Protein AF-0000000080630483 (afdb_homodimer)

Sequence (604 aa):
MKPTLTLGPVLFNWPAERWRDFYARIADEAPVDAVVVGEIVCSKRAPFLAPVMDEVIARLAAAGKEVWLASPILVGSDRERAAMRDLVESDLLPVEANDMGALALLEGRRHAVGPFINSYNEATLSWLAGRGAVAVSLPAELPAASVAVMAKTGAALGLSMEVQVFGRAPLAISARCYHARAHALHKDGCQFVCANDPDGMPVSTVDGQPFLSVNGTQTMSHGYLALAAEIDRLRAMGIQRFRLSPQDLDMVAVATAFRSVLDGERSGQEVMAELRGMTTVPLENGFFHNMAGAAYADAPAAMKPTLTLGPVLFNWPAERWRDFYARIADEAPVDAVVVGEIVCSKRAPFLAPVMDEVIARLAAAGKEVWLASPILVGSDRERAAMRDLVESDLLPVEANDMGALALLEGRRHAVGPFINSYNEATLSWLAGRGAVAVSLPAELPAASVAVMAKTGAALGLSMEVQVFGRAPLAISARCYHARAHALHKDGCQFVCANDPDGMPVSTVDGQPFLSVNGTQTMSHGYLALAAEIDRLRAMGIQRFRLSPQDLDMVAVATAFRSVLDGERSGQEVMAELRGMTTVPLENGFFHNMAGAAYADAPAA

InterPro domains:
  IPR001539 Peptidase U32 [PTHR30217] (7-295)
  IPR043693 Ubiquinone biosynthesis protein UbiV [MF_02233] (3-297)
  IPR043693 Ubiquinone biosynthesis protein UbiV [NF011991] (4-297)
  IPR060007 Peptidase family U32, N-terminal domain [PF01136] (27-294)

Organism: NCBI:txid1064539

Structure (mmCIF, N/CA/C/O backbone):
data_AF-0000000080630483-model_v1
#
loop_
_entity.id
_entity.type
_entity.pdbx_description
1 polymer 'Ubiquinone biosynthesis protein UbiV'
#
loop_
_atom_site.group_PDB
_atom_site.id
_atom_site.type_symbol
_atom_site.label_atom_id
_atom_site.label_alt_id
_atom_site.label_comp_id
_atom_site.label_asym_id
_atom_site.label_entity_id
_atom_site.label_seq_id
_atom_site.pdbx_PDB_ins_code
_atom_site.Cartn_x
_atom_site.Cartn_y
_atom_site.Cartn_z
_atom_site.occupancy
_atom_site.B_iso_or_equiv
_atom_site.auth_seq_id
_atom_site.auth_comp_id
_atom_site.auth_asym_id
_atom_site.auth_atom_id
_atom_site.pdbx_PDB_model_num
ATOM 1 N N . MET A 1 1 ? 7.797 -35.438 -1.717 1 63.97 1 MET A N 1
ATOM 2 C CA . MET A 1 1 ? 6.406 -35.031 -1.922 1 63.97 1 MET A CA 1
ATOM 3 C C . MET A 1 1 ? 6.234 -34.344 -3.273 1 63.97 1 MET A C 1
ATOM 5 O O . MET A 1 1 ? 7.141 -33.656 -3.75 1 63.97 1 MET A O 1
ATOM 9 N N . LYS A 1 2 ? 5.145 -34.656 -4 1 87.88 2 LYS A N 1
ATOM 10 C CA . LYS A 1 2 ? 4.902 -34.094 -5.336 1 87.88 2 LYS A CA 1
ATOM 11 C C . LYS A 1 2 ? 4.68 -32.594 -5.285 1 87.88 2 LYS A C 1
ATOM 13 O O . LYS A 1 2 ? 3.904 -32.094 -4.465 1 87.88 2 LYS A O 1
ATOM 18 N N . PRO A 1 3 ? 5.457 -31.875 -6.004 1 96.44 3 PRO A N 1
ATOM 19 C CA . PRO A 1 3 ? 5.277 -30.422 -6.043 1 96.44 3 PRO A CA 1
ATOM 20 C C . PRO A 1 3 ? 3.891 -30.016 -6.523 1 96.44 3 PRO A C 1
ATOM 22 O O . PRO A 1 3 ? 3.322 -30.656 -7.406 1 96.44 3 PRO A O 1
ATOM 25 N N . THR A 1 4 ? 3.338 -29.062 -5.863 1 98.44 4 THR A N 1
ATOM 26 C CA . THR A 1 4 ? 2.025 -28.531 -6.219 1 98.44 4 THR A CA 1
ATOM 27 C C . THR A 1 4 ? 2.16 -27.297 -7.098 1 98.44 4 THR A C 1
ATOM 29 O O . THR A 1 4 ? 2.887 -26.359 -6.758 1 98.44 4 THR A O 1
ATOM 32 N N . LEU A 1 5 ? 1.566 -27.312 -8.266 1 98.88 5 LEU A N 1
ATOM 33 C CA . LEU A 1 5 ? 1.443 -26.125 -9.109 1 98.88 5 LEU A CA 1
ATOM 34 C C . LEU A 1 5 ? 0.107 -25.438 -8.875 1 98.88 5 LEU A C 1
ATOM 36 O O . LEU A 1 5 ? -0.953 -26.031 -9.094 1 98.88 5 LEU A O 1
ATOM 40 N N . THR A 1 6 ? 0.146 -24.203 -8.406 1 98.88 6 THR A N 1
ATOM 41 C CA . THR A 1 6 ? -1.031 -23.438 -8.008 1 98.88 6 THR A CA 1
ATOM 42 C C . THR A 1 6 ? -1.295 -22.297 -8.992 1 98.88 6 THR A C 1
ATOM 44 O O . THR A 1 6 ? -0.363 -21.625 -9.43 1 98.88 6 THR A O 1
ATOM 47 N N . LEU A 1 7 ? -2.533 -22.141 -9.375 1 98.94 7 LEU A N 1
ATOM 48 C CA . LEU A 1 7 ? -2.967 -20.938 -10.086 1 98.94 7 LEU A CA 1
ATOM 49 C C . LEU A 1 7 ? -3.652 -19.969 -9.133 1 98.94 7 LEU A C 1
ATOM 51 O O . LEU A 1 7 ? -4.668 -20.312 -8.523 1 98.94 7 LEU A O 1
ATOM 55 N N . GLY A 1 8 ? -3.049 -18.766 -8.953 1 98.88 8 GLY A N 1
ATOM 56 C CA . GLY A 1 8 ? -3.68 -17.734 -8.148 1 98.88 8 GLY A CA 1
ATOM 57 C C . GLY A 1 8 ? -4.914 -17.141 -8.797 1 98.88 8 GLY A C 1
ATOM 58 O O . GLY A 1 8 ? -5.223 -17.438 -9.945 1 98.88 8 GLY A O 1
ATOM 59 N N . PRO A 1 9 ? -5.566 -16.297 -8.086 1 98.75 9 PRO A N 1
ATOM 60 C CA . PRO A 1 9 ? -6.773 -15.688 -8.641 1 98.75 9 PRO A CA 1
ATOM 61 C C . PRO A 1 9 ? -6.469 -14.695 -9.758 1 98.75 9 PRO A C 1
ATOM 63 O O . PRO A 1 9 ? -5.395 -14.086 -9.773 1 98.75 9 PRO A O 1
ATOM 66 N N . VAL A 1 10 ? -7.383 -14.562 -10.68 1 98.75 10 VAL A N 1
ATOM 67 C CA . VAL A 1 10 ? -7.305 -13.477 -11.648 1 98.75 10 VAL A CA 1
ATOM 68 C C . VAL A 1 10 ? -7.422 -12.133 -10.922 1 98.75 10 VAL A C 1
ATOM 70 O O . VAL A 1 10 ? -8.414 -11.875 -10.234 1 98.75 10 VAL A O 1
ATOM 73 N N . LEU A 1 11 ? -6.438 -11.32 -11.133 1 98.69 11 LEU A N 1
ATOM 74 C CA . LEU A 1 11 ? -6.402 -10.062 -10.398 1 98.69 11 LEU A CA 1
ATOM 75 C C . LEU A 1 11 ? -7.066 -8.945 -11.203 1 98.69 11 LEU A C 1
ATOM 77 O O . LEU A 1 11 ? -7.355 -7.875 -10.664 1 98.69 11 LEU A O 1
ATOM 81 N N . PHE A 1 12 ? -7.34 -9.141 -12.43 1 98.69 12 PHE A N 1
ATOM 82 C CA . PHE A 1 12 ? -7.738 -8.086 -13.359 1 98.69 12 PHE A CA 1
ATOM 83 C C . PHE A 1 12 ? -9.25 -8.078 -13.555 1 98.69 12 PHE A C 1
ATOM 85 O O . PHE A 1 12 ? -9.914 -9.086 -13.305 1 98.69 12 PHE A O 1
ATOM 92 N N . ASN A 1 13 ? -9.695 -6.953 -13.977 1 98.5 13 ASN A N 1
ATOM 93 C CA . ASN A 1 13 ? -11.125 -6.801 -14.211 1 98.5 13 ASN A CA 1
ATOM 94 C C . ASN A 1 13 ? -11.523 -7.285 -15.602 1 98.5 13 ASN A C 1
ATOM 96 O O . ASN A 1 13 ? -11.828 -6.48 -16.484 1 98.5 13 ASN A O 1
ATOM 100 N N . TRP A 1 14 ? -11.656 -8.555 -15.727 1 98.44 14 TRP A N 1
ATOM 101 C CA . TRP A 1 14 ? -12.109 -9.164 -16.969 1 98.44 14 TRP A CA 1
ATOM 102 C C . TRP A 1 14 ? -13.633 -9.289 -16.984 1 98.44 14 TRP A C 1
ATOM 104 O O . TRP A 1 14 ? -14.258 -9.469 -15.945 1 98.44 14 TRP A O 1
ATOM 114 N N . PRO A 1 15 ? -14.242 -9.195 -18.188 1 97.62 15 PRO A N 1
ATOM 115 C CA . PRO A 1 15 ? -15.68 -9.508 -18.266 1 97.62 15 PRO A CA 1
ATOM 116 C C . PRO A 1 15 ? -16 -10.906 -17.75 1 97.62 15 PRO A C 1
ATOM 118 O O . PRO A 1 15 ? -15.203 -11.836 -17.906 1 97.62 15 PRO A O 1
ATOM 121 N N . ALA A 1 16 ? -17.172 -11.062 -17.172 1 97.81 16 ALA A N 1
ATOM 122 C CA . ALA A 1 16 ? -17.578 -12.305 -16.516 1 97.81 16 ALA A CA 1
ATOM 123 C C . ALA A 1 16 ? -17.469 -13.484 -17.484 1 97.81 16 ALA A C 1
ATOM 125 O O . ALA A 1 16 ? -17.062 -14.578 -17.078 1 97.81 16 ALA A O 1
ATOM 126 N N . GLU A 1 17 ? -17.828 -13.258 -18.703 1 97.88 17 GLU A N 1
ATOM 127 C CA . GLU A 1 17 ? -17.797 -14.336 -19.688 1 97.88 17 GLU A CA 1
ATOM 128 C C . GLU A 1 17 ? -16.359 -14.781 -19.953 1 97.88 17 GLU A C 1
ATOM 130 O O . GLU A 1 17 ? -16.078 -15.984 -20.031 1 97.88 17 GLU A O 1
ATOM 135 N N . ARG A 1 18 ? -15.5 -13.812 -20.109 1 98.06 18 ARG A N 1
ATOM 136 C CA . ARG A 1 18 ? -14.086 -14.125 -20.312 1 98.06 18 ARG A CA 1
ATOM 137 C C . ARG A 1 18 ? -13.508 -14.836 -19.094 1 98.06 18 ARG A C 1
ATOM 139 O O . ARG A 1 18 ? -12.734 -15.789 -19.234 1 98.06 18 ARG A O 1
ATOM 146 N N . TRP A 1 19 ? -13.859 -14.359 -17.969 1 98.5 19 TRP A N 1
ATOM 147 C CA . TRP A 1 19 ? -13.414 -14.938 -16.703 1 98.5 19 TRP A CA 1
ATOM 148 C C . TRP A 1 19 ? -13.859 -16.391 -16.594 1 98.5 19 TRP A C 1
ATOM 150 O O . TRP A 1 19 ? -13.055 -17.266 -16.281 1 98.5 19 TRP A O 1
ATOM 160 N N . ARG A 1 20 ? -15.07 -16.641 -16.875 1 98.62 20 ARG A N 1
ATOM 161 C CA . ARG A 1 20 ? -15.633 -17.984 -16.844 1 98.62 20 ARG A CA 1
ATOM 162 C C . ARG A 1 20 ? -14.922 -18.891 -17.844 1 98.62 20 ARG A C 1
ATOM 164 O O . ARG A 1 20 ? -14.539 -20.016 -17.516 1 98.62 20 ARG A O 1
ATOM 171 N N . ASP A 1 21 ? -14.758 -18.391 -19.031 1 98.56 21 ASP A N 1
ATOM 172 C CA . ASP A 1 21 ? -14.109 -19.172 -20.078 1 98.56 21 ASP A CA 1
ATOM 173 C C . ASP A 1 21 ? -12.664 -19.484 -19.719 1 98.56 21 ASP A C 1
ATOM 175 O O . ASP A 1 21 ? -12.164 -20.578 -20 1 98.56 21 ASP A O 1
ATOM 179 N N . PHE A 1 22 ? -12 -18.562 -19.188 1 98.88 22 PHE A N 1
ATOM 180 C CA . PHE A 1 22 ? -10.633 -18.75 -18.719 1 98.88 22 PHE A CA 1
ATOM 181 C C . PHE A 1 22 ? -10.539 -19.922 -17.766 1 98.88 22 PHE A C 1
ATOM 183 O O . PHE A 1 22 ? -9.734 -20.828 -17.953 1 98.88 22 PHE A O 1
ATOM 190 N N . TYR A 1 23 ? -11.398 -19.938 -16.734 1 98.88 23 TYR A N 1
ATOM 191 C CA . TYR A 1 23 ? -11.328 -21 -15.727 1 98.88 23 TYR A CA 1
ATOM 192 C C . TYR A 1 23 ? -11.82 -22.328 -16.297 1 98.88 23 TYR A C 1
ATOM 194 O O . TYR A 1 23 ? -11.398 -23.391 -15.852 1 98.88 23 TYR A O 1
ATOM 202 N N . ALA A 1 24 ? -12.719 -22.266 -17.312 1 98.81 24 ALA A N 1
ATOM 203 C CA . ALA A 1 24 ? -13.102 -23.5 -18 1 98.81 24 ALA A CA 1
ATOM 204 C C . ALA A 1 24 ? -11.898 -24.141 -18.672 1 98.81 24 ALA A C 1
ATOM 206 O O . ALA A 1 24 ? -11.695 -25.344 -18.562 1 98.81 24 ALA A O 1
ATOM 207 N N . ARG A 1 25 ? -11.141 -23.328 -19.344 1 98.81 25 ARG A N 1
ATOM 208 C CA . ARG A 1 25 ? -9.938 -23.844 -20 1 98.81 25 ARG A CA 1
ATOM 209 C C . ARG A 1 25 ? -8.938 -24.359 -18.969 1 98.81 25 ARG A C 1
ATOM 211 O O . ARG A 1 25 ? -8.297 -25.391 -19.188 1 98.81 25 ARG A O 1
ATOM 218 N N . ILE A 1 26 ? -8.789 -23.625 -17.875 1 98.94 26 ILE A N 1
ATOM 219 C CA . ILE A 1 26 ? -7.895 -24.062 -16.812 1 98.94 26 ILE A CA 1
ATOM 220 C C . ILE A 1 26 ? -8.336 -25.422 -16.297 1 98.94 26 ILE A C 1
ATOM 222 O O . ILE A 1 26 ? -7.52 -26.328 -16.125 1 98.94 26 ILE A O 1
ATOM 226 N N . ALA A 1 27 ? -9.602 -25.562 -16.047 1 98.88 27 ALA A N 1
ATOM 227 C CA . ALA A 1 27 ? -10.156 -26.812 -15.539 1 98.88 27 ALA A CA 1
ATOM 228 C C . ALA A 1 27 ? -9.844 -27.969 -16.484 1 98.88 27 ALA A C 1
ATOM 230 O O . ALA A 1 27 ? -9.359 -29.031 -16.047 1 98.88 27 ALA A O 1
ATOM 231 N N . ASP A 1 28 ? -9.992 -27.766 -17.734 1 98.62 28 ASP A N 1
ATOM 232 C CA . ASP A 1 28 ? -10 -28.859 -18.703 1 98.62 28 ASP A CA 1
ATOM 233 C C . ASP A 1 28 ? -8.602 -29.125 -19.234 1 98.62 28 ASP A C 1
ATOM 235 O O . ASP A 1 28 ? -8.273 -30.266 -19.594 1 98.62 28 ASP A O 1
ATOM 239 N N . GLU A 1 29 ? -7.797 -28.078 -19.266 1 98.75 29 GLU A N 1
ATOM 240 C CA . GLU A 1 29 ? -6.602 -28.234 -20.094 1 98.75 29 GLU A CA 1
ATOM 241 C C . GLU A 1 29 ? -5.332 -28 -19.281 1 98.75 29 GLU A C 1
ATOM 243 O O . GLU A 1 29 ? -4.258 -28.484 -19.656 1 98.75 29 GLU A O 1
ATOM 248 N N . ALA A 1 30 ? -5.375 -27.266 -18.203 1 98.81 30 ALA A N 1
ATOM 249 C CA . ALA A 1 30 ? -4.156 -26.844 -17.516 1 98.81 30 ALA A CA 1
ATOM 250 C C . ALA A 1 30 ? -3.73 -27.875 -16.469 1 98.81 30 ALA A C 1
ATOM 252 O O . ALA A 1 30 ? -4.547 -28.328 -15.664 1 98.81 30 ALA A O 1
ATOM 253 N N . PRO A 1 31 ? -2.463 -28.25 -16.469 1 98.69 31 PRO A N 1
ATOM 254 C CA . PRO A 1 31 ? -1.971 -29.219 -15.484 1 98.69 31 PRO A CA 1
ATOM 255 C C . PRO A 1 31 ? -1.62 -28.578 -14.148 1 98.69 31 PRO A C 1
ATOM 257 O O . PRO A 1 31 ? -0.544 -28.828 -13.594 1 98.69 31 PRO A O 1
ATOM 260 N N . VAL A 1 32 ? -2.523 -27.812 -13.531 1 98.81 32 VAL A N 1
ATOM 261 C CA . VAL A 1 32 ? -2.361 -27.25 -12.195 1 98.81 32 VAL A CA 1
ATOM 262 C C . VAL A 1 32 ? -3.096 -28.109 -11.172 1 98.81 32 VAL A C 1
ATOM 264 O O . VAL A 1 32 ? -4.094 -28.766 -11.5 1 98.81 32 VAL A O 1
ATOM 267 N N . ASP A 1 33 ? -2.555 -28.109 -9.992 1 98.75 33 ASP A N 1
ATOM 268 C CA . ASP A 1 33 ? -3.115 -28.938 -8.93 1 98.75 33 ASP A CA 1
ATOM 269 C C . ASP A 1 33 ? -4.148 -28.172 -8.117 1 98.75 33 ASP A C 1
ATOM 271 O O . ASP A 1 33 ? -5.18 -28.719 -7.727 1 98.75 33 ASP A O 1
ATOM 275 N N . ALA A 1 34 ? -3.875 -26.938 -7.801 1 98.81 34 ALA A N 1
ATOM 276 C CA . ALA A 1 34 ? -4.723 -26.078 -6.977 1 98.81 34 ALA A CA 1
ATOM 277 C C . ALA A 1 34 ? -5.039 -24.766 -7.691 1 98.81 34 ALA A C 1
ATOM 279 O O . ALA A 1 34 ? -4.211 -24.25 -8.438 1 98.81 34 ALA A O 1
ATOM 280 N N . VAL A 1 35 ? -6.273 -24.297 -7.496 1 98.94 35 VAL A N 1
ATOM 281 C CA . VAL A 1 35 ? -6.719 -23.031 -8.086 1 98.94 35 VAL A CA 1
ATOM 282 C C . VAL A 1 35 ? -7.363 -22.156 -7.012 1 98.94 35 VAL A C 1
ATOM 284 O O . VAL A 1 35 ? -8.227 -22.625 -6.262 1 98.94 35 VAL A O 1
ATOM 287 N N . VAL A 1 36 ? -6.875 -20.969 -6.914 1 98.81 36 VAL A N 1
ATOM 288 C CA . VAL A 1 36 ? -7.48 -19.969 -6.039 1 98.81 36 VAL A CA 1
ATOM 289 C C . VAL A 1 36 ? -8.391 -19.062 -6.852 1 98.81 36 VAL A C 1
ATOM 291 O O . VAL A 1 36 ? -7.984 -18.516 -7.883 1 98.81 36 VAL A O 1
ATOM 294 N N . VAL A 1 37 ? -9.648 -18.906 -6.414 1 98.44 37 VAL A N 1
ATOM 295 C CA . VAL A 1 37 ? -10.602 -18.094 -7.16 1 98.44 37 VAL A CA 1
ATOM 296 C C . VAL A 1 37 ? -11.164 -17 -6.254 1 98.44 37 VAL A C 1
ATOM 298 O O . VAL A 1 37 ? -11.18 -17.141 -5.031 1 98.44 37 VAL A O 1
ATOM 301 N N . GLY A 1 38 ? -11.531 -15.875 -6.867 1 97.25 38 GLY A N 1
ATOM 302 C CA . GLY A 1 38 ? -12.164 -14.781 -6.156 1 97.25 38 GLY A CA 1
ATOM 303 C C . GLY A 1 38 ? -11.672 -13.414 -6.602 1 97.25 38 GLY A C 1
ATOM 304 O O . GLY A 1 38 ? -10.633 -13.312 -7.254 1 97.25 38 GLY A O 1
ATOM 305 N N . GLU A 1 39 ? -12.484 -12.43 -6.297 1 97.62 39 GLU A N 1
ATOM 306 C CA . GLU A 1 39 ? -12.062 -11.039 -6.453 1 97.62 39 GLU A CA 1
ATOM 307 C C . GLU A 1 39 ? -11.359 -10.531 -5.199 1 97.62 39 GLU A C 1
ATOM 309 O O . GLU A 1 39 ? -11.977 -10.438 -4.133 1 97.62 39 GLU A O 1
ATOM 314 N N . ILE A 1 40 ? -10.07 -10.141 -5.387 1 97.88 40 ILE A N 1
ATOM 315 C CA . ILE A 1 40 ? -9.367 -9.828 -4.145 1 97.88 40 ILE A CA 1
ATOM 316 C C . ILE A 1 40 ? -8.805 -8.406 -4.211 1 97.88 40 ILE A C 1
ATOM 318 O O . ILE A 1 40 ? -8.375 -7.852 -3.197 1 97.88 40 ILE A O 1
ATOM 322 N N . VAL A 1 41 ? -8.93 -7.723 -5.355 1 98.12 41 VAL A N 1
ATOM 323 C CA . VAL A 1 41 ? -8.297 -6.422 -5.543 1 98.12 41 VAL A CA 1
ATOM 324 C C . VAL A 1 41 ? -9.297 -5.312 -5.223 1 98.12 41 VAL A C 1
ATOM 326 O O . VAL A 1 41 ? -8.945 -4.332 -4.559 1 98.12 41 VAL A O 1
ATOM 329 N N . CYS A 1 42 ? -10.492 -5.438 -5.73 1 97.44 42 CYS A N 1
ATOM 330 C CA . CYS A 1 42 ? -11.523 -4.418 -5.566 1 97.44 42 CYS A CA 1
ATOM 331 C C . CYS A 1 42 ? -12.891 -5.055 -5.355 1 97.44 42 CYS A C 1
ATOM 333 O O . CYS A 1 42 ? -13.414 -5.723 -6.25 1 97.44 42 CYS A O 1
ATOM 335 N N . SER A 1 43 ? -13.492 -4.777 -4.281 1 95.44 43 SER A N 1
ATOM 336 C CA . SER A 1 43 ? -14.758 -5.406 -3.922 1 95.44 43 SER A CA 1
ATOM 337 C C . SER A 1 43 ? -15.867 -5.023 -4.898 1 95.44 43 SER A C 1
ATOM 339 O O . SER A 1 43 ? -16.828 -5.766 -5.07 1 95.44 43 SER A O 1
ATOM 341 N N . LYS A 1 44 ? -15.766 -3.918 -5.578 1 95.81 44 LYS A N 1
ATOM 342 C CA . LYS A 1 44 ? -16.781 -3.461 -6.516 1 95.81 44 LYS A CA 1
ATOM 343 C C . LYS A 1 44 ? -16.891 -4.402 -7.715 1 95.81 44 LYS A C 1
ATOM 345 O O . LYS A 1 44 ? -17.906 -4.41 -8.414 1 95.81 44 LYS A O 1
ATOM 350 N N . ARG A 1 45 ? -15.883 -5.152 -7.93 1 97.56 45 ARG A N 1
ATOM 351 C CA . ARG A 1 45 ? -15.836 -6.047 -9.086 1 97.56 45 ARG A CA 1
ATOM 352 C C . ARG A 1 45 ? -16.516 -7.371 -8.773 1 97.56 45 ARG A C 1
ATOM 354 O O . ARG A 1 45 ? -16.875 -8.117 -9.688 1 97.56 45 ARG A O 1
ATOM 361 N N . ALA A 1 46 ? -16.719 -7.719 -7.527 1 95.88 46 ALA A N 1
ATOM 362 C CA . ALA A 1 46 ? -17.156 -9.031 -7.074 1 95.88 46 ALA A CA 1
ATOM 363 C C . ALA A 1 46 ? -18.547 -9.367 -7.625 1 95.88 46 ALA A C 1
ATOM 365 O O . ALA A 1 46 ? -18.797 -10.492 -8.062 1 95.88 46 ALA A O 1
ATOM 366 N N . PRO A 1 47 ? -19.469 -8.383 -7.699 1 95.56 47 PRO A N 1
ATOM 367 C CA . PRO A 1 47 ? -20.828 -8.703 -8.164 1 95.56 47 PRO A CA 1
ATOM 368 C C . PRO A 1 47 ? -20.844 -9.18 -9.617 1 95.56 47 PRO A C 1
ATOM 370 O O . PRO A 1 47 ? -21.734 -9.945 -10 1 95.56 47 PRO A O 1
ATOM 373 N N . PHE A 1 48 ? -19.891 -8.789 -10.406 1 96.69 48 PHE A N 1
ATOM 374 C CA . PHE A 1 48 ? -19.859 -9.195 -11.805 1 96.69 48 PHE A CA 1
ATOM 375 C C . PHE A 1 48 ? -19.516 -10.68 -11.93 1 96.69 48 PHE A C 1
ATOM 377 O O . PHE A 1 48 ? -19.922 -11.336 -12.891 1 96.69 48 PHE A O 1
ATOM 384 N N . LEU A 1 49 ? -18.812 -11.203 -10.945 1 97.06 49 LEU A N 1
ATOM 385 C CA . LEU A 1 49 ? -18.344 -12.578 -11.008 1 97.06 49 LEU A CA 1
ATOM 386 C C . LEU A 1 49 ? -19.312 -13.516 -10.289 1 97.06 49 LEU A C 1
ATOM 388 O O . LEU A 1 49 ? -19.297 -14.727 -10.516 1 97.06 49 LEU A O 1
ATOM 392 N N . ALA A 1 50 ? -20.141 -12.953 -9.438 1 96.12 50 ALA A N 1
ATOM 393 C CA . ALA A 1 50 ? -21.031 -13.734 -8.578 1 96.12 50 ALA A CA 1
ATOM 394 C C . ALA A 1 50 ? -21.891 -14.695 -9.391 1 96.12 50 ALA A C 1
ATOM 396 O O . ALA A 1 50 ? -22 -15.875 -9.047 1 96.12 50 ALA A O 1
ATOM 397 N N . PRO A 1 51 ? -22.422 -14.32 -10.578 1 97.31 51 PRO A N 1
ATOM 398 C CA . PRO A 1 51 ? -23.328 -15.203 -11.312 1 97.31 51 PRO A CA 1
ATOM 399 C C . PRO A 1 51 ? -22.625 -16.422 -11.891 1 97.31 51 PRO A C 1
ATOM 401 O O . PRO A 1 51 ? -23.281 -17.422 -12.203 1 97.31 51 PRO A O 1
ATOM 404 N N . VAL A 1 52 ? -21.344 -16.344 -12.039 1 98.06 52 VAL A N 1
ATOM 405 C CA . VAL A 1 52 ? -20.656 -17.438 -12.727 1 98.06 52 VAL A CA 1
ATOM 406 C C . VAL A 1 52 ? -19.766 -18.172 -11.734 1 98.06 52 VAL A C 1
ATOM 408 O O . VAL A 1 52 ? -19.141 -19.172 -12.086 1 98.06 52 VAL A O 1
ATOM 411 N N . MET A 1 53 ? -19.688 -17.812 -10.508 1 97.5 53 MET A N 1
ATOM 412 C CA . MET A 1 53 ? -18.75 -18.312 -9.508 1 97.5 53 MET A CA 1
ATOM 413 C C . MET A 1 53 ? -19 -19.797 -9.242 1 97.5 53 MET A C 1
ATOM 415 O O . MET A 1 53 ? -18.062 -20.609 -9.289 1 97.5 53 MET A O 1
ATOM 419 N N . ASP A 1 54 ? -20.234 -20.141 -9.023 1 97.12 54 ASP A N 1
ATOM 420 C CA . ASP A 1 54 ? -20.562 -21.516 -8.688 1 97.12 54 ASP A CA 1
ATOM 421 C C . ASP A 1 54 ? -20.188 -22.469 -9.828 1 97.12 54 ASP A C 1
ATOM 423 O O . ASP A 1 54 ? -19.672 -23.547 -9.594 1 97.12 54 ASP A O 1
ATOM 427 N N . GLU A 1 55 ? -20.516 -22.016 -11 1 98.31 55 GLU A N 1
ATOM 428 C CA . GLU A 1 55 ? -20.188 -22.812 -12.18 1 98.31 55 GLU A CA 1
ATOM 429 C C . GLU A 1 55 ? -18.688 -23.047 -12.289 1 98.31 55 GLU A C 1
ATOM 431 O O . GLU A 1 55 ? -18.25 -24.156 -12.562 1 98.31 55 GLU A O 1
ATOM 436 N N . VAL A 1 56 ? -17.922 -22.031 -12.07 1 98.62 56 VAL A N 1
ATOM 437 C CA . VAL A 1 56 ? -16.469 -22.094 -12.172 1 98.62 56 VAL A CA 1
ATOM 438 C C . VAL A 1 56 ? -15.914 -23.031 -11.109 1 98.62 56 VAL A C 1
ATOM 440 O O . VAL A 1 56 ? -15.109 -23.922 -11.406 1 98.62 56 VAL A O 1
ATOM 443 N N . ILE A 1 57 ? -16.391 -22.891 -9.906 1 98.38 57 ILE A N 1
ATOM 444 C CA . ILE A 1 57 ? -15.922 -23.719 -8.797 1 98.38 57 ILE A CA 1
ATOM 445 C C . ILE A 1 57 ? -16.234 -25.188 -9.086 1 98.38 57 ILE A C 1
ATOM 447 O O . ILE A 1 57 ? -15.367 -26.047 -8.938 1 98.38 57 ILE A O 1
ATOM 451 N N . ALA A 1 58 ? -17.422 -25.438 -9.516 1 98.31 58 ALA A N 1
ATOM 452 C CA . ALA A 1 58 ? -17.859 -26.812 -9.781 1 98.31 58 ALA A CA 1
ATOM 453 C C . ALA A 1 58 ? -17.031 -27.453 -10.891 1 98.31 58 ALA A C 1
ATOM 455 O O . ALA A 1 58 ? -16.641 -28.609 -10.789 1 98.31 58 ALA A O 1
ATOM 456 N N . ARG A 1 59 ? -16.781 -26.703 -11.914 1 98.75 59 ARG A N 1
ATOM 457 C CA . ARG A 1 59 ? -16.016 -27.25 -13.039 1 98.75 59 ARG A CA 1
ATOM 458 C C . ARG A 1 59 ? -14.578 -27.547 -12.641 1 98.75 59 ARG A C 1
ATOM 460 O O . ARG A 1 59 ? -14.047 -28.594 -13 1 98.75 59 ARG A O 1
ATOM 467 N N . LEU A 1 60 ? -13.984 -26.625 -11.961 1 98.81 60 LEU A N 1
ATOM 468 C CA . LEU A 1 60 ? -12.617 -26.844 -11.477 1 98.81 60 LEU A CA 1
ATOM 469 C C . LEU A 1 60 ? -12.547 -28.078 -10.586 1 98.81 60 LEU A C 1
ATOM 471 O O . LEU A 1 60 ? -11.656 -28.906 -10.742 1 98.81 60 LEU A O 1
ATOM 475 N N . ALA A 1 61 ? -13.508 -28.203 -9.68 1 98.44 61 ALA A N 1
ATOM 476 C CA . ALA A 1 61 ? -13.555 -29.359 -8.781 1 98.44 61 ALA A CA 1
ATOM 477 C C . ALA A 1 61 ? -13.758 -30.656 -9.555 1 98.44 61 ALA A C 1
ATOM 479 O O . ALA A 1 61 ? -13.109 -31.656 -9.266 1 98.44 61 ALA A O 1
ATOM 480 N N . ALA A 1 62 ? -14.633 -30.609 -10.492 1 98.5 62 ALA A N 1
ATOM 481 C CA . ALA A 1 62 ? -14.922 -31.781 -11.305 1 98.5 62 ALA A CA 1
ATOM 482 C C . ALA A 1 62 ? -13.688 -32.25 -12.086 1 98.5 62 ALA A C 1
ATOM 484 O O . ALA A 1 62 ? -13.516 -33.438 -12.352 1 98.5 62 ALA A O 1
ATOM 485 N N . ALA A 1 63 ? -12.867 -31.266 -12.445 1 98.69 63 ALA A N 1
ATOM 486 C CA . ALA A 1 63 ? -11.641 -31.562 -13.188 1 98.69 63 ALA A CA 1
ATOM 487 C C . ALA A 1 63 ? -10.539 -32.062 -12.25 1 98.69 63 ALA A C 1
ATOM 489 O O . ALA A 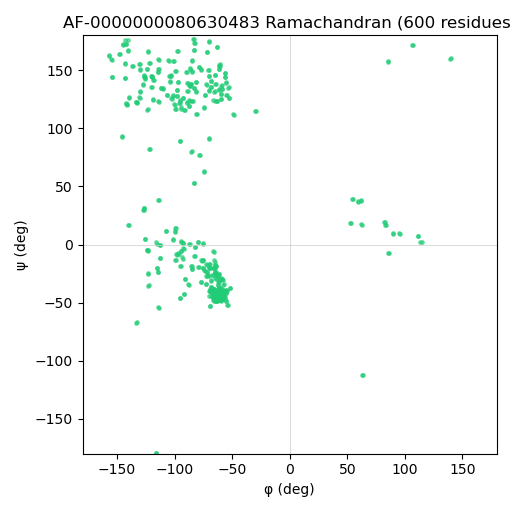1 63 ? -9.406 -32.281 -12.68 1 98.69 63 ALA A O 1
ATOM 490 N N . GLY A 1 64 ? -10.867 -32.188 -10.945 1 98.31 64 GLY A N 1
ATOM 491 C CA . GLY A 1 64 ? -9.93 -32.75 -9.977 1 98.31 64 GLY A CA 1
ATOM 492 C C . GLY A 1 64 ? -9.031 -31.688 -9.344 1 98.31 64 GLY A C 1
ATOM 493 O O . GLY A 1 64 ? -8.078 -32.031 -8.633 1 98.31 64 GLY A O 1
ATOM 494 N N . LYS A 1 65 ? -9.25 -30.438 -9.516 1 98.56 65 LYS A N 1
ATOM 495 C CA . LYS A 1 65 ? -8.445 -29.359 -8.93 1 98.56 65 LYS A CA 1
ATOM 496 C C . LYS A 1 65 ? -8.859 -29.094 -7.488 1 98.56 65 LYS A C 1
ATOM 498 O O . LYS A 1 65 ? -10.047 -29.141 -7.16 1 98.56 65 LYS A O 1
ATOM 503 N N . GLU A 1 66 ? -7.91 -28.859 -6.629 1 98.44 66 GLU A N 1
ATOM 504 C CA . GLU A 1 66 ? -8.211 -28.297 -5.312 1 98.44 66 GLU A CA 1
ATOM 505 C C . GLU A 1 66 ? -8.539 -26.812 -5.41 1 98.44 66 GLU A C 1
ATOM 507 O O . GLU A 1 66 ? -7.691 -26 -5.797 1 98.44 66 GLU A O 1
ATOM 512 N N . VAL A 1 67 ? -9.773 -26.453 -5.027 1 98.69 67 VAL A N 1
ATOM 513 C CA . VAL A 1 67 ? -10.211 -25.078 -5.219 1 98.69 67 VAL A CA 1
ATOM 514 C C . VAL A 1 67 ? -10.242 -24.344 -3.879 1 98.69 67 VAL A C 1
ATOM 516 O O . VAL A 1 67 ? -10.758 -24.875 -2.891 1 98.69 67 VAL A O 1
ATOM 519 N N . TRP A 1 68 ? -9.609 -23.188 -3.799 1 98.38 68 TRP A N 1
ATOM 520 C CA . TRP A 1 68 ? -9.648 -22.297 -2.646 1 98.38 68 TRP A CA 1
ATOM 521 C C . TRP A 1 68 ? -10.336 -20.984 -2.996 1 98.38 68 TRP A C 1
ATOM 523 O O . TRP A 1 68 ? -10.258 -20.516 -4.133 1 98.38 68 TRP A O 1
ATOM 533 N N . LEU A 1 69 ? -11.008 -20.391 -1.972 1 98.06 69 LEU A N 1
ATOM 534 C CA . LEU A 1 69 ? -11.562 -19.047 -2.115 1 98.06 69 LEU A CA 1
ATOM 535 C C . LEU A 1 69 ? -10.625 -18 -1.503 1 98.06 69 LEU A C 1
ATOM 537 O O . LEU A 1 69 ? -10.125 -18.203 -0.392 1 98.06 69 LEU A O 1
ATOM 541 N N . ALA A 1 70 ? -10.383 -16.969 -2.221 1 97.5 70 ALA A N 1
ATOM 542 C CA . ALA A 1 70 ? -9.453 -15.953 -1.731 1 97.5 70 ALA A CA 1
ATOM 543 C C . ALA A 1 70 ? -10.203 -14.797 -1.074 1 97.5 70 ALA A C 1
ATOM 545 O O . ALA A 1 70 ? -11.25 -14.359 -1.572 1 97.5 70 ALA A O 1
ATOM 546 N N . SER A 1 71 ? -9.672 -14.297 0.026 1 97.56 71 SER A N 1
ATOM 547 C CA . SER A 1 71 ? -10.242 -13.109 0.663 1 97.56 71 SER A CA 1
ATOM 548 C C . SER A 1 71 ? -9.703 -11.828 0.031 1 97.56 71 SER A C 1
ATOM 550 O O . SER A 1 71 ? -8.625 -11.836 -0.572 1 97.56 71 SER A O 1
ATOM 552 N N . PRO A 1 72 ? -10.453 -10.75 0.205 1 96.94 72 PRO A N 1
ATOM 553 C CA . PRO A 1 72 ? -9.938 -9.469 -0.271 1 96.94 72 PRO A CA 1
ATOM 554 C C . PRO A 1 72 ? -8.633 -9.062 0.411 1 96.94 72 PRO A C 1
ATOM 556 O O . PRO A 1 72 ? -8.375 -9.469 1.547 1 96.94 72 PRO A O 1
ATOM 559 N N . ILE A 1 73 ? -7.828 -8.289 -0.342 1 96.75 73 ILE A N 1
ATOM 560 C CA . ILE A 1 73 ? -6.543 -7.836 0.177 1 96.75 73 ILE A CA 1
ATOM 561 C C . ILE A 1 73 ? -6.758 -6.688 1.158 1 96.75 73 ILE A C 1
ATOM 563 O O . ILE A 1 73 ? -6 -6.535 2.119 1 96.75 73 ILE A O 1
ATOM 567 N N . LEU A 1 74 ? -7.789 -5.895 0.906 1 92.94 74 LEU A N 1
ATOM 568 C CA . LEU A 1 74 ? -8.109 -4.734 1.734 1 92.94 74 LEU A CA 1
ATOM 569 C C . LEU A 1 74 ? -9.609 -4.605 1.935 1 92.94 74 LEU A C 1
ATOM 571 O O . LEU A 1 74 ? -10.383 -4.668 0.971 1 92.94 74 LEU A O 1
ATOM 575 N N . VAL A 1 75 ? -9.984 -4.52 3.186 1 89.25 75 VAL A N 1
ATOM 576 C CA . VAL A 1 75 ? -11.383 -4.336 3.566 1 89.25 75 VAL A CA 1
ATOM 577 C C . VAL A 1 75 ? -11.539 -3.023 4.328 1 89.25 75 VAL A C 1
ATOM 579 O O . VAL A 1 75 ? -10.852 -2.789 5.324 1 89.25 75 VAL A O 1
ATOM 582 N N . GLY A 1 76 ? -12.445 -2.123 3.854 1 81 76 GLY A N 1
ATOM 583 C CA . GLY A 1 76 ? -12.57 -0.822 4.492 1 81 76 GLY A CA 1
ATOM 584 C C . GLY A 1 76 ? -13.977 -0.538 4.996 1 81 76 GLY A C 1
ATOM 585 O O . GLY A 1 76 ? -14.148 -0.023 6.102 1 81 76 GLY A O 1
ATOM 586 N N . SER A 1 77 ? -15 -1.004 4.285 1 84.62 77 SER A N 1
ATOM 587 C CA . SER A 1 77 ? -16.375 -0.663 4.629 1 84.62 77 SER A CA 1
ATOM 588 C C . SER A 1 77 ? -17.031 -1.765 5.457 1 84.62 77 SER A C 1
ATOM 590 O O . SER A 1 77 ? -16.547 -2.898 5.477 1 84.62 77 SER A O 1
ATOM 592 N N . ASP A 1 78 ? -18.109 -1.489 6.035 1 86.56 78 ASP A N 1
ATOM 593 C CA . ASP A 1 78 ? -18.891 -2.475 6.781 1 86.56 78 ASP A CA 1
ATOM 594 C C . ASP A 1 78 ? -19.438 -3.557 5.855 1 86.56 78 ASP A C 1
ATOM 596 O O . ASP A 1 78 ? -19.484 -4.73 6.227 1 86.56 78 ASP A O 1
ATOM 600 N N . ARG A 1 79 ? -19.797 -3.068 4.766 1 88.81 79 ARG A N 1
ATOM 601 C CA . ARG A 1 79 ? -20.328 -4.016 3.785 1 88.81 79 ARG A CA 1
ATOM 602 C C . ARG A 1 79 ? -19.25 -5.027 3.383 1 88.81 79 ARG A C 1
ATOM 604 O O . ARG A 1 79 ? -19.531 -6.227 3.309 1 88.81 79 ARG A O 1
ATOM 611 N N . GLU A 1 80 ? -18.078 -4.555 3.176 1 91.94 80 GLU A N 1
ATOM 612 C CA . GLU A 1 80 ? -16.969 -5.426 2.807 1 91.94 80 GLU A CA 1
ATOM 613 C C . GLU A 1 80 ? -16.609 -6.371 3.949 1 91.94 80 GLU A C 1
ATOM 615 O O . GLU A 1 80 ? -16.281 -7.539 3.719 1 91.94 80 GLU A O 1
ATOM 620 N N . ARG A 1 81 ? -16.656 -5.902 5.094 1 90.06 81 ARG A N 1
ATOM 621 C CA . ARG A 1 81 ? -16.375 -6.727 6.262 1 90.06 81 ARG A CA 1
ATOM 622 C C . ARG A 1 81 ? -17.406 -7.836 6.414 1 90.06 81 ARG A C 1
ATOM 624 O O . ARG A 1 81 ? -17.062 -8.977 6.723 1 90.06 81 ARG A O 1
ATOM 631 N N . ALA A 1 82 ? -18.641 -7.465 6.215 1 93.06 82 ALA A N 1
ATOM 632 C CA . ALA A 1 82 ? -19.719 -8.461 6.273 1 93.06 82 ALA A CA 1
ATOM 633 C C . ALA A 1 82 ? -19.531 -9.531 5.207 1 93.06 82 ALA A C 1
ATOM 635 O O . ALA A 1 82 ? -19.688 -10.727 5.48 1 93.06 82 ALA A O 1
ATOM 636 N N . ALA A 1 83 ? -19.172 -9.07 4.031 1 93.19 83 ALA A N 1
ATOM 637 C CA . ALA A 1 83 ? -18.922 -10.008 2.941 1 93.19 83 ALA A CA 1
ATOM 638 C C . ALA A 1 83 ? -17.766 -10.953 3.275 1 93.19 83 ALA A C 1
ATOM 640 O O . ALA A 1 83 ? -17.812 -12.141 2.953 1 93.19 83 ALA A O 1
ATOM 641 N N . MET A 1 84 ? -16.781 -10.43 3.926 1 93.31 84 MET A N 1
ATOM 642 C CA . MET A 1 84 ? -15.633 -11.242 4.348 1 93.31 84 MET A CA 1
ATOM 643 C C . MET A 1 84 ? -16.062 -12.273 5.387 1 93.31 84 MET A C 1
ATOM 645 O O . MET A 1 84 ? -15.656 -13.438 5.312 1 93.31 84 MET A O 1
ATOM 649 N N . ARG A 1 85 ? -16.859 -11.875 6.27 1 94.31 85 ARG A N 1
ATOM 650 C CA . ARG A 1 85 ? -17.375 -12.805 7.266 1 94.31 85 ARG A CA 1
ATOM 651 C C . ARG A 1 85 ? -18.172 -13.922 6.609 1 94.31 85 ARG A C 1
ATOM 653 O O . ARG A 1 85 ? -18.016 -15.102 6.941 1 94.31 85 ARG A O 1
ATOM 660 N N . ASP A 1 86 ? -18.984 -13.516 5.684 1 94.88 86 ASP A N 1
ATOM 661 C CA . ASP A 1 86 ? -19.781 -14.508 4.969 1 94.88 86 ASP A CA 1
ATOM 662 C C . ASP A 1 86 ? -18.891 -15.5 4.227 1 94.88 86 ASP A C 1
ATOM 664 O O . ASP A 1 86 ? -19.172 -16.703 4.211 1 94.88 86 ASP A O 1
ATOM 668 N N . LEU A 1 87 ? -17.875 -14.992 3.646 1 94.56 87 LEU A N 1
ATOM 669 C CA . LEU A 1 87 ? -16.922 -15.828 2.914 1 94.56 87 LEU A CA 1
ATOM 670 C C . LEU A 1 87 ? -16.297 -16.875 3.83 1 94.56 87 LEU A C 1
ATOM 672 O O . LEU A 1 87 ? -16.266 -18.062 3.496 1 94.56 87 LEU A O 1
ATOM 676 N N . VAL A 1 88 ? -15.859 -16.484 4.973 1 94.5 88 VAL A N 1
ATOM 677 C CA . VAL A 1 88 ? -15.148 -17.344 5.91 1 94.5 88 VAL A CA 1
ATOM 678 C C . VAL A 1 88 ? -16.125 -18.328 6.543 1 94.5 88 VAL A C 1
ATOM 680 O O . VAL A 1 88 ? -15.805 -19.516 6.715 1 94.5 88 VAL A O 1
ATOM 683 N N . GLU A 1 89 ? -17.328 -17.906 6.75 1 93.25 89 GLU A N 1
ATOM 684 C CA . GLU A 1 89 ? -18.297 -18.719 7.48 1 93.25 89 GLU A CA 1
ATOM 685 C C . GLU A 1 89 ? -19 -19.719 6.559 1 93.25 89 GLU A C 1
ATOM 687 O O . GLU A 1 89 ? -19.609 -20.672 7.023 1 93.25 89 GLU A O 1
ATOM 692 N N . SER A 1 90 ? -18.984 -19.453 5.309 1 89.75 90 SER A N 1
ATOM 693 C CA . SER A 1 90 ? -19.656 -20.359 4.379 1 89.75 90 SER A CA 1
ATOM 694 C C . SER A 1 90 ? -19.078 -21.766 4.473 1 89.75 90 SER A C 1
ATOM 696 O O . SER A 1 90 ? -19.781 -22.75 4.211 1 89.75 90 SER A O 1
ATOM 698 N N . ASP A 1 91 ? -17.891 -21.938 4.797 1 85.25 91 ASP A N 1
ATOM 699 C CA . ASP A 1 91 ? -17.172 -23.203 4.934 1 85.25 91 ASP A CA 1
ATOM 700 C C . ASP A 1 91 ? -17.312 -24.047 3.672 1 85.25 91 ASP A C 1
ATOM 702 O O . ASP A 1 91 ? -17.172 -25.266 3.721 1 85.25 91 ASP A O 1
ATOM 706 N N . LEU A 1 92 ? -17.672 -23.469 2.59 1 86.06 92 LEU A N 1
ATOM 707 C CA . LEU A 1 92 ? -17.844 -24.156 1.318 1 86.06 92 LEU A CA 1
ATOM 708 C C . LEU A 1 92 ? -16.516 -24.672 0.794 1 86.06 92 LEU A C 1
ATOM 710 O O . LEU A 1 92 ? -16.422 -25.812 0.321 1 86.06 92 LEU A O 1
ATOM 714 N N . LEU A 1 93 ? -15.578 -23.922 0.789 1 94.5 93 LEU A N 1
ATOM 715 C CA . LEU A 1 93 ? -14.219 -24.188 0.346 1 94.5 93 LEU A CA 1
ATOM 716 C C . LEU A 1 93 ? -13.203 -23.594 1.315 1 94.5 93 LEU A C 1
ATOM 718 O O . LEU A 1 93 ? -13.523 -22.672 2.074 1 94.5 93 LEU A O 1
ATOM 722 N N . PRO A 1 94 ? -12.016 -24.203 1.351 1 96.69 94 PRO A N 1
ATOM 723 C CA . PRO A 1 94 ? -10.984 -23.531 2.146 1 96.69 94 PRO A CA 1
ATOM 724 C C . PRO A 1 94 ? -10.656 -22.141 1.631 1 96.69 94 PRO A C 1
ATOM 726 O O . PRO A 1 94 ? -10.844 -21.859 0.444 1 96.69 94 PRO A O 1
ATOM 729 N N . VAL A 1 95 ? -10.156 -21.312 2.574 1 98.38 95 VAL A N 1
ATOM 730 C CA . VAL A 1 95 ? -9.945 -19.906 2.242 1 98.38 95 VAL A CA 1
ATOM 731 C C . VAL A 1 95 ? -8.453 -19.594 2.203 1 98.38 95 VAL A C 1
ATOM 733 O O . VAL A 1 95 ? -7.691 -20.078 3.043 1 98.38 95 VAL A O 1
ATOM 736 N N . GLU A 1 96 ? -8.016 -18.891 1.215 1 98.62 96 GLU A N 1
ATOM 737 C CA . GLU A 1 96 ? -6.723 -18.219 1.225 1 98.62 96 GLU A CA 1
ATOM 738 C C . GLU A 1 96 ? -6.852 -16.781 1.747 1 98.62 96 GLU A C 1
ATOM 740 O O . GLU A 1 96 ? -7.48 -15.938 1.108 1 98.62 96 GLU A O 1
ATOM 745 N N . ALA A 1 97 ? -6.223 -16.547 2.869 1 98.19 97 ALA A N 1
ATOM 746 C CA . ALA A 1 97 ? -6.312 -15.242 3.512 1 98.19 97 ALA A CA 1
ATOM 747 C C . ALA A 1 97 ? -5.316 -14.258 2.9 1 98.19 97 ALA A C 1
ATOM 749 O O . ALA A 1 97 ? -4.133 -14.586 2.744 1 98.19 97 ALA A O 1
ATOM 750 N N . ASN A 1 98 ? -5.84 -13.086 2.645 1 97.25 98 ASN A N 1
ATOM 751 C CA . ASN A 1 98 ? -4.973 -12.078 2.031 1 97.25 98 ASN A CA 1
ATOM 752 C C . ASN A 1 98 ? -4.957 -10.789 2.84 1 97.25 98 ASN A C 1
ATOM 754 O O . ASN A 1 98 ? -4.355 -9.797 2.418 1 97.25 98 ASN A O 1
ATOM 758 N N . ASP A 1 99 ? -5.617 -10.789 3.998 1 92.19 99 ASP A N 1
ATOM 759 C CA . ASP A 1 99 ? -5.578 -9.656 4.918 1 92.19 99 ASP A CA 1
ATOM 760 C C . ASP A 1 99 ? -5.688 -10.117 6.367 1 92.19 99 ASP A C 1
ATOM 762 O O . ASP A 1 99 ? -6.172 -11.227 6.637 1 92.19 99 ASP A O 1
ATOM 766 N N . MET A 1 100 ? -5.328 -9.211 7.23 1 87.06 100 MET A N 1
ATOM 767 C CA . MET A 1 100 ? -5.27 -9.555 8.648 1 87.06 100 MET A CA 1
ATOM 768 C C . MET A 1 100 ? -6.668 -9.805 9.203 1 87.06 100 MET A C 1
ATOM 770 O O . MET A 1 100 ? -6.84 -10.617 10.117 1 87.06 100 MET A O 1
ATOM 774 N N . GLY A 1 101 ? -7.664 -9.125 8.672 1 87.81 101 GLY A N 1
ATOM 775 C CA . GLY A 1 101 ? -9.023 -9.359 9.117 1 87.81 101 GLY A CA 1
ATOM 776 C C . GLY A 1 101 ? -9.508 -10.773 8.828 1 87.81 101 GLY A C 1
ATOM 777 O O . GLY A 1 101 ? -10.156 -11.398 9.672 1 87.81 101 GLY A O 1
ATOM 778 N N . ALA A 1 102 ? -9.18 -11.203 7.625 1 94.19 102 ALA A N 1
ATOM 779 C CA . ALA A 1 102 ? -9.531 -12.578 7.273 1 94.19 102 ALA A CA 1
ATOM 780 C C . ALA A 1 102 ? -8.82 -13.57 8.188 1 94.19 102 ALA A C 1
ATOM 782 O O . ALA A 1 102 ? -9.43 -14.539 8.648 1 94.19 102 ALA A O 1
ATOM 783 N N . LEU A 1 103 ? -7.551 -13.312 8.484 1 93.81 103 LEU A N 1
ATOM 784 C CA . LEU A 1 103 ? -6.785 -14.203 9.352 1 93.81 103 LEU A CA 1
ATOM 785 C C . LEU A 1 103 ? -7.418 -14.289 10.734 1 93.81 103 LEU A C 1
ATOM 787 O O . LEU A 1 103 ? -7.465 -15.367 11.336 1 93.81 103 LEU A O 1
ATOM 791 N N . ALA A 1 104 ? -7.891 -13.164 11.18 1 89.88 104 ALA A N 1
ATOM 792 C CA . ALA A 1 104 ? -8.531 -13.156 12.492 1 89.88 104 ALA A CA 1
ATOM 793 C C . ALA A 1 104 ? -9.766 -14.055 12.508 1 89.88 104 ALA A C 1
ATOM 795 O O . ALA A 1 104 ? -9.969 -14.828 13.445 1 89.88 104 ALA A O 1
ATOM 796 N N . LEU A 1 105 ? -10.547 -14 11.461 1 93.06 105 LEU A N 1
ATOM 797 C CA . LEU A 1 105 ? -11.781 -14.773 11.367 1 93.06 105 LEU A CA 1
ATOM 798 C C . LEU A 1 105 ? -11.484 -16.25 11.172 1 93.06 105 LEU A C 1
ATOM 800 O O . LEU A 1 105 ? -12.297 -17.109 11.539 1 93.06 105 LEU A O 1
ATOM 804 N N . LEU A 1 106 ? -10.328 -16.547 10.664 1 96.69 106 LEU A N 1
ATOM 805 C CA . LEU A 1 106 ? -9.992 -17.922 10.273 1 96.69 106 LEU A CA 1
ATOM 806 C C . LEU A 1 106 ? -9.25 -18.641 11.398 1 96.69 106 LEU A C 1
ATOM 808 O O . LEU A 1 106 ? -8.82 -19.781 11.227 1 96.69 106 LEU A O 1
ATOM 812 N N . GLU A 1 107 ? -9.094 -17.969 12.5 1 94.5 107 GLU A N 1
ATOM 813 C CA . GLU A 1 107 ? -8.359 -18.578 13.602 1 94.5 107 GLU A CA 1
ATOM 814 C C . GLU A 1 107 ? -8.93 -19.953 13.945 1 94.5 107 GLU A C 1
ATOM 816 O O . GLU A 1 107 ? -10.141 -20.094 14.156 1 94.5 107 GLU A O 1
ATOM 821 N N . GLY A 1 108 ? -8.023 -20.922 13.945 1 95.38 108 GLY A N 1
ATOM 822 C CA . GLY A 1 108 ? -8.414 -22.281 14.305 1 95.38 108 GLY A CA 1
ATOM 823 C C . GLY A 1 108 ? -8.961 -23.078 13.141 1 95.38 108 GLY A C 1
ATOM 824 O O . GLY A 1 108 ? -9.219 -24.281 13.258 1 95.38 108 GLY A O 1
ATOM 825 N N . ARG A 1 109 ? -9.156 -22.438 12.016 1 95.88 109 ARG A N 1
ATOM 826 C CA . ARG A 1 109 ? -9.648 -23.094 10.812 1 95.88 109 ARG A CA 1
ATOM 827 C C . ARG A 1 109 ? -8.516 -23.344 9.82 1 95.88 109 ARG A C 1
ATOM 829 O O . ARG A 1 109 ? -7.59 -22.531 9.719 1 95.88 109 ARG A O 1
ATOM 836 N N . ARG A 1 110 ? -8.664 -24.453 9.141 1 97 110 ARG A N 1
ATOM 837 C CA . ARG A 1 110 ? -7.723 -24.719 8.062 1 97 110 ARG A CA 1
ATOM 838 C C . ARG A 1 110 ? -7.777 -23.625 7 1 97 110 ARG A C 1
ATOM 840 O O . ARG A 1 110 ? -8.852 -23.312 6.477 1 97 110 ARG A O 1
ATOM 847 N N . HIS A 1 111 ? -6.672 -23.016 6.68 1 98.38 111 HIS A N 1
ATOM 848 C CA . HIS A 1 111 ? -6.629 -21.969 5.672 1 98.38 111 HIS A CA 1
ATOM 849 C C . HIS A 1 111 ? -5.227 -21.828 5.09 1 98.38 111 HIS A C 1
ATOM 851 O O . HIS A 1 111 ? -4.266 -22.391 5.617 1 98.38 111 HIS A O 1
ATOM 857 N N . ALA A 1 112 ? -5.125 -21.188 3.967 1 98.62 112 ALA A N 1
ATOM 858 C CA . ALA A 1 112 ? -3.854 -20.781 3.379 1 98.62 112 ALA A CA 1
ATOM 859 C C . ALA A 1 112 ? -3.639 -19.281 3.537 1 98.62 112 ALA A C 1
ATOM 861 O O . ALA A 1 112 ? -4.586 -18.531 3.799 1 98.62 112 ALA A O 1
ATOM 862 N N . VAL A 1 113 ? -2.396 -18.906 3.453 1 98.56 113 VAL A N 1
ATOM 863 C CA . VAL A 1 113 ? -2.023 -17.5 3.508 1 98.56 113 VAL A CA 1
ATOM 864 C C . VAL A 1 113 ? -1.438 -17.078 2.164 1 98.56 113 VAL A C 1
ATOM 866 O O . VAL A 1 113 ? -0.462 -17.656 1.688 1 98.56 113 VAL A O 1
ATOM 869 N N . GLY A 1 114 ? -2.051 -16.062 1.618 1 98.19 114 GLY A N 1
ATOM 870 C CA . GLY A 1 114 ? -1.636 -15.617 0.3 1 98.19 114 GLY A CA 1
ATOM 871 C C . GLY A 1 114 ? -0.452 -14.672 0.339 1 98.19 114 GLY A C 1
ATOM 872 O O . GLY A 1 114 ? 0.035 -14.32 1.416 1 98.19 114 GLY A O 1
ATOM 873 N N . PRO A 1 115 ? -0.007 -14.289 -0.856 1 96.94 115 PRO A N 1
ATOM 874 C CA . PRO A 1 115 ? 1.229 -13.508 -0.986 1 96.94 115 PRO A CA 1
ATOM 875 C C . PRO A 1 115 ? 1.05 -12.047 -0.586 1 96.94 115 PRO A C 1
ATOM 877 O O . PRO A 1 115 ? 2.016 -11.281 -0.594 1 96.94 115 PRO A O 1
ATOM 880 N N . PHE A 1 116 ? -0.113 -11.672 -0.172 1 95.44 116 PHE A N 1
ATOM 881 C CA . PHE A 1 116 ? -0.395 -10.281 0.16 1 95.44 116 PHE A CA 1
ATOM 882 C C . PHE A 1 116 ? -0.257 -10.047 1.659 1 95.44 116 PHE A C 1
ATOM 884 O O . PHE A 1 116 ? -0.345 -8.906 2.123 1 95.44 116 PHE A O 1
ATOM 891 N N . ILE A 1 117 ? -0.073 -11.141 2.344 1 92.94 117 ILE A N 1
ATOM 892 C CA . ILE A 1 117 ? 0.295 -11.062 3.754 1 92.94 117 ILE A CA 1
ATOM 893 C C . ILE A 1 117 ? 1.812 -10.953 3.885 1 92.94 117 ILE A C 1
ATOM 895 O O . ILE A 1 117 ? 2.555 -11.672 3.215 1 92.94 117 ILE A O 1
ATOM 899 N N . ASN A 1 118 ? 2.268 -10.078 4.738 1 87.25 118 ASN A N 1
ATOM 900 C CA . ASN A 1 118 ? 3.691 -9.812 4.91 1 87.25 118 ASN A CA 1
ATOM 901 C C . ASN A 1 118 ? 4.363 -10.891 5.75 1 87.25 118 ASN A C 1
ATOM 903 O O . ASN A 1 118 ? 4.77 -10.641 6.887 1 87.25 118 ASN A O 1
ATOM 907 N N . SER A 1 119 ? 4.613 -12 5.141 1 93.31 119 SER A N 1
ATOM 908 C CA . SER A 1 119 ? 5.273 -13.109 5.816 1 93.31 119 SER A CA 1
ATOM 909 C C . SER A 1 119 ? 6.777 -13.102 5.562 1 93.31 119 SER A C 1
ATOM 911 O O . SER A 1 119 ? 7.277 -13.852 4.723 1 93.31 119 SER A O 1
ATOM 913 N N . TYR A 1 120 ? 7.52 -12.383 6.434 1 90.69 120 TYR A N 1
ATOM 914 C CA . TYR A 1 120 ? 8.914 -12.109 6.109 1 90.69 120 TYR A CA 1
ATOM 915 C C . TYR A 1 120 ? 9.852 -12.836 7.078 1 90.69 120 TYR A C 1
ATOM 917 O O . TYR A 1 120 ? 11.055 -12.898 6.852 1 90.69 120 TYR A O 1
ATOM 925 N N . ASN A 1 121 ? 9.273 -13.375 8.18 1 89.75 121 ASN A N 1
ATOM 926 C CA . ASN A 1 121 ? 10.18 -13.93 9.18 1 89.75 121 ASN A CA 1
ATOM 927 C C . ASN A 1 121 ? 9.594 -15.172 9.852 1 89.75 121 ASN A C 1
ATOM 929 O O . ASN A 1 121 ? 8.406 -15.461 9.688 1 89.75 121 ASN A O 1
ATOM 933 N N . GLU A 1 122 ? 10.422 -15.781 10.617 1 94 122 GLU A N 1
ATOM 934 C CA . GLU A 1 122 ? 10.094 -17.062 11.227 1 94 122 GLU A CA 1
ATOM 935 C C . GLU A 1 122 ? 9 -16.922 12.273 1 94 122 GLU A C 1
ATOM 937 O O . GLU A 1 122 ? 8.125 -17.781 12.398 1 94 122 GLU A O 1
ATOM 942 N N . ALA A 1 123 ? 9.047 -15.844 12.977 1 89.81 123 ALA A N 1
ATOM 943 C CA . ALA A 1 123 ? 8.039 -15.617 14.008 1 89.81 123 ALA A CA 1
ATOM 944 C C . ALA A 1 123 ? 6.645 -15.516 13.398 1 89.81 123 ALA A C 1
ATOM 946 O O . ALA A 1 123 ? 5.68 -16.047 13.953 1 89.81 123 ALA A O 1
ATOM 947 N N . THR A 1 124 ? 6.582 -14.859 12.305 1 91.88 124 THR A N 1
ATOM 948 C CA . THR A 1 124 ? 5.305 -14.734 11.609 1 91.88 124 THR A CA 1
ATOM 949 C C . THR A 1 124 ? 4.801 -16.109 11.156 1 91.88 124 THR A C 1
ATOM 951 O O . THR A 1 124 ? 3.623 -16.422 11.32 1 91.88 124 THR A O 1
ATOM 954 N N . LEU A 1 125 ? 5.715 -16.922 10.617 1 96.38 125 LEU A N 1
ATOM 955 C CA . LEU A 1 125 ? 5.312 -18.25 10.188 1 96.38 125 LEU A CA 1
ATOM 956 C C . LEU A 1 125 ? 4.793 -19.078 11.375 1 96.38 125 LEU A C 1
ATOM 958 O O . LEU A 1 125 ? 3.785 -19.766 11.25 1 96.38 125 LEU A O 1
ATOM 962 N N . SER A 1 126 ? 5.496 -18.922 12.5 1 96.25 126 SER A N 1
ATOM 963 C CA . SER A 1 126 ? 5.062 -19.625 13.703 1 96.25 126 SER A CA 1
ATOM 964 C C . SER A 1 126 ? 3.67 -19.172 14.141 1 96.25 126 SER A C 1
ATOM 966 O O . SER A 1 126 ? 2.826 -20 14.492 1 96.25 126 SER A O 1
ATOM 968 N N . TRP A 1 127 ? 3.521 -17.953 14.07 1 93.12 127 TRP A N 1
ATOM 969 C CA . TRP A 1 127 ? 2.23 -17.375 14.438 1 93.12 127 TRP A CA 1
ATOM 970 C C . TRP A 1 127 ? 1.129 -17.875 13.508 1 93.12 127 TRP A C 1
ATOM 972 O O . TRP A 1 127 ? 0.06 -18.281 13.969 1 93.12 127 TRP A O 1
ATOM 982 N N . LEU A 1 128 ? 1.373 -17.891 12.258 1 96.62 128 LEU A N 1
ATOM 983 C CA . LEU A 1 128 ? 0.403 -18.344 11.266 1 96.62 128 LEU A CA 1
ATOM 984 C C . LEU A 1 128 ? 0.094 -19.828 11.445 1 96.62 128 LEU A C 1
ATOM 986 O O . LEU A 1 128 ? -1.072 -20.219 11.438 1 96.62 128 LEU A O 1
ATOM 990 N N . ALA A 1 129 ? 1.111 -20.609 11.602 1 97.88 129 ALA A N 1
ATOM 991 C CA . ALA A 1 129 ? 0.931 -22.047 11.805 1 97.88 129 ALA A CA 1
ATOM 992 C C . ALA A 1 129 ? 0.084 -22.312 13.039 1 97.88 129 ALA A C 1
ATOM 994 O O . ALA A 1 129 ? -0.813 -23.172 13.016 1 97.88 129 ALA A O 1
ATOM 995 N N . GLY A 1 130 ? 0.338 -21.578 14.062 1 97.06 130 GLY A N 1
ATOM 996 C CA . GLY A 1 130 ? -0.379 -21.75 15.312 1 97.06 130 GLY A CA 1
ATOM 997 C C . GLY A 1 130 ? -1.852 -21.406 15.211 1 97.06 130 GLY A C 1
ATOM 998 O O . GLY A 1 130 ? -2.641 -21.75 16.094 1 97.06 130 GLY A O 1
ATOM 999 N N . ARG A 1 131 ? -2.197 -20.891 14.078 1 95.75 131 ARG A N 1
ATOM 1000 C CA . ARG A 1 131 ? -3.568 -20.406 13.938 1 95.75 131 ARG A CA 1
ATOM 1001 C C . ARG A 1 131 ? -4.336 -21.219 12.906 1 95.75 131 ARG A C 1
ATOM 1003 O O . ARG A 1 131 ? -5.465 -20.875 12.547 1 95.75 131 ARG A O 1
ATOM 1010 N N . GLY A 1 132 ? -3.691 -22.156 12.352 1 97.5 132 GLY A N 1
ATOM 1011 C CA . GLY A 1 132 ? -4.418 -23.062 11.477 1 97.5 132 GLY A CA 1
ATOM 1012 C C . GLY A 1 132 ? -3.979 -22.969 10.023 1 97.5 132 GLY A C 1
ATOM 1013 O O . GLY A 1 132 ? -4.504 -23.672 9.164 1 97.5 132 GLY A O 1
ATOM 1014 N N . ALA A 1 133 ? -3.008 -22.172 9.695 1 98.44 133 ALA A N 1
ATOM 1015 C CA . ALA A 1 133 ? -2.482 -22.094 8.336 1 98.44 133 ALA A CA 1
ATOM 1016 C C . ALA A 1 133 ? -1.831 -23.406 7.93 1 98.44 133 ALA A C 1
ATOM 1018 O O . ALA A 1 133 ? -1.127 -24.031 8.727 1 98.44 133 ALA A O 1
ATOM 1019 N N . VAL A 1 134 ? -2.105 -23.781 6.719 1 98.38 134 VAL A N 1
ATOM 1020 C CA . VAL A 1 134 ? -1.522 -25.031 6.254 1 98.38 134 VAL A CA 1
ATOM 1021 C C . VAL A 1 134 ? -0.552 -24.75 5.105 1 98.38 134 VAL A C 1
ATOM 1023 O O . VAL A 1 134 ? 0.271 -25.609 4.766 1 98.38 134 VAL A O 1
ATOM 1026 N N . ALA A 1 135 ? -0.679 -23.672 4.488 1 98.56 135 ALA A N 1
ATOM 1027 C CA . ALA A 1 135 ? 0.204 -23.219 3.41 1 98.56 135 ALA A CA 1
ATOM 1028 C C . ALA A 1 135 ? 0.43 -21.719 3.471 1 98.56 135 ALA A C 1
ATOM 1030 O O . ALA A 1 135 ? -0.467 -20.953 3.857 1 98.56 135 ALA A O 1
ATOM 1031 N N . VAL A 1 136 ? 1.604 -21.281 3.162 1 98.69 136 VAL A N 1
ATOM 1032 C CA . VAL A 1 136 ? 1.939 -19.859 3.178 1 98.69 136 VAL A CA 1
ATOM 1033 C C . VAL A 1 136 ? 2.689 -19.5 1.901 1 98.69 136 VAL A C 1
ATOM 1035 O O . VAL A 1 136 ? 3.701 -20.125 1.566 1 98.69 136 VAL A O 1
ATOM 1038 N N . SER A 1 137 ? 2.162 -18.562 1.184 1 98.75 137 SER A N 1
ATOM 1039 C CA . SER A 1 137 ? 2.867 -17.984 0.042 1 98.75 137 SER A CA 1
ATOM 1040 C C . SER A 1 137 ? 3.811 -16.875 0.479 1 98.75 137 SER A C 1
ATOM 1042 O O . SER A 1 137 ? 3.381 -15.898 1.093 1 98.75 137 SER A O 1
ATOM 1044 N N . LEU A 1 138 ? 5.031 -17.016 0.157 1 98 138 LEU A N 1
ATOM 1045 C CA . LEU A 1 138 ? 6.031 -16.031 0.55 1 98 138 LEU A CA 1
ATOM 1046 C C . LEU A 1 138 ? 5.945 -14.789 -0.33 1 98 138 LEU A C 1
ATOM 1048 O O . LEU A 1 138 ? 5.543 -14.875 -1.493 1 98 138 LEU A O 1
ATOM 1052 N N . PRO A 1 139 ? 6.316 -13.656 0.251 1 95.62 139 PRO A N 1
ATOM 1053 C CA . PRO A 1 139 ? 6.391 -12.453 -0.581 1 95.62 139 PRO A CA 1
ATOM 1054 C C . PRO A 1 139 ? 7.309 -12.625 -1.787 1 95.62 139 PRO A C 1
ATOM 1056 O O . PRO A 1 139 ? 8.367 -13.258 -1.678 1 95.62 139 PRO A O 1
ATOM 1059 N N . ALA A 1 140 ? 6.938 -12.023 -2.867 1 94.94 140 ALA A N 1
ATOM 1060 C CA . ALA A 1 140 ? 7.605 -12.234 -4.148 1 94.94 140 ALA A CA 1
ATOM 1061 C C . ALA A 1 140 ? 9.008 -11.625 -4.141 1 94.94 140 ALA A C 1
ATOM 1063 O O . ALA A 1 140 ? 9.859 -12.008 -4.945 1 94.94 140 ALA A O 1
ATOM 1064 N N . GLU A 1 141 ? 9.281 -10.703 -3.229 1 93.06 141 GLU A N 1
ATOM 1065 C CA . GLU A 1 141 ? 10.523 -9.938 -3.295 1 93.06 141 GLU A CA 1
ATOM 1066 C C . GLU A 1 141 ? 11.625 -10.586 -2.463 1 93.06 141 GLU A C 1
ATOM 1068 O O . GLU A 1 141 ? 12.734 -10.055 -2.373 1 93.06 141 GLU A O 1
ATOM 1073 N N . LEU A 1 142 ? 11.359 -11.727 -1.831 1 94.81 142 LEU A N 1
ATOM 1074 C CA . LEU A 1 142 ? 12.367 -12.359 -0.988 1 94.81 142 LEU A CA 1
ATOM 1075 C C . LEU A 1 142 ? 13.508 -12.922 -1.833 1 94.81 142 LEU A C 1
ATOM 1077 O O . LEU A 1 142 ? 13.266 -13.625 -2.82 1 94.81 142 LEU A O 1
ATOM 1081 N N . PRO A 1 143 ? 14.734 -12.641 -1.437 1 95.12 143 PRO A N 1
ATOM 1082 C CA . PRO A 1 143 ? 15.867 -13.289 -2.098 1 95.12 143 PRO A CA 1
ATOM 1083 C C . PRO A 1 143 ? 15.992 -14.773 -1.747 1 95.12 143 PRO A C 1
ATOM 1085 O O . PRO A 1 143 ? 15.422 -15.219 -0.748 1 95.12 143 PRO A O 1
ATOM 1088 N N . ALA A 1 144 ? 16.766 -15.438 -2.51 1 97.38 144 ALA A N 1
ATOM 1089 C CA . ALA A 1 144 ? 16.922 -16.891 -2.379 1 97.38 144 ALA A CA 1
ATOM 1090 C C . ALA A 1 144 ? 17.328 -17.266 -0.958 1 97.38 144 ALA A C 1
ATOM 1092 O O . ALA A 1 144 ? 16.812 -18.234 -0.401 1 97.38 144 ALA A O 1
ATOM 1093 N N . ALA A 1 145 ? 18.219 -16.531 -0.356 1 96.62 145 ALA A N 1
ATOM 1094 C CA . ALA A 1 145 ? 18.703 -16.859 0.983 1 96.62 145 ALA A CA 1
ATOM 1095 C C . ALA A 1 145 ? 17.578 -16.797 2.006 1 96.62 145 ALA A C 1
ATOM 1097 O O . ALA A 1 145 ? 17.469 -17.656 2.881 1 96.62 145 ALA A O 1
ATOM 1098 N N . SER A 1 146 ? 16.734 -15.805 1.881 1 95.94 146 SER A N 1
ATOM 1099 C CA . SER A 1 146 ? 15.586 -15.664 2.775 1 95.94 146 SER A CA 1
ATOM 1100 C C . SER A 1 146 ? 14.547 -16.75 2.525 1 95.94 146 SER A C 1
ATOM 1102 O O . SER A 1 146 ? 13.961 -17.281 3.469 1 95.94 146 SER A O 1
ATOM 1104 N N . VAL A 1 147 ? 14.336 -17.062 1.255 1 98.12 147 VAL A N 1
ATOM 1105 C CA . VAL A 1 147 ? 13.398 -18.125 0.901 1 98.12 147 VAL A CA 1
ATOM 1106 C C . VAL A 1 147 ? 13.828 -19.438 1.541 1 98.12 147 VAL A C 1
ATOM 1108 O O . VAL A 1 147 ? 13.008 -20.156 2.096 1 98.12 147 VAL A O 1
ATOM 1111 N N . ALA A 1 148 ? 15.102 -19.688 1.506 1 98.31 148 ALA A N 1
ATOM 1112 C CA . ALA A 1 148 ? 15.633 -20.922 2.066 1 98.31 148 ALA A CA 1
ATOM 1113 C C . ALA A 1 148 ? 15.344 -21.016 3.564 1 98.31 148 ALA A C 1
ATOM 1115 O O . ALA A 1 148 ? 14.898 -22.047 4.059 1 98.31 148 ALA A O 1
ATOM 1116 N N . VAL A 1 149 ? 15.57 -19.953 4.254 1 97.75 149 VAL A N 1
ATOM 1117 C CA . VAL A 1 149 ? 15.344 -19.906 5.695 1 97.75 149 VAL A CA 1
ATOM 1118 C C . VAL A 1 149 ? 13.859 -20.109 5.992 1 97.75 149 VAL A C 1
ATOM 1120 O O . VAL A 1 149 ? 13.492 -20.891 6.875 1 97.75 149 VAL A O 1
ATOM 1123 N N . MET A 1 150 ? 13.062 -19.438 5.23 1 97.94 150 MET A N 1
ATOM 1124 C CA . MET A 1 150 ? 11.617 -19.516 5.445 1 97.94 150 MET A CA 1
ATOM 1125 C C . MET A 1 150 ? 11.094 -20.906 5.109 1 97.94 150 MET A C 1
ATOM 1127 O O . MET A 1 150 ? 10.219 -21.422 5.805 1 97.94 150 MET A O 1
ATOM 1131 N N . ALA A 1 151 ? 11.594 -21.469 4.02 1 98.38 151 ALA A N 1
ATOM 1132 C CA . ALA A 1 151 ? 11.195 -22.812 3.627 1 98.38 151 ALA A CA 1
ATOM 1133 C C . ALA A 1 151 ? 11.523 -23.828 4.723 1 98.38 151 ALA A C 1
ATOM 1135 O O . ALA A 1 151 ? 10.695 -24.672 5.066 1 98.38 151 ALA A O 1
ATOM 1136 N N . LYS A 1 152 ? 12.703 -23.734 5.266 1 98.06 152 LYS A N 1
ATOM 1137 C CA . LYS A 1 152 ? 13.125 -24.625 6.34 1 98.06 152 LYS A CA 1
ATOM 1138 C C . LYS A 1 152 ? 12.234 -24.453 7.57 1 98.06 152 LYS A C 1
ATOM 1140 O O . LYS A 1 152 ? 11.789 -25.453 8.148 1 98.06 152 LYS A O 1
ATOM 1145 N N . THR A 1 153 ? 12.016 -23.234 7.934 1 97.94 153 THR A N 1
ATOM 1146 C CA . THR A 1 153 ? 11.156 -22.953 9.078 1 97.94 153 THR A CA 1
ATOM 1147 C C . THR A 1 153 ? 9.75 -23.5 8.852 1 97.94 153 THR A C 1
ATOM 1149 O O . THR A 1 153 ? 9.172 -24.125 9.742 1 97.94 153 THR A O 1
ATOM 1152 N N . GLY A 1 154 ? 9.219 -23.234 7.652 1 98.25 154 GLY A N 1
ATOM 1153 C CA . GLY A 1 154 ? 7.891 -23.734 7.324 1 98.25 154 GLY A CA 1
ATOM 1154 C C . GLY A 1 154 ? 7.781 -25.234 7.395 1 98.25 154 GLY A C 1
ATOM 1155 O O . GLY A 1 154 ? 6.809 -25.766 7.934 1 98.25 154 GLY A O 1
ATOM 1156 N N . ALA A 1 155 ? 8.758 -25.938 6.871 1 97.06 155 ALA A N 1
ATOM 1157 C CA . ALA A 1 155 ? 8.773 -27.406 6.918 1 97.06 155 ALA A CA 1
ATOM 1158 C C . ALA A 1 155 ? 8.719 -27.906 8.359 1 97.06 155 ALA A C 1
ATOM 1160 O O . ALA A 1 155 ? 7.98 -28.844 8.672 1 97.06 155 ALA A O 1
ATOM 1161 N N . ALA A 1 156 ? 9.461 -27.234 9.234 1 97.88 156 ALA A N 1
ATOM 1162 C CA . ALA A 1 156 ? 9.508 -27.625 10.641 1 97.88 156 ALA A CA 1
ATOM 1163 C C . ALA A 1 156 ? 8.156 -27.391 11.312 1 97.88 156 ALA A C 1
ATOM 1165 O O . ALA A 1 156 ? 7.797 -28.109 12.25 1 97.88 156 ALA A O 1
ATOM 1166 N N . LEU A 1 157 ? 7.406 -26.484 10.812 1 98 157 LEU A N 1
ATOM 1167 C CA . LEU A 1 157 ? 6.121 -26.125 11.398 1 98 157 LEU A CA 1
ATOM 1168 C C . LEU A 1 157 ? 4.984 -26.891 10.727 1 98 157 LEU A C 1
ATOM 1170 O O . LEU A 1 157 ? 3.818 -26.719 11.086 1 98 157 LEU A O 1
ATOM 1174 N N . GLY A 1 158 ? 5.324 -27.656 9.672 1 97.5 158 GLY A N 1
ATOM 1175 C CA . GLY A 1 158 ? 4.312 -28.406 8.945 1 97.5 158 GLY A CA 1
ATOM 1176 C C . GLY A 1 158 ? 3.588 -27.578 7.906 1 97.5 158 GLY A C 1
ATOM 1177 O O . GLY A 1 158 ? 2.486 -27.922 7.48 1 97.5 158 GLY A O 1
ATOM 1178 N N . LEU A 1 159 ? 4.098 -26.484 7.539 1 98.19 159 LEU A N 1
ATOM 1179 C CA . LEU A 1 159 ? 3.508 -25.609 6.527 1 98.19 159 LEU A CA 1
ATOM 1180 C C . LEU A 1 159 ? 3.971 -26.016 5.129 1 98.19 159 LEU A C 1
ATOM 1182 O O . LEU A 1 159 ? 5.137 -26.359 4.934 1 98.19 159 LEU A O 1
ATOM 1186 N N . SER A 1 160 ? 3.078 -26.031 4.18 1 98.31 160 SER A N 1
ATOM 1187 C CA . SER A 1 160 ? 3.467 -26.078 2.773 1 98.31 160 SER A CA 1
ATOM 1188 C C . SER A 1 160 ? 3.859 -24.703 2.252 1 98.31 160 SER A C 1
ATOM 1190 O O . SER A 1 160 ? 3.008 -23.828 2.098 1 98.31 160 SER A O 1
ATOM 1192 N N . MET A 1 161 ? 5.117 -24.531 1.945 1 98.62 161 MET A N 1
ATOM 1193 C CA . MET A 1 161 ? 5.625 -23.219 1.574 1 98.62 161 MET A CA 1
ATOM 1194 C C . MET A 1 161 ? 5.492 -22.984 0.073 1 98.62 161 MET A C 1
ATOM 1196 O O . MET A 1 161 ? 5.746 -23.891 -0.724 1 98.62 161 MET A O 1
ATOM 1200 N N . GLU A 1 162 ? 5.098 -21.781 -0.253 1 98.88 162 GLU A N 1
ATOM 1201 C CA . GLU A 1 162 ? 4.797 -21.453 -1.642 1 98.88 162 GLU A CA 1
ATOM 1202 C C . GLU A 1 162 ? 5.586 -20.219 -2.094 1 98.88 162 GLU A C 1
ATOM 1204 O O . GLU A 1 162 ? 5.793 -19.281 -1.316 1 98.88 162 GLU A O 1
ATOM 1209 N N . VAL A 1 163 ? 6.008 -20.219 -3.355 1 98.81 163 VAL A N 1
ATOM 1210 C CA . VAL A 1 163 ? 6.652 -19.078 -4.008 1 98.81 163 VAL A CA 1
ATOM 1211 C C . VAL A 1 163 ? 5.977 -18.797 -5.344 1 98.81 163 VAL A C 1
ATOM 1213 O O . VAL A 1 163 ? 5.68 -19.719 -6.105 1 98.81 163 VAL A O 1
ATOM 1216 N N . GLN A 1 164 ? 5.648 -17.547 -5.57 1 98.81 164 GLN A N 1
ATOM 1217 C CA . GLN A 1 164 ? 5.215 -17.172 -6.91 1 98.81 164 GLN A CA 1
ATOM 1218 C C . GLN A 1 164 ? 6.352 -17.328 -7.918 1 98.81 164 GLN A C 1
ATOM 1220 O O . GLN A 1 164 ? 7.445 -16.781 -7.719 1 98.81 164 GLN A O 1
ATOM 1225 N N . VAL A 1 165 ? 6.035 -17.969 -9.031 1 98.88 165 VAL A N 1
ATOM 1226 C CA . VAL A 1 165 ? 7.125 -18.266 -9.961 1 98.88 165 VAL A CA 1
ATOM 1227 C C . VAL A 1 165 ? 6.805 -17.656 -11.328 1 98.88 165 VAL A C 1
ATOM 1229 O O . VAL A 1 165 ? 7.648 -17.656 -12.227 1 98.88 165 VAL A O 1
ATOM 1232 N N . PHE A 1 166 ? 5.602 -17.109 -11.414 1 98.88 166 PHE A N 1
ATOM 1233 C CA . PHE A 1 166 ? 5.277 -16.469 -12.688 1 98.88 166 PHE A CA 1
ATOM 1234 C C . PHE A 1 166 ? 4.219 -15.391 -12.492 1 98.88 166 PHE A C 1
ATOM 1236 O O . PHE A 1 166 ? 3.281 -15.57 -11.711 1 98.88 166 PHE A O 1
ATOM 1243 N N . GLY A 1 167 ? 4.363 -14.312 -13.273 1 98.62 167 GLY A N 1
ATOM 1244 C CA . GLY A 1 167 ? 3.389 -13.227 -13.312 1 98.62 167 GLY A CA 1
ATOM 1245 C C . GLY A 1 167 ? 3.863 -11.969 -12.609 1 98.62 167 GLY A C 1
ATOM 1246 O O . GLY A 1 167 ? 4.902 -11.977 -11.945 1 98.62 167 GLY A O 1
ATOM 1247 N N . ARG A 1 168 ? 3.148 -10.922 -12.734 1 98.19 168 ARG A N 1
ATOM 1248 C CA . ARG A 1 168 ? 3.551 -9.656 -12.125 1 98.19 168 ARG A CA 1
ATOM 1249 C C . ARG A 1 168 ? 3.639 -9.789 -10.602 1 98.19 168 ARG A C 1
ATOM 1251 O O . ARG A 1 168 ? 2.768 -10.391 -9.977 1 98.19 168 ARG A O 1
ATOM 1258 N N . ALA A 1 169 ? 4.723 -9.289 -10.078 1 97.19 169 ALA A N 1
ATOM 1259 C CA . ALA A 1 169 ? 4.871 -9.234 -8.625 1 97.19 169 ALA A CA 1
ATOM 1260 C C . ALA A 1 169 ? 3.984 -8.148 -8.023 1 97.19 169 ALA A C 1
ATOM 1262 O O . ALA A 1 169 ? 3.984 -7.008 -8.492 1 97.19 169 ALA A O 1
ATOM 1263 N N . PRO A 1 170 ? 3.205 -8.57 -7.02 1 96.25 170 PRO A N 1
ATOM 1264 C CA . PRO A 1 170 ? 2.451 -7.523 -6.324 1 96.25 170 PRO A CA 1
ATOM 1265 C C . PRO A 1 170 ? 3.348 -6.582 -5.52 1 96.25 170 PRO A C 1
ATOM 1267 O O . PRO A 1 170 ? 4.336 -7.023 -4.93 1 96.25 170 PRO A O 1
ATOM 1270 N N . LEU A 1 171 ? 2.963 -5.301 -5.574 1 94.94 171 LEU A N 1
ATOM 1271 C CA . LEU A 1 171 ? 3.799 -4.344 -4.863 1 94.94 171 LEU A CA 1
ATOM 1272 C C . LEU A 1 171 ? 3.039 -3.721 -3.697 1 94.94 171 LEU A C 1
ATOM 1274 O O . LEU A 1 171 ? 3.535 -3.697 -2.568 1 94.94 171 LEU A O 1
ATOM 1278 N N . ALA A 1 172 ? 1.88 -3.172 -3.973 1 96.12 172 ALA A N 1
ATOM 1279 C CA . ALA A 1 172 ? 1.123 -2.541 -2.893 1 96.12 172 ALA A CA 1
ATOM 1280 C C . ALA A 1 172 ? -0.369 -2.518 -3.211 1 96.12 172 ALA A C 1
ATOM 1282 O O . ALA A 1 172 ? -0.768 -2.703 -4.363 1 96.12 172 ALA A O 1
ATOM 1283 N N . ILE A 1 173 ? -1.194 -2.367 -2.201 1 96.44 173 ILE A N 1
ATOM 1284 C CA . ILE A 1 173 ? -2.635 -2.16 -2.289 1 96.44 173 ILE A CA 1
ATOM 1285 C C . ILE A 1 173 ? -3.006 -0.834 -1.626 1 96.44 173 ILE A C 1
ATOM 1287 O O . ILE A 1 173 ? -2.352 -0.405 -0.673 1 96.44 173 ILE A O 1
ATOM 1291 N N . SER A 1 174 ? -4 -0.154 -2.174 1 94.25 174 SER A N 1
ATOM 1292 C CA . SER A 1 174 ? -4.438 1.153 -1.697 1 94.25 174 SER A CA 1
ATOM 1293 C C . SER A 1 174 ? -5.949 1.188 -1.493 1 94.25 174 SER A C 1
ATOM 1295 O O . SER A 1 174 ? -6.691 0.496 -2.193 1 94.25 174 SER A O 1
ATOM 1297 N N . ALA A 1 175 ? -6.336 2.018 -0.561 1 91.5 175 ALA A N 1
ATOM 1298 C CA . ALA A 1 175 ? -7.766 2.301 -0.446 1 91.5 175 ALA A CA 1
ATOM 1299 C C . ALA A 1 175 ? -8.227 3.236 -1.558 1 91.5 175 ALA A C 1
ATOM 1301 O O . ALA A 1 175 ? -9.43 3.406 -1.772 1 91.5 175 ALA A O 1
ATOM 1302 N N . ARG A 1 176 ? -7.336 3.861 -2.271 1 91.25 176 ARG A N 1
ATOM 1303 C CA . ARG A 1 176 ? -7.605 4.77 -3.383 1 91.25 176 ARG A CA 1
ATOM 1304 C C . ARG A 1 176 ? -7.316 4.094 -4.719 1 91.25 176 ARG A C 1
ATOM 1306 O O . ARG A 1 176 ? -6.359 3.326 -4.84 1 91.25 176 ARG A O 1
ATOM 1313 N N . CYS A 1 177 ? -8.156 4.355 -5.668 1 96.25 177 CYS A N 1
ATOM 1314 C CA . CYS A 1 177 ? -8.055 3.66 -6.945 1 96.25 177 CYS A CA 1
ATOM 1315 C C . CYS A 1 177 ? -7.141 4.414 -7.906 1 96.25 177 CYS A C 1
ATOM 1317 O O . CYS A 1 177 ? -7.453 5.535 -8.312 1 96.25 177 CYS A O 1
ATOM 1319 N N . TYR A 1 178 ? -6.129 3.768 -8.375 1 96.69 178 TYR A N 1
ATOM 1320 C CA . TYR A 1 178 ? -5.172 4.355 -9.312 1 96.69 178 TYR A CA 1
ATOM 1321 C C . TYR A 1 178 ? -5.805 4.559 -10.68 1 96.69 178 TYR A C 1
ATOM 1323 O O . TYR A 1 178 ? -5.566 5.574 -11.336 1 96.69 178 TYR A O 1
ATOM 1331 N N . HIS A 1 179 ? -6.637 3.582 -11.148 1 96.81 179 HIS A N 1
ATOM 1332 C CA . HIS A 1 179 ? -7.285 3.711 -12.453 1 96.81 179 HIS A CA 1
ATOM 1333 C C . HIS A 1 179 ? -8.234 4.902 -12.477 1 96.81 179 HIS A C 1
ATOM 1335 O O . HIS A 1 179 ? -8.211 5.703 -13.414 1 96.81 179 HIS A O 1
ATOM 1341 N N . ALA A 1 180 ? -9.055 4.949 -11.445 1 95.75 180 ALA A N 1
ATOM 1342 C CA . ALA A 1 180 ? -9.961 6.09 -11.375 1 95.75 180 ALA A CA 1
ATOM 1343 C C . ALA A 1 180 ? -9.195 7.41 -11.406 1 95.75 180 ALA A C 1
ATOM 1345 O O . ALA A 1 180 ? -9.547 8.328 -12.148 1 95.75 180 ALA A O 1
ATOM 1346 N N . ARG A 1 181 ? -8.172 7.492 -10.656 1 93.44 181 ARG A N 1
ATOM 1347 C CA . 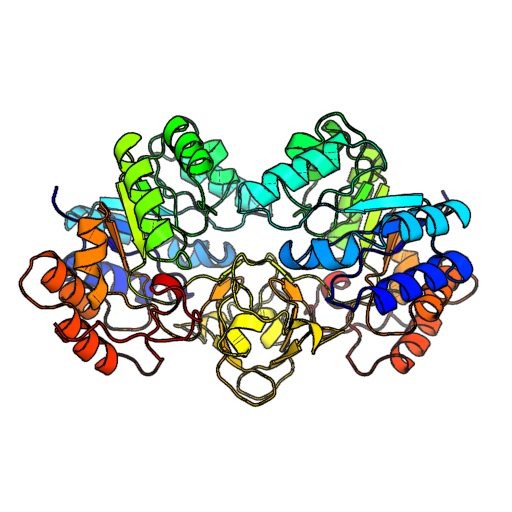ARG A 1 181 ? -7.352 8.695 -10.586 1 93.44 181 ARG A CA 1
ATOM 1348 C C . ARG A 1 181 ? -6.766 9.039 -11.953 1 93.44 181 ARG A C 1
ATOM 1350 O O . ARG A 1 181 ? -6.809 10.188 -12.383 1 93.44 181 ARG A O 1
ATOM 1357 N N . ALA A 1 182 ? -6.227 8.062 -12.617 1 93.75 182 ALA A N 1
ATOM 1358 C CA . ALA A 1 182 ? -5.574 8.258 -13.914 1 93.75 182 ALA A CA 1
ATOM 1359 C C . ALA A 1 182 ? -6.559 8.797 -14.945 1 93.75 182 ALA A C 1
ATOM 1361 O O . ALA A 1 182 ? -6.156 9.453 -15.906 1 93.75 182 ALA A O 1
ATOM 1362 N N . HIS A 1 183 ? -7.82 8.531 -14.75 1 94.88 183 HIS A N 1
ATOM 1363 C CA . HIS A 1 183 ? -8.836 8.938 -15.711 1 94.88 183 HIS A CA 1
ATOM 1364 C C . HIS A 1 183 ? -9.672 10.094 -15.172 1 94.88 183 HIS A C 1
ATOM 1366 O O . HIS A 1 183 ? -10.773 10.352 -15.656 1 94.88 183 HIS A O 1
ATOM 1372 N N . ALA A 1 184 ? -9.195 10.68 -14.062 1 92.62 184 ALA A N 1
ATOM 1373 C CA . ALA A 1 184 ? -9.828 11.844 -13.445 1 92.62 184 ALA A CA 1
ATOM 1374 C C . ALA A 1 184 ? -11.25 11.508 -12.977 1 92.62 184 ALA A C 1
ATOM 1376 O O . ALA A 1 184 ? -12.18 12.289 -13.188 1 92.62 184 ALA A O 1
ATOM 1377 N N . LEU A 1 185 ? -11.383 10.305 -12.477 1 93.19 185 LEU A N 1
ATOM 1378 C CA . LEU A 1 185 ? -12.656 9.836 -11.93 1 93.19 185 LEU A CA 1
ATOM 1379 C C . LEU A 1 185 ? -12.555 9.609 -10.43 1 93.19 185 LEU A C 1
ATOM 1381 O O . LEU A 1 185 ? -11.453 9.484 -9.891 1 93.19 185 LEU A O 1
ATOM 1385 N N . HIS A 1 186 ? -13.703 9.617 -9.836 1 90.56 186 HIS A N 1
ATOM 1386 C CA . HIS A 1 186 ? -13.82 9.18 -8.453 1 90.56 186 HIS A CA 1
ATOM 1387 C C . HIS A 1 186 ? -13.984 7.664 -8.367 1 90.56 186 HIS A C 1
ATOM 1389 O O . HIS A 1 186 ? -14.586 7.047 -9.25 1 90.56 186 HIS A O 1
ATOM 1395 N N . LYS A 1 187 ? -13.492 7.082 -7.301 1 88.69 187 LYS A N 1
ATOM 1396 C CA . LYS A 1 187 ? -13.555 5.633 -7.133 1 88.69 187 LYS A CA 1
ATOM 1397 C C . LYS A 1 187 ? -14.992 5.133 -7.207 1 88.69 187 LYS A C 1
ATOM 1399 O O . LYS A 1 187 ? -15.266 4.09 -7.805 1 88.69 187 LYS A O 1
ATOM 1404 N N . ASP A 1 188 ? -15.93 5.84 -6.621 1 89.25 188 ASP A N 1
ATOM 1405 C CA . ASP A 1 188 ? -17.328 5.395 -6.582 1 89.25 188 ASP A CA 1
ATOM 1406 C C . ASP A 1 188 ? -18 5.578 -7.941 1 89.25 188 ASP A C 1
ATOM 1408 O O . ASP A 1 188 ? -19.047 4.992 -8.203 1 89.25 188 ASP A O 1
ATOM 1412 N N . GLY A 1 189 ? -17.484 6.441 -8.758 1 93.38 189 GLY A N 1
ATOM 1413 C CA . GLY A 1 189 ? -17.953 6.633 -10.125 1 93.38 189 GLY A CA 1
ATOM 1414 C C . GLY A 1 189 ? -16.922 6.234 -11.164 1 93.38 189 GLY A C 1
ATOM 1415 O O . GLY A 1 189 ? -16.766 6.914 -12.18 1 93.38 189 GLY A O 1
ATOM 1416 N N . CYS A 1 190 ? -16.219 5.164 -10.875 1 96.31 190 CYS A N 1
ATOM 1417 C CA . CYS A 1 190 ? -15.016 4.859 -11.633 1 96.31 190 CYS A CA 1
ATOM 1418 C C . CYS A 1 190 ? -15.367 4.285 -13 1 96.31 190 CYS A C 1
ATOM 1420 O O . CYS A 1 190 ? -14.5 4.148 -13.867 1 96.31 190 CYS A O 1
ATOM 1422 N N . GLN A 1 191 ? -16.656 3.867 -13.203 1 96.62 191 GLN A N 1
ATOM 1423 C CA . GLN A 1 191 ? -17.141 3.32 -14.461 1 96.62 191 GLN A CA 1
ATOM 1424 C C . GLN A 1 191 ? -16.422 2.027 -14.82 1 96.62 191 GLN A C 1
ATOM 1426 O O . GLN A 1 191 ? -16.328 1.664 -16 1 96.62 191 GLN A O 1
ATOM 1431 N N . PHE A 1 192 ? -15.734 1.411 -13.805 1 97.94 192 PHE A N 1
ATOM 1432 C CA . PHE A 1 192 ? -14.992 0.171 -13.984 1 97.94 192 PHE A CA 1
ATOM 1433 C C . PHE A 1 192 ? -13.977 0.311 -15.109 1 97.94 192 PHE A C 1
ATOM 1435 O O . PHE A 1 192 ? -13.789 -0.613 -15.906 1 97.94 192 PHE A O 1
ATOM 1442 N N . VAL A 1 193 ? -13.336 1.485 -15.172 1 97.88 193 VAL A N 1
ATOM 1443 C CA . VAL A 1 193 ? -12.445 1.854 -16.266 1 97.88 193 VAL A CA 1
ATOM 1444 C C . VAL A 1 193 ? -11.234 0.927 -16.281 1 97.88 193 VAL A C 1
ATOM 1446 O O . VAL A 1 193 ? -10.547 0.809 -17.297 1 97.88 193 VAL A O 1
ATOM 1449 N N . CYS A 1 194 ? -10.969 0.238 -15.188 1 98.19 194 CYS A N 1
ATOM 1450 C CA . CYS A 1 194 ? -9.844 -0.691 -15.117 1 98.19 194 CYS A CA 1
ATOM 1451 C C . CYS A 1 194 ? -10.039 -1.855 -16.078 1 98.19 194 CYS A C 1
ATOM 1453 O O . CYS A 1 194 ? -9.078 -2.561 -16.406 1 98.19 194 CYS A O 1
ATOM 1455 N N . ALA A 1 195 ? -11.242 -2.1 -16.562 1 98.06 195 ALA A N 1
ATOM 1456 C CA . ALA A 1 195 ? -11.523 -3.152 -17.531 1 98.06 195 ALA A CA 1
ATOM 1457 C C . ALA A 1 195 ? -10.836 -2.873 -18.859 1 98.06 195 ALA A C 1
ATOM 1459 O O . ALA A 1 195 ? -10.648 -3.783 -19.672 1 98.06 195 ALA A O 1
ATOM 1460 N N . ASN A 1 196 ? -10.477 -1.609 -19.078 1 97.12 196 ASN A N 1
ATOM 1461 C CA . ASN A 1 196 ? -9.781 -1.233 -20.312 1 97.12 196 ASN A CA 1
ATOM 1462 C C . ASN A 1 196 ? -8.367 -1.788 -20.344 1 97.12 196 ASN A C 1
ATOM 1464 O O . ASN A 1 196 ? -7.73 -1.812 -21.406 1 97.12 196 ASN A O 1
ATOM 1468 N N . ASP A 1 197 ? -7.84 -2.186 -19.25 1 97.5 197 ASP A N 1
ATOM 1469 C CA . ASP A 1 197 ? -6.473 -2.693 -19.141 1 97.5 197 ASP A CA 1
ATOM 1470 C C . ASP A 1 197 ? -6.461 -4.117 -18.578 1 97.5 197 ASP A C 1
ATOM 1472 O O . ASP A 1 197 ? -6.18 -4.328 -17.406 1 97.5 197 ASP A O 1
ATOM 1476 N N . PRO A 1 198 ? -6.676 -5.09 -19.406 1 97.12 198 PRO A N 1
ATOM 1477 C CA . PRO A 1 198 ? -6.855 -6.477 -18.969 1 97.12 198 PRO A CA 1
ATOM 1478 C C . PRO A 1 198 ? -5.594 -7.062 -18.344 1 97.12 198 PRO A C 1
ATOM 1480 O O . PRO A 1 198 ? -5.641 -8.148 -17.75 1 97.12 198 PRO A O 1
ATOM 1483 N N . ASP A 1 199 ? -4.477 -6.406 -18.516 1 96.94 199 ASP A N 1
ATOM 1484 C CA . ASP A 1 199 ? -3.234 -6.824 -17.875 1 96.94 199 ASP A CA 1
ATOM 1485 C C . ASP A 1 199 ? -2.602 -5.672 -17.109 1 96.94 199 ASP A C 1
ATOM 1487 O O . ASP A 1 199 ? -1.375 -5.551 -17.047 1 96.94 199 ASP A O 1
ATOM 1491 N N . GLY A 1 200 ? -3.389 -4.758 -16.609 1 97.12 200 GLY A N 1
ATOM 1492 C CA . GLY A 1 200 ? -2.918 -3.6 -15.867 1 97.12 200 GLY A CA 1
ATOM 1493 C C . GLY A 1 200 ? -2.529 -2.438 -16.766 1 97.12 200 GLY A C 1
ATOM 1494 O O . GLY A 1 200 ? -2.242 -2.627 -17.938 1 97.12 200 GLY A O 1
ATOM 1495 N N . MET A 1 201 ? -2.553 -1.288 -16.219 1 97.44 201 MET A N 1
ATOM 1496 C CA . MET A 1 201 ? -2.152 -0.07 -16.922 1 97.44 201 MET A CA 1
ATOM 1497 C C . MET A 1 201 ? -0.693 0.267 -16.641 1 97.44 201 MET A C 1
ATOM 1499 O O . MET A 1 201 ? -0.31 0.466 -15.484 1 97.44 201 MET A O 1
ATOM 1503 N N . PRO A 1 202 ? 0.127 0.351 -17.688 1 96.38 202 PRO A N 1
ATOM 1504 C CA . PRO A 1 202 ? 1.529 0.707 -17.453 1 96.38 202 PRO A CA 1
ATOM 1505 C C . PRO A 1 202 ? 1.707 2.164 -17.031 1 96.38 202 PRO A C 1
ATOM 1507 O O . PRO A 1 202 ? 0.947 3.033 -17.469 1 96.38 202 PRO A O 1
ATOM 1510 N N . VAL A 1 203 ? 2.639 2.41 -16.188 1 95.81 203 VAL A N 1
ATOM 1511 C CA . VAL A 1 203 ? 3.051 3.752 -15.789 1 95.81 203 VAL A CA 1
ATOM 1512 C C . VAL A 1 203 ? 4.555 3.912 -15.992 1 95.81 203 VAL A C 1
ATOM 1514 O O . VAL A 1 203 ? 5.312 2.947 -15.859 1 95.81 203 VAL A O 1
ATOM 1517 N N . SER A 1 204 ? 4.949 5.129 -16.359 1 95.44 204 SER A N 1
ATOM 1518 C CA . SER A 1 204 ? 6.352 5.402 -16.656 1 95.44 204 SER A CA 1
ATOM 1519 C C . SER A 1 204 ? 6.906 6.504 -15.766 1 95.44 204 SER A C 1
ATOM 1521 O O . SER A 1 204 ? 6.145 7.27 -15.172 1 95.44 204 SER A O 1
ATOM 1523 N N . THR A 1 205 ? 8.188 6.496 -15.609 1 92.38 205 THR A N 1
ATOM 1524 C CA . THR A 1 205 ? 8.828 7.688 -15.07 1 92.38 205 THR A CA 1
ATOM 1525 C C . THR A 1 205 ? 8.648 8.875 -16.016 1 92.38 205 THR A C 1
ATOM 1527 O O . THR A 1 205 ? 8.172 8.719 -17.141 1 92.38 205 THR A O 1
ATOM 1530 N N . VAL A 1 206 ? 9.008 10.055 -15.523 1 89.19 206 VAL A N 1
ATOM 1531 C CA . VAL A 1 206 ? 8.82 11.273 -16.312 1 89.19 206 VAL A CA 1
ATOM 1532 C C . VAL A 1 206 ? 9.703 11.219 -17.562 1 89.19 206 VAL A C 1
ATOM 1534 O O . VAL A 1 206 ? 9.367 11.805 -18.594 1 89.19 206 VAL A O 1
ATOM 1537 N N . ASP A 1 207 ? 10.82 10.438 -17.531 1 90.38 207 ASP A N 1
ATOM 1538 C CA . ASP A 1 207 ? 11.727 10.32 -18.672 1 90.38 207 ASP A CA 1
ATOM 1539 C C . ASP A 1 207 ? 11.266 9.219 -19.625 1 90.38 207 ASP A C 1
ATOM 1541 O O . ASP A 1 207 ? 11.961 8.891 -20.594 1 90.38 207 ASP A O 1
ATOM 1545 N N . GLY A 1 208 ? 10.172 8.578 -19.297 1 90.56 208 GLY A N 1
ATOM 1546 C CA . GLY A 1 208 ? 9.555 7.648 -20.219 1 90.56 208 GLY A CA 1
ATOM 1547 C C . GLY A 1 208 ? 9.969 6.207 -20 1 90.56 208 GLY A C 1
ATOM 1548 O O . GLY A 1 208 ? 9.617 5.32 -20.781 1 90.56 208 GLY A O 1
ATOM 1549 N N . GLN A 1 209 ? 10.617 5.957 -18.984 1 91.31 209 GLN A N 1
ATOM 1550 C CA . GLN A 1 209 ? 11.039 4.59 -18.688 1 91.31 209 GLN A CA 1
ATOM 1551 C C . GLN A 1 209 ? 9.906 3.793 -18.047 1 91.31 209 GLN A C 1
ATOM 1553 O O . GLN A 1 209 ? 9.266 4.262 -17.109 1 91.31 209 GLN A O 1
ATOM 1558 N N . PRO A 1 210 ? 9.695 2.545 -18.625 1 91.69 210 PRO A N 1
ATOM 1559 C CA . PRO A 1 210 ? 8.711 1.696 -17.953 1 91.69 210 PRO A CA 1
ATOM 1560 C C . PRO A 1 210 ? 9.023 1.475 -16.484 1 91.69 210 PRO A C 1
ATOM 1562 O O . PRO A 1 210 ? 10.18 1.224 -16.125 1 91.69 210 PRO A O 1
ATOM 1565 N N . PHE A 1 211 ? 7.988 1.504 -15.703 1 93.94 211 PHE A N 1
ATOM 1566 C CA . PHE A 1 211 ? 8.266 1.556 -14.273 1 93.94 211 PHE A CA 1
ATOM 1567 C C . PHE A 1 211 ? 7.406 0.545 -13.523 1 93.94 211 PHE A C 1
ATOM 1569 O O . PHE A 1 211 ? 7.918 -0.459 -13.023 1 93.94 211 PHE A O 1
ATOM 1576 N N . LEU A 1 212 ? 6.113 0.734 -13.477 1 96.06 212 LEU A N 1
ATOM 1577 C CA . LEU A 1 212 ? 5.184 -0.171 -12.805 1 96.06 212 LEU A CA 1
ATOM 1578 C C . LEU A 1 212 ? 3.889 -0.301 -13.602 1 96.06 212 LEU A C 1
ATOM 1580 O O . LEU A 1 212 ? 3.74 0.314 -14.656 1 96.06 212 LEU A O 1
ATOM 1584 N N . SER A 1 213 ? 3.047 -1.219 -13.156 1 97.19 213 SER A N 1
ATOM 1585 C CA . SER A 1 213 ? 1.673 -1.336 -13.633 1 97.19 213 SER A CA 1
ATOM 1586 C C . SER A 1 213 ? 0.675 -1.15 -12.492 1 97.19 213 SER A C 1
ATOM 1588 O O . SER A 1 213 ? 0.942 -1.548 -11.359 1 97.19 213 SER A O 1
ATOM 1590 N N . VAL A 1 214 ? -0.412 -0.527 -12.82 1 97.81 214 VAL A N 1
ATOM 1591 C CA . VAL A 1 214 ? -1.459 -0.402 -11.812 1 97.81 214 VAL A CA 1
ATOM 1592 C C . VAL A 1 214 ? -2.688 -1.202 -12.242 1 97.81 214 VAL A C 1
ATOM 1594 O O . VAL A 1 214 ? -2.916 -1.409 -13.43 1 97.81 214 VAL A O 1
ATOM 1597 N N . ASN A 1 215 ? -3.449 -1.694 -11.344 1 98.06 215 ASN A N 1
ATOM 1598 C CA . ASN A 1 215 ? -4.672 -2.471 -11.523 1 98.06 215 ASN A CA 1
ATOM 1599 C C . ASN A 1 215 ? -5.691 -2.176 -10.43 1 98.06 215 ASN A C 1
ATOM 1601 O O . ASN A 1 215 ? -5.73 -2.871 -9.414 1 98.06 215 ASN A O 1
ATOM 1605 N N . GLY A 1 216 ? -6.59 -1.131 -10.828 1 97.44 216 GLY A N 1
ATOM 1606 C CA . GLY A 1 216 ? -7.484 -0.68 -9.773 1 97.44 216 GLY A CA 1
ATOM 1607 C C . GLY A 1 216 ? -6.754 -0.053 -8.602 1 97.44 216 GLY A C 1
ATOM 1608 O O . GLY A 1 216 ? -6.062 0.957 -8.766 1 97.44 216 GLY A O 1
ATOM 1609 N N . THR A 1 217 ? -6.812 -0.778 -7.453 1 97.06 217 THR A N 1
ATOM 1610 C CA . THR A 1 217 ? -6.246 -0.279 -6.203 1 97.06 217 THR A CA 1
ATOM 1611 C C . THR A 1 217 ? -4.875 -0.899 -5.949 1 97.06 217 THR A C 1
ATOM 1613 O O . THR A 1 217 ? -4.312 -0.748 -4.863 1 97.06 217 THR A O 1
ATOM 1616 N N . GLN A 1 218 ? -4.348 -1.555 -6.922 1 97.81 218 GLN A N 1
ATOM 1617 C CA . GLN A 1 218 ? -3.109 -2.305 -6.734 1 97.81 218 GLN A CA 1
ATOM 1618 C C . GLN A 1 218 ? -2 -1.764 -7.633 1 97.81 218 GLN A C 1
ATOM 1620 O O . GLN A 1 218 ? -2.248 -1.399 -8.781 1 97.81 218 GLN A O 1
ATOM 1625 N N . THR A 1 219 ? -0.763 -1.739 -7.074 1 97.5 219 THR A N 1
ATOM 1626 C CA . THR A 1 219 ? 0.423 -1.57 -7.906 1 97.5 219 THR A CA 1
ATOM 1627 C C . THR A 1 219 ? 1.168 -2.893 -8.062 1 97.5 219 THR A C 1
ATOM 1629 O O . THR A 1 219 ? 1.194 -3.709 -7.133 1 97.5 219 THR A O 1
ATOM 1632 N N . MET A 1 220 ? 1.733 -3.08 -9.211 1 97.94 220 MET A N 1
ATOM 1633 C CA . MET A 1 220 ? 2.465 -4.301 -9.547 1 97.94 220 MET A CA 1
ATOM 1634 C C . MET A 1 220 ? 3.717 -3.98 -10.352 1 97.94 220 MET A C 1
ATOM 1636 O O . MET A 1 220 ? 3.885 -2.855 -10.828 1 97.94 220 MET A O 1
ATOM 1640 N N . SER A 1 221 ? 4.586 -4.977 -10.469 1 97.06 221 SER A N 1
ATOM 1641 C CA . SER A 1 221 ? 5.742 -4.832 -11.344 1 97.06 221 SER A CA 1
ATOM 1642 C C . SER A 1 221 ? 5.316 -4.605 -12.789 1 97.06 221 SER A C 1
ATOM 1644 O O . SER A 1 221 ? 4.238 -5.035 -13.195 1 97.06 221 SER A O 1
ATOM 1646 N N . HIS A 1 222 ? 6.168 -3.951 -13.508 1 96.38 222 HIS A N 1
ATOM 1647 C CA . HIS A 1 222 ? 5.957 -3.814 -14.945 1 96.38 222 HIS A CA 1
ATOM 1648 C C . HIS A 1 222 ? 6.133 -5.148 -15.664 1 96.38 222 HIS A C 1
ATOM 1650 O O . HIS A 1 222 ? 5.246 -5.582 -16.406 1 96.38 222 HIS A O 1
ATOM 1656 N N . GLY A 1 223 ? 7.25 -5.754 -15.414 1 96.88 223 GLY A N 1
ATOM 1657 C CA . GLY A 1 223 ? 7.531 -7.043 -16.031 1 96.88 223 GLY A CA 1
ATOM 1658 C C . GLY A 1 223 ? 6.902 -8.203 -15.289 1 96.88 223 GLY A C 1
ATOM 1659 O O . GLY A 1 223 ? 6.289 -8.016 -14.234 1 96.88 223 GLY A O 1
ATOM 1660 N N . TYR A 1 224 ? 7.023 -9.398 -15.906 1 98.25 224 TYR A N 1
ATOM 1661 C CA . TYR A 1 224 ? 6.574 -10.633 -15.266 1 98.25 224 TYR A CA 1
ATOM 1662 C C . TYR A 1 224 ? 7.711 -11.297 -14.5 1 98.25 224 TYR A C 1
ATOM 1664 O O . TYR A 1 224 ? 8.781 -11.547 -15.062 1 98.25 224 TYR A O 1
ATOM 1672 N N . LEU A 1 225 ? 7.445 -11.547 -13.25 1 98.12 225 LEU A N 1
ATOM 1673 C CA . LEU A 1 225 ? 8.305 -12.469 -12.516 1 98.12 225 LEU A CA 1
ATOM 1674 C C . LEU A 1 225 ? 8.305 -13.844 -13.164 1 98.12 225 LEU A C 1
ATOM 1676 O O . LEU A 1 225 ? 7.25 -14.367 -13.523 1 98.12 225 LEU A O 1
ATOM 1680 N N . ALA A 1 226 ? 9.453 -14.383 -13.406 1 98.38 226 ALA A N 1
ATOM 1681 C CA . ALA A 1 226 ? 9.578 -15.734 -13.961 1 98.38 226 ALA A CA 1
ATOM 1682 C C . ALA A 1 226 ? 10.773 -16.469 -13.344 1 98.38 226 ALA A C 1
ATOM 1684 O O . ALA A 1 226 ? 11.914 -16.031 -13.492 1 98.38 226 ALA A O 1
ATOM 1685 N N . LEU A 1 227 ? 10.461 -17.609 -12.719 1 98.44 227 LEU A N 1
ATOM 1686 C CA . LEU A 1 227 ? 11.492 -18.344 -11.992 1 98.44 227 LEU A CA 1
ATOM 1687 C C . LEU A 1 227 ? 11.555 -19.797 -12.461 1 98.44 227 LEU A C 1
ATOM 1689 O O . LEU A 1 227 ? 11.789 -20.703 -11.664 1 98.44 227 LEU A O 1
ATOM 1693 N N . ALA A 1 228 ? 11.25 -20.047 -13.742 1 98.44 228 ALA A N 1
ATOM 1694 C CA . ALA A 1 228 ? 11.305 -21.422 -14.234 1 98.44 228 ALA A CA 1
ATOM 1695 C C . ALA A 1 228 ? 12.695 -22.016 -14.055 1 98.44 228 ALA A C 1
ATOM 1697 O O . ALA A 1 228 ? 12.844 -23.188 -13.703 1 98.44 228 ALA A O 1
ATOM 1698 N N . ALA A 1 229 ? 13.727 -21.234 -14.266 1 97.75 229 ALA A N 1
ATOM 1699 C CA . ALA A 1 229 ? 15.109 -21.703 -14.172 1 97.75 229 ALA A CA 1
ATOM 1700 C C . ALA A 1 229 ? 15.508 -21.938 -12.719 1 97.75 229 ALA A C 1
ATOM 1702 O O . ALA A 1 229 ? 16.5 -22.625 -12.453 1 97.75 229 ALA A O 1
ATOM 1703 N N . GLU A 1 230 ? 14.758 -21.406 -11.773 1 97.94 230 GLU A N 1
ATOM 1704 C CA . GLU A 1 230 ? 15.102 -21.516 -10.359 1 97.94 230 GLU A CA 1
ATOM 1705 C C . GLU A 1 230 ? 14.258 -22.594 -9.672 1 97.94 230 GLU A C 1
ATOM 1707 O O . GLU A 1 230 ? 14.383 -22.797 -8.461 1 97.94 230 GLU A O 1
ATOM 1712 N N . ILE A 1 231 ? 13.445 -23.312 -10.43 1 98 231 ILE A N 1
ATOM 1713 C CA . ILE A 1 231 ? 12.516 -24.266 -9.844 1 98 231 ILE A CA 1
ATOM 1714 C C . ILE A 1 231 ? 13.289 -25.344 -9.078 1 98 231 ILE A C 1
ATOM 1716 O O . ILE A 1 231 ? 12.945 -25.672 -7.945 1 98 231 ILE A O 1
ATOM 1720 N N . ASP A 1 232 ? 14.359 -25.859 -9.672 1 96.31 232 ASP A N 1
ATOM 1721 C CA . ASP A 1 232 ? 15.125 -26.906 -9.008 1 96.31 232 ASP A CA 1
ATOM 1722 C C . ASP A 1 232 ? 15.727 -26.406 -7.695 1 96.31 232 ASP A C 1
ATOM 1724 O O . ASP A 1 232 ? 15.734 -27.109 -6.695 1 96.31 232 ASP A O 1
ATOM 1728 N N . ARG A 1 233 ? 16.234 -25.25 -7.766 1 96.94 233 ARG A N 1
ATOM 1729 C CA . ARG A 1 233 ? 16.797 -24.641 -6.559 1 96.94 233 ARG A CA 1
ATOM 1730 C C . ARG A 1 233 ? 15.727 -24.453 -5.492 1 96.94 233 ARG A C 1
ATOM 1732 O O . ARG A 1 233 ? 15.953 -24.75 -4.316 1 96.94 233 ARG A O 1
ATOM 1739 N N . LEU A 1 234 ? 14.57 -23.969 -5.895 1 98.31 234 LEU A N 1
ATOM 1740 C CA . LEU A 1 234 ? 13.453 -23.766 -4.977 1 98.31 234 LEU A CA 1
ATOM 1741 C C . LEU A 1 234 ? 13.031 -25.094 -4.344 1 98.31 234 LEU A C 1
ATOM 1743 O O . LEU A 1 234 ? 12.781 -25.156 -3.137 1 98.31 234 LEU A O 1
ATOM 1747 N N . ARG A 1 235 ? 12.977 -26.109 -5.113 1 97.44 235 ARG A N 1
ATOM 1748 C CA . ARG A 1 235 ? 12.625 -27.438 -4.602 1 97.44 235 ARG A CA 1
ATOM 1749 C C . ARG A 1 235 ? 13.648 -27.922 -3.582 1 97.44 235 ARG A C 1
ATOM 1751 O O . ARG A 1 235 ? 13.281 -28.469 -2.541 1 97.44 235 ARG A O 1
ATOM 1758 N N . ALA A 1 236 ? 14.891 -27.688 -3.934 1 96.88 236 ALA A N 1
ATOM 1759 C CA . ALA A 1 236 ? 15.977 -28.109 -3.045 1 96.88 236 ALA A CA 1
ATOM 1760 C C . ALA A 1 236 ? 15.891 -27.391 -1.702 1 96.88 236 ALA A C 1
ATOM 1762 O O . ALA A 1 236 ? 16.281 -27.938 -0.67 1 96.88 236 ALA A O 1
ATOM 1763 N N . MET A 1 237 ? 15.32 -26.219 -1.696 1 97.38 237 MET A N 1
ATOM 1764 C CA . MET A 1 237 ? 15.172 -25.422 -0.483 1 97.38 237 MET A CA 1
ATOM 1765 C C . MET A 1 237 ? 14.008 -25.922 0.365 1 97.38 237 MET A C 1
ATOM 1767 O O . MET A 1 237 ? 13.883 -25.547 1.533 1 97.38 237 MET A O 1
ATOM 1771 N N . GLY A 1 238 ? 13.148 -26.641 -0.274 1 97.44 238 GLY A N 1
ATOM 1772 C CA . GLY A 1 238 ? 12.008 -27.172 0.467 1 97.44 238 GLY A CA 1
ATOM 1773 C C . GLY A 1 238 ? 10.688 -26.547 0.06 1 97.44 238 GLY A C 1
ATOM 1774 O O . GLY A 1 238 ? 9.664 -26.781 0.699 1 97.44 238 GLY A O 1
ATOM 1775 N N . ILE A 1 239 ? 10.688 -25.75 -0.967 1 98.62 239 ILE A N 1
ATOM 1776 C CA . ILE A 1 239 ? 9.438 -25.203 -1.475 1 98.62 239 ILE A CA 1
ATOM 1777 C C . ILE A 1 239 ? 8.594 -26.312 -2.09 1 98.62 239 ILE A C 1
ATOM 1779 O O . ILE A 1 239 ? 9.102 -27.141 -2.855 1 98.62 239 ILE A O 1
ATOM 1783 N N . GLN A 1 240 ? 7.312 -26.281 -1.753 1 98.19 240 GLN A N 1
ATOM 1784 C CA . GLN A 1 240 ? 6.441 -27.359 -2.195 1 98.19 240 GLN A CA 1
ATOM 1785 C C . GLN A 1 240 ? 5.387 -26.859 -3.174 1 98.19 240 GLN A C 1
ATOM 1787 O O . GLN A 1 240 ? 4.789 -27.641 -3.912 1 98.19 240 GLN A O 1
ATOM 1792 N N . ARG A 1 241 ? 5.109 -25.625 -3.1 1 98.69 241 ARG A N 1
ATOM 1793 C CA . ARG A 1 241 ? 4.066 -25.047 -3.932 1 98.69 241 ARG A CA 1
ATOM 1794 C C . ARG A 1 241 ? 4.633 -23.938 -4.82 1 98.69 241 ARG A C 1
ATOM 1796 O O . ARG A 1 241 ? 5.418 -23.109 -4.367 1 98.69 241 ARG A O 1
ATOM 1803 N N . PHE A 1 242 ? 4.242 -23.938 -6.086 1 98.94 242 PHE A N 1
ATOM 1804 C CA . PHE A 1 242 ? 4.691 -23 -7.102 1 98.94 242 PHE A CA 1
ATOM 1805 C C . PHE A 1 242 ? 3.508 -22.266 -7.73 1 98.94 242 PHE A C 1
ATOM 1807 O O . PHE A 1 242 ? 2.68 -22.891 -8.398 1 98.94 242 PHE A O 1
ATOM 1814 N N . ARG A 1 243 ? 3.463 -20.969 -7.547 1 98.94 243 ARG A N 1
ATOM 1815 C CA . ARG A 1 243 ? 2.266 -20.203 -7.867 1 98.94 243 ARG A CA 1
ATOM 1816 C C . ARG A 1 243 ? 2.424 -19.484 -9.203 1 98.94 243 ARG A C 1
ATOM 1818 O O . ARG A 1 243 ? 3.43 -18.797 -9.43 1 98.94 243 ARG A O 1
ATOM 1825 N N . LEU A 1 244 ? 1.492 -19.641 -10.055 1 98.94 244 LEU A N 1
ATOM 1826 C CA . LEU A 1 244 ? 1.332 -18.844 -11.266 1 98.94 244 LEU A CA 1
ATOM 1827 C C . LEU A 1 244 ? 0.26 -17.781 -11.07 1 98.94 244 LEU A C 1
ATOM 1829 O O . LEU A 1 244 ? -0.871 -18.094 -10.688 1 98.94 244 LEU A O 1
ATOM 1833 N N . SER A 1 245 ? 0.661 -16.547 -11.227 1 98.81 245 SER A N 1
ATOM 1834 C CA . SER A 1 245 ? -0.33 -15.484 -11.242 1 98.81 245 SER A CA 1
ATOM 1835 C C . SER A 1 245 ? -0.876 -15.266 -12.648 1 98.81 245 SER A C 1
ATOM 1837 O O . SER A 1 245 ? -0.114 -15 -13.586 1 98.81 245 SER A O 1
ATOM 1839 N N . PRO A 1 246 ? -2.189 -15.359 -12.789 1 98.62 246 PRO A N 1
ATOM 1840 C CA . PRO A 1 246 ? -2.756 -15.227 -14.133 1 98.62 246 PRO A CA 1
ATOM 1841 C C . PRO A 1 246 ? -2.422 -13.883 -14.781 1 98.62 246 PRO A C 1
ATOM 1843 O O . PRO A 1 246 ? -2.469 -12.844 -14.117 1 98.62 246 PRO A O 1
ATOM 1846 N N . GLN A 1 247 ? -2.01 -13.961 -16.016 1 98.25 247 GLN A N 1
ATOM 1847 C CA . GLN A 1 247 ? -1.802 -12.805 -16.875 1 98.25 247 GLN A CA 1
ATOM 1848 C C . GLN A 1 247 ? -2.635 -12.922 -18.156 1 98.25 247 GLN A C 1
ATOM 1850 O O . GLN A 1 247 ? -3.271 -13.945 -18.391 1 98.25 247 GLN A O 1
ATOM 1855 N N . ASP A 1 248 ? -2.754 -11.82 -18.891 1 96.88 248 ASP A N 1
ATOM 1856 C CA . ASP A 1 248 ? -3.48 -11.828 -20.156 1 96.88 248 ASP A CA 1
ATOM 1857 C C . ASP A 1 248 ? -2.668 -12.523 -21.25 1 96.88 248 ASP A C 1
ATOM 1859 O O . ASP A 1 248 ? -2.299 -11.898 -22.234 1 96.88 248 ASP A O 1
ATOM 1863 N N . LEU A 1 249 ? -2.395 -13.836 -21.016 1 96.69 249 LEU A N 1
ATOM 1864 C CA . LEU A 1 249 ? -1.683 -14.742 -21.906 1 96.69 249 LEU A CA 1
ATOM 1865 C C . LEU A 1 249 ? -2.318 -16.125 -21.906 1 96.69 249 LEU A C 1
ATOM 1867 O O . LEU A 1 249 ? -3.324 -16.344 -21.219 1 96.69 249 LEU A O 1
ATOM 1871 N N . ASP A 1 250 ? -1.799 -17 -22.75 1 98.12 250 ASP A N 1
ATOM 1872 C CA . ASP A 1 250 ? -2.209 -18.406 -22.703 1 98.12 250 ASP A CA 1
ATOM 1873 C C . ASP A 1 250 ? -1.672 -19.094 -21.453 1 98.12 250 ASP A C 1
ATOM 1875 O O . ASP A 1 250 ? -0.614 -19.734 -21.5 1 98.12 250 ASP A O 1
ATOM 1879 N N . MET A 1 251 ? -2.49 -19.047 -20.406 1 98.75 251 MET A N 1
ATOM 1880 C CA . MET A 1 251 ? -2.02 -19.547 -19.125 1 98.75 251 MET A CA 1
ATOM 1881 C C . MET A 1 251 ? -1.994 -21.078 -19.109 1 98.75 251 MET A C 1
ATOM 1883 O O . MET A 1 251 ? -1.355 -21.672 -18.234 1 98.75 251 MET A O 1
ATOM 1887 N N . VAL A 1 252 ? -2.734 -21.719 -20 1 98.81 252 VAL A N 1
ATOM 1888 C CA . VAL A 1 252 ? -2.604 -23.156 -20.141 1 98.81 252 VAL A CA 1
ATOM 1889 C C . VAL A 1 252 ? -1.194 -23.5 -20.609 1 98.81 252 VAL A C 1
ATOM 1891 O O . VAL A 1 252 ? -0.553 -24.406 -20.062 1 98.81 252 VAL A O 1
ATOM 1894 N N . ALA A 1 253 ? -0.746 -22.766 -21.609 1 98.75 253 ALA A N 1
ATOM 1895 C CA . ALA A 1 253 ? 0.608 -22.984 -22.109 1 98.75 253 ALA A CA 1
ATOM 1896 C C . ALA A 1 253 ? 1.646 -22.719 -21.031 1 98.75 253 ALA A C 1
ATOM 1898 O O . ALA A 1 253 ? 2.604 -23.484 -20.875 1 98.75 253 ALA A O 1
ATOM 1899 N N . VAL A 1 254 ? 1.464 -21.656 -20.25 1 98.88 254 VAL A N 1
ATOM 1900 C CA . VAL A 1 254 ? 2.383 -21.312 -19.172 1 98.88 254 VAL A CA 1
ATOM 1901 C C . VAL A 1 254 ? 2.396 -22.438 -18.125 1 98.88 254 VAL A C 1
ATOM 1903 O O . VAL A 1 254 ? 3.465 -22.906 -17.734 1 98.88 254 VAL A O 1
ATOM 1906 N N . ALA A 1 255 ? 1.204 -22.859 -17.75 1 98.94 255 ALA A N 1
ATOM 1907 C CA . ALA A 1 255 ? 1.094 -23.922 -16.75 1 98.94 255 ALA A CA 1
ATOM 1908 C C . ALA A 1 255 ? 1.743 -25.203 -17.25 1 98.94 255 ALA A C 1
ATOM 1910 O O . ALA A 1 255 ? 2.43 -25.891 -16.484 1 98.94 255 ALA A O 1
ATOM 1911 N N . THR A 1 256 ? 1.521 -25.5 -18.469 1 98.88 256 THR A N 1
ATOM 1912 C CA . THR A 1 256 ? 2.092 -26.703 -19.062 1 98.88 256 THR A CA 1
ATOM 1913 C C . THR A 1 256 ? 3.617 -26.641 -19.062 1 98.88 256 THR A C 1
ATOM 1915 O O . THR A 1 256 ? 4.285 -27.625 -18.75 1 98.88 256 THR A O 1
ATOM 1918 N N . ALA A 1 257 ? 4.137 -25.5 -19.391 1 98.75 257 ALA A N 1
ATOM 1919 C CA . ALA A 1 257 ? 5.586 -25.312 -19.391 1 98.75 257 ALA A CA 1
ATOM 1920 C C . ALA A 1 257 ? 6.164 -25.5 -17.984 1 98.75 257 ALA A C 1
ATOM 1922 O O . ALA A 1 257 ? 7.125 -26.25 -17.812 1 98.75 257 ALA A O 1
ATOM 1923 N N . PHE A 1 258 ? 5.559 -24.891 -16.984 1 98.81 258 PHE A N 1
ATOM 1924 C CA . PHE A 1 258 ? 6.066 -25 -15.625 1 98.81 258 PHE A CA 1
ATOM 1925 C C . PHE A 1 258 ? 5.906 -26.438 -15.109 1 98.81 258 PHE A C 1
ATOM 1927 O O . PHE A 1 258 ? 6.777 -26.938 -14.398 1 98.81 258 PHE A O 1
ATOM 1934 N N . ARG A 1 259 ? 4.805 -27.109 -15.453 1 98.75 259 ARG A N 1
ATOM 1935 C CA . ARG A 1 259 ? 4.613 -28.516 -15.07 1 98.75 259 ARG A CA 1
ATOM 1936 C C . ARG A 1 259 ? 5.723 -29.391 -15.641 1 98.75 259 ARG A C 1
ATOM 1938 O O . ARG A 1 259 ? 6.242 -30.266 -14.945 1 98.75 259 ARG A O 1
ATOM 1945 N N . SER A 1 260 ? 6.109 -29.141 -16.875 1 98.44 260 SER A N 1
ATOM 1946 C CA . SER A 1 260 ? 7.152 -29.938 -17.516 1 98.44 260 SER A CA 1
ATOM 1947 C C . SER A 1 260 ? 8.477 -29.812 -16.766 1 98.44 260 SER A C 1
ATOM 1949 O O . SER A 1 260 ? 9.258 -30.766 -16.703 1 98.44 260 SER A O 1
ATOM 1951 N N . VAL A 1 261 ? 8.781 -28.641 -16.203 1 98.25 261 VAL A N 1
ATOM 1952 C CA . VAL A 1 261 ? 9.984 -28.469 -15.398 1 98.25 261 VAL A CA 1
ATOM 1953 C C . VAL A 1 261 ? 9.844 -29.234 -14.078 1 98.25 261 VAL A C 1
ATOM 1955 O O . VAL A 1 261 ? 10.758 -29.953 -13.68 1 98.25 261 VAL A O 1
ATOM 1958 N N . LEU A 1 262 ? 8.672 -29.125 -13.445 1 98.25 262 LEU A N 1
ATOM 1959 C CA . LEU A 1 262 ? 8.422 -29.75 -12.156 1 98.25 262 LEU A CA 1
ATOM 1960 C C . LEU A 1 262 ? 8.484 -31.281 -12.266 1 98.25 262 LEU A C 1
ATOM 1962 O O . LEU A 1 262 ? 8.883 -31.953 -11.32 1 98.25 262 LEU A O 1
ATOM 1966 N N . ASP A 1 263 ? 8.133 -31.781 -13.445 1 97.25 263 ASP A N 1
ATOM 1967 C CA . ASP A 1 263 ? 8.125 -33.219 -13.664 1 97.25 263 ASP A CA 1
ATOM 1968 C C . ASP A 1 263 ? 9.461 -33.719 -14.227 1 97.25 263 ASP A C 1
ATOM 1970 O O . ASP A 1 263 ? 9.656 -34.906 -14.453 1 97.25 263 ASP A O 1
ATOM 1974 N N . GLY A 1 264 ? 10.336 -32.844 -14.5 1 96.06 264 GLY A N 1
ATOM 1975 C CA . GLY A 1 264 ? 11.672 -33.219 -14.961 1 96.06 264 GLY A CA 1
ATOM 1976 C C . GLY A 1 264 ? 11.734 -33.5 -16.453 1 96.06 264 GLY A C 1
ATOM 1977 O O . GLY A 1 264 ? 12.672 -34.125 -16.922 1 96.06 264 GLY A O 1
ATOM 1978 N N . GLU A 1 265 ? 10.742 -33 -17.156 1 97.75 265 GLU A N 1
ATOM 1979 C CA . GLU A 1 265 ? 10.68 -33.281 -18.594 1 97.75 265 GLU A CA 1
ATOM 1980 C C . GLU A 1 265 ? 11.477 -32.25 -19.391 1 97.75 265 GLU A C 1
ATOM 1982 O O . GLU A 1 265 ? 12 -32.531 -20.469 1 97.75 265 GLU A O 1
ATOM 1987 N N . ARG A 1 266 ? 11.484 -31 -18.922 1 97.69 266 ARG A N 1
ATOM 1988 C CA . ARG A 1 266 ? 12.211 -29.906 -19.531 1 97.69 266 ARG A CA 1
ATOM 1989 C C . ARG A 1 266 ? 13.055 -29.156 -18.5 1 97.69 266 ARG A C 1
ATOM 1991 O O . ARG A 1 266 ? 12.742 -29.172 -17.312 1 97.69 266 ARG A O 1
ATOM 1998 N N . SER A 1 267 ? 14.102 -28.531 -19.047 1 97.12 267 SER A N 1
ATOM 1999 C CA . SER A 1 267 ? 14.883 -27.672 -18.156 1 97.12 267 SER A CA 1
ATOM 2000 C C . SER A 1 267 ? 14.195 -26.328 -17.938 1 97.12 267 SER A C 1
ATOM 2002 O O . SER A 1 267 ? 13.422 -25.875 -18.797 1 97.12 267 SER A O 1
ATOM 2004 N N . GLY A 1 268 ? 14.484 -25.766 -16.812 1 97.56 268 GLY A N 1
ATOM 2005 C CA . GLY A 1 268 ? 13.977 -24.422 -16.547 1 97.56 268 GLY A CA 1
ATOM 2006 C C . GLY A 1 268 ? 14.414 -23.406 -17.594 1 97.56 268 GLY A C 1
ATOM 2007 O O . GLY A 1 268 ? 13.656 -22.5 -17.938 1 97.56 268 GLY A O 1
ATOM 2008 N N . GLN A 1 269 ? 15.586 -23.562 -18.094 1 96.31 269 GLN A N 1
ATOM 2009 C CA . GLN A 1 269 ? 16.125 -22.656 -19.109 1 96.31 269 GLN A CA 1
ATOM 2010 C C . GLN A 1 269 ? 15.336 -22.75 -20.406 1 96.31 269 GLN A C 1
ATOM 2012 O O . GLN A 1 269 ? 15.086 -21.719 -21.047 1 96.31 269 GLN A O 1
ATOM 2017 N N . GLU A 1 270 ? 15 -23.938 -20.766 1 97.12 270 GLU A N 1
ATOM 2018 C CA . GLU A 1 270 ? 14.172 -24.141 -21.953 1 97.12 270 GLU A CA 1
ATOM 2019 C C . GLU A 1 270 ? 12.828 -23.422 -21.812 1 97.12 270 GLU A C 1
ATOM 2021 O O . GLU A 1 270 ? 12.359 -22.781 -22.734 1 97.12 270 GLU A O 1
ATOM 2026 N N . VAL A 1 271 ? 12.297 -23.562 -20.672 1 98 271 VAL A N 1
ATOM 2027 C CA . VAL A 1 271 ? 10.992 -22.969 -20.406 1 98 271 VAL A CA 1
ATOM 2028 C C . VAL A 1 271 ? 11.125 -21.438 -20.375 1 98 271 VAL A C 1
ATOM 2030 O O . VAL A 1 271 ? 10.25 -20.734 -20.875 1 98 271 VAL A O 1
ATOM 2033 N N . MET A 1 272 ? 12.188 -20.922 -19.828 1 97.62 272 MET A N 1
ATOM 2034 C CA . MET A 1 272 ? 12.406 -19.469 -19.844 1 97.62 272 MET A CA 1
ATOM 2035 C C . MET A 1 272 ? 12.445 -18.938 -21.266 1 97.62 272 MET A C 1
ATOM 2037 O O . MET A 1 272 ? 11.898 -17.875 -21.547 1 97.62 272 MET A O 1
ATOM 2041 N N . ALA A 1 273 ? 13.094 -19.625 -22.141 1 96.25 273 ALA A N 1
ATOM 2042 C CA . ALA A 1 273 ? 13.156 -19.234 -23.547 1 96.25 273 ALA A CA 1
ATOM 2043 C C . ALA A 1 273 ? 11.773 -19.219 -24.188 1 96.25 273 ALA A C 1
ATOM 2045 O O . ALA A 1 273 ? 11.43 -18.297 -24.938 1 96.25 273 ALA A O 1
ATOM 2046 N N . GLU A 1 274 ? 11.039 -20.203 -23.891 1 97.5 274 GLU A N 1
ATOM 2047 C CA . GLU A 1 274 ? 9.672 -20.281 -24.391 1 97.5 274 GLU A CA 1
ATOM 2048 C C . GLU A 1 274 ? 8.828 -19.125 -23.891 1 97.5 274 GLU A C 1
ATOM 2050 O O . GLU A 1 274 ? 8.094 -18.5 -24.656 1 97.5 274 GLU A O 1
ATOM 2055 N N . LEU A 1 275 ? 8.906 -18.812 -22.578 1 97.62 275 LEU A N 1
ATOM 2056 C CA . LEU A 1 275 ? 8.133 -17.734 -21.969 1 97.62 275 LEU A CA 1
ATOM 2057 C C . LEU A 1 275 ? 8.461 -16.391 -22.594 1 97.62 275 LEU A C 1
ATOM 2059 O O . LEU A 1 275 ? 7.582 -15.539 -22.75 1 97.62 275 LEU A O 1
ATOM 2063 N N . ARG A 1 276 ? 9.711 -16.203 -22.922 1 95.94 276 ARG A N 1
ATOM 2064 C CA . ARG A 1 276 ? 10.125 -14.953 -23.562 1 95.94 276 ARG A CA 1
ATOM 2065 C C . ARG A 1 276 ? 9.375 -14.734 -24.875 1 95.94 276 ARG A C 1
ATOM 2067 O O . ARG A 1 276 ? 9.086 -13.602 -25.25 1 95.94 276 ARG A O 1
ATOM 2074 N N . GLY A 1 277 ? 9 -15.773 -25.516 1 95.88 277 GLY A N 1
ATOM 2075 C CA . GLY A 1 277 ? 8.281 -15.688 -26.766 1 95.88 277 GLY A CA 1
ATOM 2076 C C . GLY A 1 277 ? 6.789 -15.461 -26.594 1 95.88 277 GLY A C 1
ATOM 2077 O O . GLY A 1 277 ? 6.094 -15.094 -27.547 1 95.88 277 GLY A O 1
ATOM 2078 N N . MET A 1 278 ? 6.336 -15.57 -25.391 1 96.12 278 MET A N 1
ATOM 2079 C CA . MET A 1 278 ? 4.898 -15.523 -25.141 1 96.12 278 MET A CA 1
ATOM 2080 C C . MET A 1 278 ? 4.465 -14.133 -24.688 1 96.12 278 MET A C 1
ATOM 2082 O O . MET A 1 278 ? 3.27 -13.859 -24.562 1 96.12 278 MET A O 1
ATOM 2086 N N . THR A 1 279 ? 5.414 -13.234 -24.422 1 94.69 279 THR A N 1
ATOM 2087 C CA . THR A 1 279 ? 5.031 -11.945 -23.844 1 94.69 279 THR A CA 1
ATOM 2088 C C . THR A 1 279 ? 5.891 -10.82 -24.406 1 94.69 279 THR A C 1
ATOM 2090 O O . THR A 1 279 ? 7.008 -11.062 -24.875 1 94.69 279 THR A O 1
ATOM 2093 N N . THR A 1 280 ? 5.332 -9.609 -24.359 1 91.62 280 THR A N 1
ATOM 2094 C CA . THR A 1 280 ? 6.07 -8.438 -24.797 1 91.62 280 THR A CA 1
ATOM 2095 C C . THR A 1 280 ? 6.672 -7.688 -23.609 1 91.62 280 THR A C 1
ATOM 2097 O O . THR A 1 280 ? 7.551 -6.84 -23.781 1 91.62 280 THR A O 1
ATOM 2100 N N . VAL A 1 281 ? 6.223 -8.023 -22.406 1 94.31 281 VAL A N 1
ATOM 2101 C CA . VAL A 1 281 ? 6.801 -7.375 -21.234 1 94.31 281 VAL A CA 1
ATOM 2102 C C . VAL A 1 281 ? 8.047 -8.141 -20.781 1 94.31 281 VAL A C 1
ATOM 2104 O O . VAL A 1 281 ? 8.148 -9.352 -21 1 94.31 281 VAL A O 1
ATOM 2107 N N . PRO A 1 282 ? 8.977 -7.48 -20.172 1 95.56 282 PRO A N 1
ATOM 2108 C CA . PRO A 1 282 ? 10.195 -8.164 -19.734 1 95.56 282 PRO A CA 1
ATOM 2109 C C . PRO A 1 282 ? 9.93 -9.211 -18.656 1 95.56 282 PRO A C 1
ATOM 2111 O O . PRO A 1 282 ? 9.039 -9.031 -17.828 1 95.56 282 PRO A O 1
ATOM 2114 N N . LEU A 1 283 ? 10.711 -10.281 -18.703 1 97.25 283 LEU A N 1
ATOM 2115 C CA . LEU A 1 283 ? 10.742 -11.242 -17.609 1 97.25 283 LEU A CA 1
ATOM 2116 C C . LEU A 1 283 ? 11.742 -10.797 -16.531 1 97.25 283 LEU A C 1
ATOM 2118 O O . LEU A 1 283 ? 12.828 -10.312 -16.859 1 97.25 283 LEU A O 1
ATOM 2122 N N . GLU A 1 284 ? 11.336 -10.945 -15.312 1 96.94 284 GLU A N 1
ATOM 2123 C CA . GLU A 1 284 ? 12.141 -10.469 -14.195 1 96.94 284 GLU A CA 1
ATOM 2124 C C . GLU A 1 284 ? 12.367 -11.57 -13.164 1 96.94 284 GLU A C 1
ATOM 2126 O O . GLU A 1 284 ? 11.469 -12.375 -12.898 1 96.94 284 GLU A O 1
ATOM 2131 N N . ASN A 1 285 ? 13.578 -11.688 -12.633 1 97.25 285 ASN A N 1
ATOM 2132 C CA . ASN A 1 285 ? 13.867 -12.609 -11.539 1 97.25 285 ASN A CA 1
ATOM 2133 C C . ASN A 1 285 ? 14.828 -12 -10.523 1 97.25 285 ASN A C 1
ATOM 2135 O O . ASN A 1 285 ? 15.469 -12.719 -9.75 1 97.25 285 ASN A O 1
ATOM 2139 N N . GLY A 1 286 ? 14.992 -10.656 -10.562 1 95.94 286 GLY A N 1
ATOM 2140 C CA . GLY A 1 286 ? 15.992 -9.938 -9.789 1 95.94 286 GLY A CA 1
ATOM 2141 C C . GLY A 1 286 ? 15.844 -10.133 -8.289 1 95.94 286 GLY A C 1
ATOM 2142 O O . GLY A 1 286 ? 16.828 -10.32 -7.586 1 95.94 286 GLY A O 1
ATOM 2143 N N . PHE A 1 287 ? 14.625 -10.141 -7.742 1 94.44 287 PHE A N 1
ATOM 2144 C CA . PHE A 1 287 ? 14.406 -10.297 -6.309 1 94.44 287 PHE A CA 1
ATOM 2145 C C . PHE A 1 287 ? 15.07 -11.578 -5.797 1 94.44 287 PHE A C 1
ATOM 2147 O O . PHE A 1 287 ? 15.828 -11.539 -4.828 1 94.44 287 PHE A O 1
ATOM 2154 N N . PHE A 1 288 ? 14.828 -12.672 -6.477 1 96.75 288 PHE A N 1
ATOM 2155 C CA . PHE A 1 288 ? 15.336 -13.969 -6.062 1 96.75 288 PHE A CA 1
ATOM 2156 C C . PHE A 1 288 ? 16.859 -13.977 -6.035 1 96.75 288 PHE A C 1
ATOM 2158 O O . PHE A 1 288 ? 17.469 -14.625 -5.184 1 96.75 288 PHE A O 1
ATOM 2165 N N . HIS A 1 289 ? 17.484 -13.211 -6.871 1 95.94 289 HIS A N 1
ATOM 2166 C CA . HIS A 1 289 ? 18.938 -13.18 -7.008 1 95.94 289 HIS A CA 1
ATOM 2167 C C . HIS A 1 289 ? 19.531 -12 -6.246 1 95.94 289 HIS A C 1
ATOM 2169 O O . HIS A 1 289 ? 20.656 -11.586 -6.52 1 95.94 289 HIS A O 1
ATOM 2175 N N . ASN A 1 290 ? 18.734 -11.438 -5.426 1 92.75 290 ASN A N 1
ATOM 2176 C CA . ASN A 1 290 ? 19.172 -10.328 -4.582 1 92.75 290 ASN A CA 1
ATOM 2177 C C . ASN A 1 290 ? 19.672 -9.156 -5.414 1 92.75 290 ASN A C 1
ATOM 2179 O O . ASN A 1 290 ? 20.703 -8.555 -5.098 1 92.75 290 ASN A O 1
ATOM 2183 N N . MET A 1 291 ? 19 -8.906 -6.566 1 92.56 291 MET A N 1
ATOM 2184 C CA . MET A 1 291 ? 19.234 -7.785 -7.469 1 92.56 291 MET A CA 1
ATOM 2185 C C . MET A 1 291 ? 18.016 -6.871 -7.535 1 92.56 291 MET A C 1
ATOM 2187 O O . MET A 1 291 ? 17.062 -7.059 -6.785 1 92.56 291 MET A O 1
ATOM 2191 N N . ALA A 1 292 ? 18.172 -5.848 -8.359 1 89.69 292 ALA A N 1
ATOM 2192 C CA . ALA A 1 292 ? 17 -5.016 -8.625 1 89.69 292 ALA A CA 1
ATOM 2193 C C . ALA A 1 292 ? 15.82 -5.863 -9.094 1 89.69 292 ALA A C 1
ATOM 2195 O O . ALA A 1 292 ? 15.984 -6.785 -9.891 1 89.69 292 ALA A O 1
ATOM 2196 N N . GLY A 1 293 ? 14.648 -5.562 -8.516 1 86.81 293 GLY A N 1
ATOM 2197 C CA . GLY A 1 293 ? 13.477 -6.363 -8.852 1 86.81 293 GLY A CA 1
ATOM 2198 C C . GLY A 1 293 ? 13.242 -6.488 -10.344 1 86.81 293 GLY A C 1
ATOM 2199 O O . GLY A 1 293 ? 12.875 -7.559 -10.828 1 86.81 293 GLY A O 1
ATOM 2200 N N . ALA A 1 294 ? 13.5 -5.438 -11.062 1 87.94 294 ALA A N 1
ATOM 2201 C CA . ALA A 1 294 ? 13.203 -5.379 -12.492 1 87.94 294 ALA A CA 1
ATOM 2202 C C . ALA A 1 294 ? 14.305 -6.047 -13.305 1 87.94 294 ALA A C 1
ATOM 2204 O O . ALA A 1 294 ? 14.18 -6.191 -14.523 1 87.94 294 ALA A O 1
ATOM 2205 N N . ALA A 1 295 ? 15.312 -6.504 -12.617 1 88.44 295 ALA A N 1
ATOM 2206 C CA . ALA A 1 295 ? 16.453 -7.094 -13.312 1 88.44 295 ALA A CA 1
ATOM 2207 C C . ALA A 1 295 ? 16.188 -8.555 -13.656 1 88.44 295 ALA A C 1
ATOM 2209 O O . ALA A 1 295 ? 15.18 -9.125 -13.234 1 88.44 295 ALA A O 1
ATOM 2210 N N . TYR A 1 296 ? 17.062 -9.039 -14.5 1 91.38 296 TYR A N 1
ATOM 2211 C CA . TYR A 1 296 ? 17.078 -10.461 -14.844 1 91.38 296 TYR A CA 1
ATOM 2212 C C . TYR A 1 296 ? 18.5 -11.023 -14.781 1 91.38 296 TYR A C 1
ATOM 2214 O O . TYR A 1 296 ? 19.422 -10.469 -15.375 1 91.38 296 TYR A O 1
ATOM 2222 N N . ALA A 1 297 ? 18.578 -11.969 -14 1 88.06 297 ALA A N 1
ATOM 2223 C CA . ALA A 1 297 ? 19.828 -12.703 -13.906 1 88.06 297 ALA A CA 1
ATOM 2224 C C . ALA A 1 297 ? 19.75 -14.039 -14.641 1 88.06 297 ALA A C 1
ATOM 2226 O O . ALA A 1 297 ? 18.828 -14.82 -14.422 1 88.06 297 ALA A O 1
ATOM 2227 N N . ASP A 1 298 ? 20.672 -14.266 -15.531 1 82.5 298 ASP A N 1
ATOM 2228 C CA . ASP A 1 298 ? 20.719 -15.547 -16.234 1 82.5 298 ASP A CA 1
ATOM 2229 C C . ASP A 1 298 ? 21.203 -16.656 -15.305 1 82.5 298 ASP A C 1
ATOM 2231 O O . ASP A 1 298 ? 21.969 -16.406 -14.367 1 82.5 298 ASP A O 1
ATOM 2235 N N . ALA A 1 299 ? 20.594 -17.781 -15.367 1 65.06 299 ALA A N 1
ATOM 2236 C CA . ALA A 1 299 ? 21.094 -18.938 -14.625 1 65.06 299 ALA A CA 1
ATOM 2237 C C . ALA A 1 299 ? 22.562 -19.203 -14.977 1 65.06 299 ALA A C 1
ATOM 2239 O O . ALA A 1 299 ? 22.969 -19.062 -16.125 1 65.06 299 ALA A O 1
ATOM 2240 N N . PRO A 1 300 ? 23.375 -19.312 -13.82 1 49.97 300 PRO A N 1
ATOM 2241 C CA . PRO A 1 300 ? 24.734 -19.688 -14.211 1 49.97 300 PRO A CA 1
ATOM 2242 C C . PRO A 1 300 ? 24.766 -20.875 -15.172 1 49.97 300 PRO A C 1
ATOM 2244 O O . PRO A 1 300 ? 23.906 -21.75 -15.094 1 49.97 300 PRO A O 1
ATOM 2247 N N . ALA A 1 301 ? 25.203 -20.625 -16.5 1 43.12 301 ALA A N 1
ATOM 2248 C CA . ALA A 1 301 ? 25.469 -21.75 -17.391 1 43.12 301 ALA A CA 1
ATOM 2249 C C . ALA A 1 301 ? 25.953 -22.969 -16.594 1 43.12 301 ALA A C 1
ATOM 2251 O O . ALA A 1 301 ? 26.766 -22.828 -15.68 1 43.12 301 ALA A O 1
ATOM 2252 N N . ALA A 1 302 ? 25 -24.047 -16.672 1 38.22 302 ALA A N 1
ATOM 2253 C CA . ALA A 1 302 ? 25.547 -25.297 -16.172 1 38.22 302 ALA A CA 1
ATOM 2254 C C . ALA A 1 302 ? 26.938 -25.562 -16.719 1 38.22 302 ALA A C 1
ATOM 2256 O O . ALA A 1 302 ? 27.234 -25.188 -17.859 1 38.22 302 ALA A O 1
ATOM 2257 N N . MET B 1 1 ? -13.672 24.797 21.672 1 64.06 1 MET B N 1
ATOM 2258 C CA . MET B 1 1 ? -12.289 24.375 21.891 1 64.06 1 MET B CA 1
ATOM 2259 C C . MET B 1 1 ? -11.375 24.922 20.797 1 64.06 1 MET B C 1
ATOM 2261 O O . MET B 1 1 ? -11.789 25.047 19.641 1 64.06 1 MET B O 1
ATOM 2265 N N . LYS B 1 2 ? -10.172 25.391 21.156 1 87.75 2 LYS B N 1
ATOM 2266 C CA . LYS B 1 2 ? -9.234 26 20.203 1 87.75 2 LYS B CA 1
ATOM 2267 C C . LYS B 1 2 ? -8.727 24.953 19.203 1 87.75 2 LYS B C 1
ATOM 2269 O O . LYS B 1 2 ? -8.32 23.859 19.594 1 87.75 2 LYS B O 1
ATOM 2274 N N . PRO B 1 3 ? -8.898 25.219 17.969 1 96.44 3 PRO B N 1
ATOM 2275 C CA . PRO B 1 3 ? -8.406 24.297 16.953 1 96.44 3 PRO B CA 1
ATOM 2276 C C . PRO B 1 3 ? -6.895 24.078 17.031 1 96.44 3 PRO B C 1
ATOM 2278 O O . PRO B 1 3 ? -6.148 25.016 17.328 1 96.44 3 PRO B O 1
ATOM 2281 N N . THR B 1 4 ? -6.508 22.859 16.906 1 98.38 4 THR B N 1
ATOM 2282 C CA . THR B 1 4 ? -5.098 22.5 16.922 1 98.38 4 THR B CA 1
ATOM 2283 C C . THR B 1 4 ? -4.539 22.406 15.508 1 98.38 4 THR B C 1
ATOM 2285 O O . THR B 1 4 ? -5.113 21.719 14.656 1 98.38 4 THR B O 1
ATOM 2288 N N . LEU B 1 5 ? -3.496 23.141 15.203 1 98.88 5 LEU B N 1
ATOM 2289 C CA . LEU B 1 5 ? -2.744 23 13.969 1 98.88 5 LEU B CA 1
ATOM 2290 C C . LEU B 1 5 ? -1.54 22.078 14.164 1 98.88 5 LEU B C 1
ATOM 2292 O O . LEU B 1 5 ? -0.66 22.375 14.977 1 98.88 5 LEU B O 1
ATOM 2296 N N . THR B 1 6 ? -1.513 20.969 13.477 1 98.88 6 THR B N 1
ATOM 2297 C CA . THR B 1 6 ? -0.504 19.922 13.641 1 98.88 6 THR B CA 1
ATOM 2298 C C . THR B 1 6 ? 0.42 19.875 12.422 1 98.88 6 THR B C 1
ATOM 2300 O O . THR B 1 6 ? -0.036 19.969 11.281 1 98.88 6 THR B O 1
ATOM 2303 N N . LEU B 1 7 ? 1.703 19.797 12.672 1 98.94 7 LEU B N 1
ATOM 2304 C CA . LEU B 1 7 ? 2.664 19.453 11.625 1 98.94 7 LEU B CA 1
ATOM 2305 C C . LEU B 1 7 ? 3.047 17.984 11.688 1 98.94 7 LEU B C 1
ATOM 2307 O O . LEU B 1 7 ? 3.574 17.516 12.703 1 98.94 7 LEU B O 1
ATOM 2311 N N . GLY B 1 8 ? 2.711 17.219 10.602 1 98.88 8 GLY B N 1
ATOM 2312 C CA . GLY B 1 8 ? 3.121 15.828 10.523 1 98.88 8 GLY B CA 1
ATOM 2313 C C . GLY B 1 8 ? 4.613 15.648 10.312 1 98.88 8 GLY B C 1
ATOM 2314 O O . GLY B 1 8 ? 5.336 16.625 10.109 1 98.88 8 GLY B O 1
ATOM 2315 N N . PRO B 1 9 ? 5.043 14.453 10.344 1 98.75 9 PRO B N 1
ATOM 2316 C CA . PRO B 1 9 ? 6.477 14.203 10.156 1 98.75 9 PRO B CA 1
ATOM 2317 C C . PRO B 1 9 ? 6.938 14.469 8.727 1 98.75 9 PRO B C 1
ATOM 2319 O O . PRO B 1 9 ? 6.152 14.336 7.781 1 98.75 9 PRO B O 1
ATOM 2322 N N . VAL B 1 10 ? 8.172 14.867 8.586 1 98.75 10 VAL B N 1
ATOM 2323 C CA . VAL B 1 10 ? 8.781 14.914 7.262 1 98.75 10 VAL B CA 1
ATOM 2324 C C . VAL B 1 10 ? 8.859 13.508 6.676 1 98.75 10 VAL B C 1
ATOM 2326 O O . VAL B 1 10 ? 9.461 12.609 7.273 1 98.75 10 VAL B O 1
ATOM 2329 N N . LEU B 1 11 ? 8.281 13.367 5.523 1 98.62 11 LEU B N 1
ATOM 2330 C CA . LEU B 1 11 ? 8.203 12.031 4.941 1 98.62 11 LEU B CA 1
ATOM 2331 C C . LEU B 1 11 ? 9.375 11.773 4.008 1 98.62 11 LEU B C 1
ATOM 2333 O O . LEU B 1 11 ? 9.617 10.633 3.604 1 98.62 11 LEU B O 1
ATOM 2337 N N . PHE B 1 12 ? 10.148 12.75 3.674 1 98.69 12 PHE B N 1
ATOM 2338 C CA . PHE B 1 12 ? 11.141 12.688 2.611 1 98.69 12 PHE B CA 1
ATOM 2339 C C . PHE B 1 12 ? 12.539 12.484 3.188 1 98.69 12 PHE B C 1
ATOM 2341 O O . PHE B 1 12 ? 12.781 12.789 4.359 1 98.69 12 PHE B O 1
ATOM 2348 N N . ASN B 1 13 ? 13.367 11.984 2.334 1 98.44 13 ASN B N 1
ATOM 2349 C CA . ASN B 1 13 ? 14.742 11.742 2.754 1 98.44 13 ASN B CA 1
ATOM 2350 C C . ASN B 1 13 ? 15.609 12.992 2.604 1 98.44 13 ASN B C 1
ATOM 2352 O O . ASN B 1 13 ? 16.469 13.055 1.717 1 98.44 13 ASN B O 1
ATOM 2356 N N . TRP B 1 14 ? 15.484 13.859 3.545 1 98.38 14 TRP B N 1
ATOM 2357 C CA . TRP B 1 14 ? 16.297 15.062 3.59 1 98.38 14 TRP B CA 1
ATOM 2358 C C . TRP B 1 14 ? 17.594 14.812 4.352 1 98.38 14 TRP B C 1
ATOM 2360 O O . TRP B 1 14 ? 17.625 14.008 5.285 1 98.38 14 TRP B O 1
ATOM 2370 N N . PRO B 1 15 ? 18.703 15.508 3.963 1 97.62 15 PRO B N 1
ATOM 2371 C CA . PRO B 1 15 ? 19.891 15.438 4.801 1 97.62 15 PRO B CA 1
ATOM 2372 C C . PRO B 1 15 ? 19.641 15.859 6.246 1 97.62 15 PRO B C 1
ATOM 2374 O O . PRO B 1 15 ? 18.812 16.75 6.488 1 97.62 15 PRO B O 1
ATOM 2377 N N . ALA B 1 16 ? 20.344 15.273 7.168 1 97.81 16 ALA B N 1
ATOM 2378 C CA . ALA B 1 16 ? 20.125 15.484 8.594 1 97.81 16 ALA B CA 1
ATOM 2379 C C . ALA B 1 16 ? 20.203 16.969 8.953 1 97.81 16 ALA B C 1
ATOM 2381 O O . ALA B 1 16 ? 19.422 17.453 9.766 1 97.81 16 ALA B O 1
ATOM 2382 N N . GLU B 1 17 ? 21.125 17.656 8.336 1 97.81 17 GLU B N 1
ATOM 2383 C CA . GLU B 1 17 ? 21.281 19.078 8.633 1 97.81 17 GLU B CA 1
ATOM 2384 C C . GLU B 1 17 ? 20.062 19.875 8.18 1 97.81 17 GLU B C 1
ATOM 2386 O O . GLU B 1 17 ? 19.578 20.75 8.906 1 97.81 17 GLU B O 1
ATOM 2391 N N . ARG B 1 18 ? 19.609 19.562 6.996 1 98.06 18 ARG B N 1
ATOM 2392 C CA . ARG B 1 18 ? 18.406 20.234 6.488 1 98.06 18 ARG B CA 1
ATOM 2393 C C . ARG B 1 18 ? 17.203 19.906 7.355 1 98.06 18 ARG B C 1
ATOM 2395 O O . ARG B 1 18 ? 16.391 20.781 7.645 1 98.06 18 ARG B O 1
ATOM 2402 N N . TRP B 1 19 ? 17.109 18.688 7.723 1 98.5 19 TRP B N 1
ATOM 2403 C CA . TRP B 1 19 ? 16.016 18.219 8.578 1 98.5 19 TRP B CA 1
ATOM 2404 C C . TRP B 1 19 ? 16.031 18.953 9.922 1 98.5 19 TRP B C 1
ATOM 2406 O O . TRP B 1 19 ? 15 19.453 10.359 1 98.5 19 TRP B O 1
ATOM 2416 N N . ARG B 1 20 ? 17.141 19.047 10.516 1 98.62 20 ARG B N 1
ATOM 2417 C CA . ARG B 1 20 ? 17.328 19.766 11.773 1 98.62 20 ARG B CA 1
ATOM 2418 C C . ARG B 1 20 ? 16.953 21.234 11.625 1 98.62 20 ARG B C 1
ATOM 2420 O O . ARG B 1 20 ? 16.234 21.781 12.453 1 98.62 20 ARG B O 1
ATOM 2427 N N . ASP B 1 21 ? 17.469 21.828 10.586 1 98.56 21 ASP B N 1
ATOM 2428 C CA . ASP B 1 21 ? 17.203 23.25 10.352 1 98.56 21 ASP B CA 1
ATOM 2429 C C . ASP B 1 21 ? 15.711 23.5 10.117 1 98.56 21 ASP B C 1
ATOM 2431 O O . ASP B 1 21 ? 15.172 24.516 10.555 1 98.56 21 ASP B O 1
ATOM 2435 N N . PHE B 1 22 ? 15.109 22.656 9.398 1 98.81 22 PHE B N 1
ATOM 2436 C CA . PHE B 1 22 ? 13.672 22.734 9.148 1 98.81 22 PHE B CA 1
ATOM 2437 C C . PHE B 1 22 ? 12.906 22.797 10.461 1 98.81 22 PHE B C 1
ATOM 2439 O O . PHE B 1 22 ? 12.094 23.703 10.672 1 98.81 22 PHE B O 1
ATOM 2446 N N . TYR B 1 23 ? 13.18 21.859 11.375 1 98.88 23 TYR B N 1
ATOM 2447 C CA . TYR B 1 23 ? 12.43 21.797 12.625 1 98.88 23 TYR B CA 1
ATOM 2448 C C . TYR B 1 23 ? 12.812 22.938 13.555 1 98.88 23 TYR B C 1
ATOM 2450 O O . TYR B 1 23 ? 12.008 23.391 14.375 1 98.88 23 TYR B O 1
ATOM 2458 N N . ALA B 1 24 ? 14.07 23.453 13.406 1 98.81 24 ALA B N 1
ATOM 2459 C CA . ALA B 1 24 ? 14.438 24.656 14.148 1 98.81 24 ALA B CA 1
ATOM 2460 C C . ALA B 1 24 ? 13.562 25.844 13.75 1 98.81 24 ALA B C 1
ATOM 2462 O O . ALA B 1 24 ? 13.07 26.578 14.609 1 98.81 24 ALA B O 1
ATOM 2463 N N . ARG B 1 25 ? 13.375 26 12.469 1 98.75 25 ARG B N 1
ATOM 2464 C CA . ARG B 1 25 ? 12.516 27.078 11.984 1 98.75 25 ARG B CA 1
ATOM 2465 C C . ARG B 1 25 ? 11.07 26.859 12.43 1 98.75 25 ARG B C 1
ATOM 2467 O O . ARG B 1 25 ? 10.391 27.828 12.805 1 98.75 25 ARG B O 1
ATOM 2474 N N . ILE B 1 26 ? 10.617 25.609 12.352 1 98.94 26 ILE B N 1
ATOM 2475 C CA . ILE B 1 26 ? 9.266 25.297 12.805 1 98.94 26 ILE B CA 1
ATOM 2476 C C . ILE B 1 26 ? 9.117 25.688 14.273 1 98.94 26 ILE B C 1
ATOM 2478 O O . ILE B 1 26 ? 8.125 26.312 14.656 1 98.94 26 ILE B O 1
ATOM 2482 N N . ALA B 1 27 ? 10.062 25.312 15.078 1 98.88 27 ALA B N 1
ATOM 2483 C CA . ALA B 1 27 ? 10.023 25.609 16.5 1 98.88 27 ALA B CA 1
ATOM 2484 C C . ALA B 1 27 ? 9.93 27.109 16.75 1 98.88 27 ALA B C 1
ATOM 2486 O O . ALA B 1 27 ? 9.078 27.562 17.531 1 98.88 27 ALA B O 1
ATOM 2487 N N . ASP B 1 28 ? 10.672 27.875 16.047 1 98.56 28 ASP B N 1
ATOM 2488 C CA . ASP B 1 28 ? 10.875 29.281 16.375 1 98.56 28 ASP B CA 1
ATOM 2489 C C . ASP B 1 28 ? 9.844 30.156 15.688 1 98.56 28 ASP B C 1
ATOM 2491 O O . ASP B 1 28 ? 9.477 31.219 16.203 1 98.56 28 ASP B O 1
ATOM 2495 N N . GLU B 1 29 ? 9.383 29.688 14.523 1 98.75 29 GLU B N 1
ATOM 2496 C CA . GLU B 1 29 ? 8.695 30.672 13.688 1 98.75 29 GLU B CA 1
ATOM 2497 C C . GLU B 1 29 ? 7.277 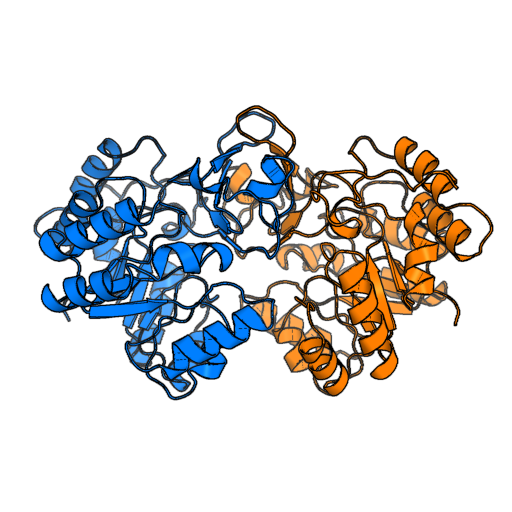30.203 13.359 1 98.75 29 GLU B C 1
ATOM 2499 O O . GLU B 1 29 ? 6.41 31.031 13.047 1 98.75 29 GLU B O 1
ATOM 2504 N N . ALA B 1 30 ? 6.996 28.922 13.359 1 98.81 30 ALA B N 1
ATOM 2505 C CA . ALA B 1 30 ? 5.727 28.422 12.836 1 98.81 30 ALA B CA 1
ATOM 2506 C C . ALA B 1 30 ? 4.66 28.406 13.93 1 98.81 30 ALA B C 1
ATOM 2508 O O . ALA B 1 30 ? 4.902 27.906 15.031 1 98.81 30 ALA B O 1
ATOM 2509 N N . PRO B 1 31 ? 3.473 28.922 13.641 1 98.69 31 PRO B N 1
ATOM 2510 C CA . PRO B 1 31 ? 2.389 28.922 14.625 1 98.69 31 PRO B CA 1
ATOM 2511 C C . PRO B 1 31 ? 1.625 27.594 14.656 1 98.69 31 PRO B C 1
ATOM 2513 O O . PRO B 1 31 ? 0.392 27.594 14.625 1 98.69 31 PRO B O 1
ATOM 2516 N N . VAL B 1 32 ? 2.297 26.453 14.812 1 98.81 32 VAL B N 1
ATOM 2517 C CA . VAL B 1 32 ? 1.681 25.141 14.984 1 98.81 32 VAL B CA 1
ATOM 2518 C C . VAL B 1 32 ? 1.666 24.766 16.469 1 98.81 32 VAL B C 1
ATOM 2520 O O . VAL B 1 32 ? 2.535 25.188 17.234 1 98.81 32 VAL B O 1
ATOM 2523 N N . ASP B 1 33 ? 0.666 24.016 16.797 1 98.75 33 ASP B N 1
ATOM 2524 C CA . ASP B 1 33 ? 0.486 23.625 18.203 1 98.75 33 ASP B CA 1
ATOM 2525 C C . ASP B 1 33 ? 1.186 22.297 18.5 1 98.75 33 ASP B C 1
ATOM 2527 O O . ASP B 1 33 ? 1.781 22.125 19.562 1 98.75 33 ASP B O 1
ATOM 2531 N N . ALA B 1 34 ? 1.077 21.344 17.609 1 98.81 34 ALA B N 1
ATOM 2532 C CA . ALA B 1 34 ? 1.631 20 17.766 1 98.81 34 ALA B CA 1
ATOM 2533 C C . ALA B 1 34 ? 2.52 19.641 16.578 1 98.81 34 ALA B C 1
ATOM 2535 O O . ALA B 1 34 ? 2.25 20.047 15.453 1 98.81 34 ALA B O 1
ATOM 2536 N N . VAL B 1 35 ? 3.607 18.906 16.891 1 98.94 35 VAL B N 1
ATOM 2537 C CA . VAL B 1 35 ? 4.535 18.453 15.859 1 98.94 35 VAL B CA 1
ATOM 2538 C C . VAL B 1 35 ? 4.809 16.969 16.031 1 98.94 35 VAL B C 1
ATOM 2540 O O . VAL B 1 35 ? 5.109 16.5 17.141 1 98.94 35 VAL B O 1
ATOM 2543 N N . VAL B 1 36 ? 4.609 16.25 14.977 1 98.81 36 VAL B N 1
ATOM 2544 C CA . VAL B 1 36 ? 4.961 14.836 14.953 1 98.81 36 VAL B CA 1
ATOM 2545 C C . VAL B 1 36 ? 6.32 14.656 14.273 1 98.81 36 VAL B C 1
ATOM 2547 O O . VAL B 1 36 ? 6.547 15.164 13.18 1 98.81 36 VAL B O 1
ATOM 2550 N N . VAL B 1 37 ? 7.238 13.953 14.945 1 98.44 37 VAL B N 1
ATOM 2551 C CA . VAL B 1 37 ? 8.578 13.781 14.406 1 98.44 37 VAL B CA 1
ATOM 2552 C C . VAL B 1 37 ? 8.898 12.289 14.297 1 98.44 37 VAL B C 1
ATOM 2554 O O . VAL B 1 37 ? 8.328 11.469 15.023 1 98.44 37 VAL B O 1
ATOM 2557 N N . GLY B 1 38 ? 9.75 11.945 13.328 1 97.19 38 GLY B N 1
ATOM 2558 C CA . GLY B 1 38 ? 10.219 10.586 13.156 1 97.19 38 GLY B CA 1
ATOM 2559 C C . GLY B 1 38 ? 10.297 10.156 11.703 1 97.19 38 GLY B C 1
ATOM 2560 O O . GLY B 1 38 ? 9.711 10.812 10.828 1 97.19 38 GLY B O 1
ATOM 2561 N N . GLU B 1 39 ? 11.086 9.125 11.477 1 97.62 39 GLU B N 1
ATOM 2562 C CA . GLU B 1 39 ? 11.102 8.461 10.18 1 97.62 39 GLU B CA 1
ATOM 2563 C C . GLU B 1 39 ? 10.039 7.363 10.109 1 97.62 39 GLU B C 1
ATOM 2565 O O . GLU B 1 39 ? 10.109 6.379 10.852 1 97.62 39 GLU B O 1
ATOM 2570 N N . ILE B 1 40 ? 9.086 7.539 9.141 1 97.81 40 ILE B N 1
ATOM 2571 C CA . ILE B 1 40 ? 7.992 6.582 9.211 1 97.81 40 ILE B CA 1
ATOM 2572 C C . ILE B 1 40 ? 7.859 5.855 7.871 1 97.81 40 ILE B C 1
ATOM 2574 O O . ILE B 1 40 ? 7.148 4.855 7.77 1 97.81 40 ILE B O 1
ATOM 2578 N N . VAL B 1 41 ? 8.641 6.242 6.859 1 98.12 41 VAL B N 1
ATOM 2579 C CA . VAL B 1 41 ? 8.477 5.699 5.516 1 98.12 41 VAL B CA 1
ATOM 2580 C C . VAL B 1 41 ? 9.438 4.539 5.301 1 98.12 41 VAL B C 1
ATOM 2582 O O . VAL B 1 41 ? 9.062 3.5 4.75 1 98.12 41 VAL B O 1
ATOM 2585 N N . CYS B 1 42 ? 10.68 4.723 5.68 1 97.44 42 CYS B N 1
ATOM 2586 C CA . CYS B 1 42 ? 11.727 3.73 5.469 1 97.44 42 CYS B CA 1
ATOM 2587 C C . CYS B 1 42 ? 12.672 3.67 6.66 1 97.44 42 CYS B C 1
ATOM 2589 O O . CYS B 1 42 ? 13.383 4.637 6.949 1 97.44 42 CYS B O 1
ATOM 2591 N N . SER B 1 43 ? 12.758 2.561 7.262 1 95.44 43 SER B N 1
ATOM 2592 C CA . SER B 1 43 ? 13.555 2.41 8.477 1 95.44 43 SER B CA 1
ATOM 2593 C C . SER B 1 43 ? 15.031 2.645 8.211 1 95.44 43 SER B C 1
ATOM 2595 O O . SER B 1 43 ? 15.781 3.021 9.109 1 95.44 43 SER B O 1
ATOM 2597 N N . LYS B 1 44 ? 15.5 2.482 7.004 1 95.81 44 LYS B N 1
ATOM 2598 C CA . LYS B 1 44 ? 16.906 2.66 6.66 1 95.81 44 LYS B CA 1
ATOM 2599 C C . LYS B 1 44 ? 17.328 4.117 6.82 1 95.81 44 LYS B C 1
ATOM 2601 O O . LYS B 1 44 ? 18.516 4.414 6.938 1 95.81 44 LYS B O 1
ATOM 2606 N N . ARG B 1 45 ? 16.375 4.973 6.809 1 97.56 45 ARG B N 1
ATOM 2607 C CA . ARG B 1 45 ? 16.656 6.406 6.879 1 97.56 45 ARG B CA 1
ATOM 2608 C C . ARG B 1 45 ? 16.812 6.859 8.328 1 97.56 45 ARG B C 1
ATOM 2610 O O . ARG B 1 45 ? 17.391 7.922 8.586 1 97.56 45 ARG B O 1
ATOM 2617 N N . ALA B 1 46 ? 16.344 6.113 9.297 1 95.81 46 ALA B N 1
ATOM 2618 C CA . ALA B 1 46 ? 16.234 6.508 10.695 1 95.81 46 ALA B CA 1
ATOM 2619 C C . ALA B 1 46 ? 17.609 6.812 11.289 1 95.81 46 ALA B C 1
ATOM 2621 O O . ALA B 1 46 ? 17.766 7.793 12.023 1 95.81 46 ALA B O 1
ATOM 2622 N N . PRO B 1 47 ? 18.672 6.035 10.938 1 95.5 47 PRO B N 1
ATOM 2623 C CA . PRO B 1 47 ? 19.969 6.285 11.547 1 95.5 47 PRO B CA 1
ATOM 2624 C C . PRO B 1 47 ? 20.531 7.656 11.195 1 95.5 47 PRO B C 1
ATOM 2626 O O . PRO B 1 47 ? 21.312 8.227 11.969 1 95.5 47 PRO B O 1
ATOM 2629 N N . PHE B 1 48 ? 20.156 8.211 10.078 1 96.69 48 PHE B N 1
ATOM 2630 C CA . PHE B 1 48 ? 20.656 9.516 9.672 1 96.69 48 PHE B CA 1
ATOM 2631 C C . PHE B 1 48 ? 20.094 10.617 10.562 1 96.69 48 PHE B C 1
ATOM 2633 O O . PHE B 1 48 ? 20.734 11.656 10.75 1 96.69 48 PHE B O 1
ATOM 2640 N N . LEU B 1 49 ? 18.922 10.375 11.117 1 97 49 LEU B N 1
ATOM 2641 C CA . LEU B 1 49 ? 18.234 11.398 11.898 1 97 49 LEU B CA 1
ATOM 2642 C C . LEU B 1 49 ? 18.547 11.234 13.391 1 97 49 LEU B C 1
ATOM 2644 O O . LEU B 1 49 ? 18.359 12.18 14.164 1 97 49 LEU B O 1
ATOM 2648 N N . ALA B 1 50 ? 19.016 10.07 13.766 1 96.06 50 ALA B N 1
ATOM 2649 C CA . ALA B 1 50 ? 19.203 9.727 15.172 1 96.06 50 ALA B CA 1
ATOM 2650 C C . ALA B 1 50 ? 20.094 10.75 15.867 1 96.06 50 ALA B C 1
ATOM 2652 O O . ALA B 1 50 ? 19.781 11.219 16.969 1 96.06 50 ALA B O 1
ATOM 2653 N N . PRO B 1 51 ? 21.188 11.266 15.242 1 97.31 51 PRO B N 1
ATOM 2654 C CA . PRO B 1 51 ? 22.109 12.172 15.938 1 97.31 51 PRO B CA 1
ATOM 2655 C C . PRO B 1 51 ? 21.484 13.531 16.234 1 97.31 51 PRO B C 1
ATOM 2657 O O . PRO B 1 51 ? 21.953 14.25 17.109 1 97.31 51 PRO B O 1
ATOM 2660 N N . VAL B 1 52 ? 20.453 13.883 15.531 1 98 52 VAL B N 1
ATOM 2661 C CA . VAL B 1 52 ? 19.922 15.234 15.688 1 98 52 VAL B CA 1
ATOM 2662 C C . VAL B 1 52 ? 18.531 15.172 16.328 1 98 52 VAL B C 1
ATOM 2664 O O . VAL B 1 52 ? 17.922 16.203 16.609 1 98 52 VAL B O 1
ATOM 2667 N N . MET B 1 53 ? 18 14.047 16.641 1 97.44 53 MET B N 1
ATOM 2668 C CA . MET B 1 53 ? 16.625 13.836 17.094 1 97.44 53 MET B CA 1
ATOM 2669 C C . MET B 1 53 ? 16.391 14.523 18.438 1 97.44 53 MET B C 1
ATOM 2671 O O . MET B 1 53 ? 15.43 15.273 18.578 1 97.44 53 MET B O 1
ATOM 2675 N N . ASP B 1 54 ? 17.297 14.297 19.344 1 97.06 54 ASP B N 1
ATOM 2676 C CA . ASP B 1 54 ? 17.141 14.852 20.672 1 97.06 54 ASP B CA 1
ATOM 2677 C C . ASP B 1 54 ? 17.109 16.375 20.641 1 97.06 54 ASP B C 1
ATOM 2679 O O . ASP B 1 54 ? 16.312 17 21.328 1 97.06 54 ASP B O 1
ATOM 2683 N N . GLU B 1 55 ? 18.016 16.891 19.875 1 98.25 55 GLU B N 1
ATOM 2684 C CA . GLU B 1 55 ? 18.078 18.344 19.734 1 98.25 55 GLU B CA 1
ATOM 2685 C C . GLU B 1 55 ? 16.781 18.906 19.172 1 98.25 55 GLU B C 1
ATOM 2687 O O . GLU B 1 55 ? 16.281 19.922 19.656 1 98.25 55 GLU B O 1
ATOM 2692 N N . VAL B 1 56 ? 16.234 18.266 18.172 1 98.62 56 VAL B N 1
ATOM 2693 C CA . VAL B 1 56 ? 15.016 18.703 17.516 1 98.62 56 VAL B CA 1
ATOM 2694 C C . VAL B 1 56 ? 13.844 18.641 18.5 1 98.62 56 VAL B C 1
ATOM 2696 O O . VAL B 1 56 ? 13.094 19.609 18.641 1 98.62 56 VAL B O 1
ATOM 2699 N N . ILE B 1 57 ? 13.742 17.562 19.203 1 98.38 57 ILE B N 1
ATOM 2700 C CA . ILE B 1 57 ? 12.664 17.359 20.172 1 98.38 57 ILE B CA 1
ATOM 2701 C C . ILE B 1 57 ? 12.734 18.438 21.25 1 98.38 57 ILE B C 1
ATOM 2703 O O . ILE B 1 57 ? 11.727 19.062 21.578 1 98.38 57 ILE B O 1
ATOM 2707 N N . ALA B 1 58 ? 13.898 18.656 21.766 1 98.31 58 ALA B N 1
ATOM 2708 C CA . ALA B 1 58 ? 14.102 19.609 22.844 1 98.31 58 ALA B CA 1
ATOM 2709 C C . ALA B 1 58 ? 13.734 21.031 22.391 1 98.31 58 ALA B C 1
ATOM 2711 O O . ALA B 1 58 ? 13.094 21.781 23.125 1 98.31 58 ALA B O 1
ATOM 2712 N N . ARG B 1 59 ? 14.148 21.375 21.203 1 98.75 59 ARG B N 1
ATOM 2713 C CA . ARG B 1 59 ? 13.883 22.719 20.703 1 98.75 59 ARG B CA 1
ATOM 2714 C C . ARG B 1 59 ? 12.391 22.938 20.484 1 98.75 59 ARG B C 1
ATOM 2716 O O . ARG B 1 59 ? 11.852 23.984 20.844 1 98.75 59 ARG B O 1
ATOM 2723 N N . LEU B 1 60 ? 11.766 21.984 19.875 1 98.81 60 LEU B N 1
ATOM 2724 C CA . LEU B 1 60 ? 10.328 22.062 19.656 1 98.81 60 LEU B CA 1
ATOM 2725 C C . LEU B 1 60 ? 9.586 22.203 20.984 1 98.81 60 LEU B C 1
ATOM 2727 O O . LEU B 1 60 ? 8.703 23.047 21.125 1 98.81 60 LEU B O 1
ATOM 2731 N N . ALA B 1 61 ? 9.984 21.391 21.969 1 98.44 61 ALA B N 1
ATOM 2732 C CA . ALA B 1 61 ? 9.359 21.438 23.297 1 98.44 61 ALA B CA 1
ATOM 2733 C C . ALA B 1 61 ? 9.594 22.797 23.953 1 98.44 61 ALA B C 1
ATOM 2735 O O . ALA B 1 61 ? 8.68 23.375 24.562 1 98.44 61 ALA B O 1
ATOM 2736 N N . ALA B 1 62 ? 10.781 23.266 23.844 1 98.5 62 ALA B N 1
ATOM 2737 C CA . ALA B 1 62 ? 11.133 24.547 24.438 1 98.5 62 ALA B CA 1
ATOM 2738 C C . ALA B 1 62 ? 10.312 25.688 23.828 1 98.5 62 ALA B C 1
ATOM 2740 O O . ALA B 1 62 ? 10.023 26.672 24.5 1 98.5 62 ALA B O 1
ATOM 2741 N N . ALA B 1 63 ? 9.984 25.531 22.578 1 98.69 63 ALA B N 1
ATOM 2742 C CA . ALA B 1 63 ? 9.195 26.531 21.875 1 98.69 63 ALA B CA 1
ATOM 2743 C C . ALA B 1 63 ? 7.715 26.391 22.203 1 98.69 63 ALA B C 1
ATOM 2745 O O . ALA B 1 63 ? 6.879 27.125 21.656 1 98.69 63 ALA B O 1
ATOM 2746 N N . GLY B 1 64 ? 7.383 25.438 23.094 1 98.31 64 GLY B N 1
ATOM 2747 C CA . GLY B 1 64 ? 6.016 25.281 23.562 1 98.31 64 GLY B CA 1
ATOM 2748 C C . GLY B 1 64 ?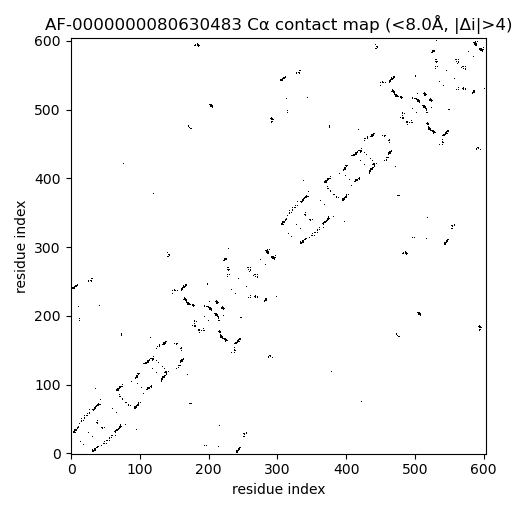 5.188 24.344 22.703 1 98.31 64 GLY B C 1
ATOM 2749 O O . GLY B 1 64 ? 3.971 24.25 22.875 1 98.31 64 GLY B O 1
ATOM 2750 N N . LYS B 1 65 ? 5.727 23.625 21.766 1 98.56 65 LYS B N 1
ATOM 2751 C CA . LYS B 1 65 ? 5.004 22.703 20.906 1 98.56 65 LYS B CA 1
ATOM 2752 C C . LYS B 1 65 ? 4.77 21.359 21.609 1 98.56 65 LYS B C 1
ATOM 2754 O O . LYS B 1 65 ? 5.633 20.891 22.359 1 98.56 65 LYS B O 1
ATOM 2759 N N . GLU B 1 66 ? 3.613 20.797 21.438 1 98.44 66 GLU B N 1
ATOM 2760 C CA . GLU B 1 66 ? 3.41 19.406 21.812 1 98.44 66 GLU B CA 1
ATOM 2761 C C . GLU B 1 66 ? 4.066 18.453 20.812 1 98.44 66 GLU B C 1
ATOM 2763 O O . GLU B 1 66 ? 3.689 18.438 19.641 1 98.44 66 GLU B O 1
ATOM 2768 N N . VAL B 1 67 ? 5.035 17.656 21.297 1 98.69 67 VAL B N 1
ATOM 2769 C CA . VAL B 1 67 ? 5.809 16.844 20.375 1 98.69 67 VAL B CA 1
ATOM 2770 C C . VAL B 1 67 ? 5.391 15.375 20.5 1 98.69 67 VAL B C 1
ATOM 2772 O O . VAL B 1 67 ? 5.277 14.859 21.625 1 98.69 67 VAL B O 1
ATOM 2775 N N . TRP B 1 68 ? 5.07 14.727 19.406 1 98.38 68 TRP B N 1
ATOM 2776 C CA . TRP B 1 68 ? 4.781 13.297 19.328 1 98.38 68 TRP B CA 1
ATOM 2777 C C . TRP B 1 68 ? 5.836 12.57 18.5 1 98.38 68 TRP B C 1
ATOM 2779 O O . TRP B 1 68 ? 6.383 13.141 17.562 1 98.38 68 TRP B O 1
ATOM 2789 N N . LEU B 1 69 ? 6.082 11.281 18.875 1 98.12 69 LEU B N 1
ATOM 2790 C CA . LEU B 1 69 ? 6.926 10.414 18.047 1 98.12 69 LEU B CA 1
ATOM 2791 C C . LEU B 1 69 ? 6.074 9.516 17.156 1 98.12 69 LEU B C 1
ATOM 2793 O O . LEU B 1 69 ? 5.102 8.914 17.625 1 98.12 69 LEU B O 1
ATOM 2797 N N . ALA B 1 70 ? 6.422 9.453 15.922 1 97.5 70 ALA B N 1
ATOM 2798 C CA . ALA B 1 70 ? 5.625 8.656 14.992 1 97.5 70 ALA B CA 1
ATOM 2799 C C . ALA B 1 70 ? 6.238 7.273 14.805 1 97.5 70 ALA B C 1
ATOM 2801 O O . ALA B 1 70 ? 7.461 7.133 14.703 1 97.5 70 ALA B O 1
ATOM 2802 N N . SER B 1 71 ? 5.395 6.258 14.742 1 97.56 71 SER B N 1
ATOM 2803 C CA . SER B 1 71 ? 5.859 4.91 14.43 1 97.56 71 SER B CA 1
ATOM 2804 C C . SER B 1 71 ? 5.965 4.691 12.93 1 97.56 71 SER B C 1
ATOM 2806 O O . SER B 1 71 ? 5.305 5.379 12.148 1 97.56 71 SER B O 1
ATOM 2808 N N . PRO B 1 72 ? 6.781 3.701 12.547 1 96.94 72 PRO B N 1
ATOM 2809 C CA . PRO B 1 72 ? 6.84 3.357 11.125 1 96.94 72 PRO B CA 1
ATOM 2810 C C . PRO B 1 72 ? 5.492 2.889 10.578 1 96.94 72 PRO B C 1
ATOM 2812 O O . PRO B 1 72 ? 4.668 2.354 11.328 1 96.94 72 PRO B O 1
ATOM 2815 N N . ILE B 1 73 ? 5.316 3.143 9.266 1 96.75 73 ILE B N 1
ATOM 2816 C CA . ILE B 1 73 ? 4.074 2.758 8.609 1 96.75 73 ILE B CA 1
ATOM 2817 C C . ILE B 1 73 ? 4.074 1.256 8.344 1 96.75 73 ILE B C 1
ATOM 2819 O O . ILE B 1 73 ? 3.021 0.613 8.359 1 96.75 73 ILE B O 1
ATOM 2823 N N . LEU B 1 74 ? 5.258 0.711 8.094 1 92.94 74 LEU B N 1
ATOM 2824 C CA . LEU B 1 74 ? 5.418 -0.705 7.785 1 92.94 74 LEU B CA 1
ATOM 2825 C C . LEU B 1 74 ? 6.656 -1.273 8.469 1 92.94 74 LEU B C 1
ATOM 2827 O O . LEU B 1 74 ? 7.738 -0.69 8.391 1 92.94 74 LEU B O 1
ATOM 2831 N N . VAL B 1 75 ? 6.422 -2.338 9.195 1 89.25 75 VAL B N 1
ATOM 2832 C CA . VAL B 1 75 ? 7.496 -3.047 9.883 1 89.25 75 VAL B CA 1
ATOM 2833 C C . VAL B 1 75 ? 7.586 -4.48 9.359 1 89.25 75 VAL B C 1
ATOM 2835 O O . VAL B 1 75 ? 6.594 -5.215 9.375 1 89.25 75 VAL B O 1
ATOM 2838 N N . GLY B 1 76 ? 8.789 -4.902 8.875 1 80.94 76 GLY B N 1
ATOM 2839 C CA . GLY B 1 76 ? 8.898 -6.223 8.281 1 80.94 76 GLY B CA 1
ATOM 2840 C C . GLY B 1 76 ? 9.945 -7.094 8.953 1 80.94 76 GLY B C 1
ATOM 2841 O O . GLY B 1 76 ? 9.703 -8.273 9.203 1 80.94 76 GLY B O 1
ATOM 2842 N N . SER B 1 77 ? 11.055 -6.496 9.406 1 84.44 77 SER B N 1
ATOM 2843 C CA . SER B 1 77 ? 12.164 -7.273 9.945 1 84.44 77 SER B CA 1
ATOM 2844 C C . SER B 1 77 ? 12.109 -7.34 11.469 1 84.44 77 SER B C 1
ATOM 2846 O O . SER B 1 77 ? 11.43 -6.527 12.102 1 84.44 77 SER B O 1
ATOM 2848 N N . ASP B 1 78 ? 12.844 -8.188 12.039 1 86.44 78 ASP B N 1
ATOM 2849 C CA . ASP B 1 78 ? 12.961 -8.297 13.484 1 86.44 78 ASP B CA 1
ATOM 2850 C C . ASP B 1 78 ? 13.609 -7.043 14.078 1 86.44 78 ASP B C 1
ATOM 2852 O O . ASP B 1 78 ? 13.219 -6.586 15.156 1 86.44 78 ASP B O 1
ATOM 2856 N N . ARG B 1 79 ? 14.523 -6.621 13.336 1 88.69 79 ARG B N 1
ATOM 2857 C CA . ARG B 1 79 ? 15.203 -5.41 13.789 1 88.69 79 ARG B CA 1
ATOM 2858 C C . ARG B 1 79 ? 14.234 -4.23 13.859 1 88.69 79 ARG B C 1
ATOM 2860 O O . ARG B 1 79 ? 14.234 -3.477 14.836 1 88.69 79 ARG B O 1
ATOM 2867 N N . GLU B 1 80 ? 13.406 -4.121 12.867 1 91.88 80 GLU B N 1
ATOM 2868 C CA . GLU B 1 80 ? 12.414 -3.049 12.828 1 91.88 80 GLU B CA 1
ATOM 2869 C C . GLU B 1 80 ? 11.375 -3.219 13.938 1 91.88 80 GLU B C 1
ATOM 2871 O O . GLU B 1 80 ? 10.945 -2.238 14.547 1 91.88 80 GLU B O 1
ATOM 2876 N N . ARG B 1 81 ? 11.023 -4.379 14.18 1 89.94 81 ARG B N 1
ATOM 2877 C CA . ARG B 1 81 ? 10.062 -4.66 15.25 1 89.94 81 ARG B CA 1
ATOM 2878 C C . ARG B 1 81 ? 10.641 -4.297 16.609 1 89.94 81 ARG B C 1
ATOM 2880 O O . ARG B 1 81 ? 9.945 -3.729 17.453 1 89.94 81 ARG B O 1
ATOM 2887 N N . ALA B 1 82 ? 11.891 -4.668 16.797 1 93.06 82 ALA B N 1
ATOM 2888 C CA . ALA B 1 82 ? 12.57 -4.32 18.047 1 93.06 82 ALA B CA 1
ATOM 2889 C C . ALA B 1 82 ? 12.641 -2.807 18.219 1 93.06 82 ALA B C 1
ATOM 2891 O O . ALA B 1 82 ? 12.398 -2.291 19.312 1 93.06 82 ALA B O 1
ATOM 2892 N N . ALA B 1 83 ? 12.969 -2.146 17.141 1 93.06 83 ALA B N 1
ATOM 2893 C CA . ALA B 1 83 ? 13.039 -0.689 17.172 1 93.06 83 ALA B CA 1
ATOM 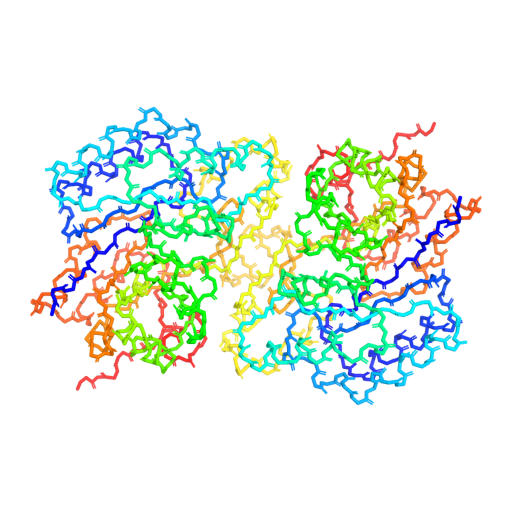2894 C C . ALA B 1 83 ? 11.68 -0.087 17.531 1 93.06 83 ALA B C 1
ATOM 2896 O O . ALA B 1 83 ? 11.594 0.894 18.266 1 93.06 83 ALA B O 1
ATOM 2897 N N . MET B 1 84 ? 10.633 -0.671 17.016 1 93.25 84 MET B N 1
ATOM 2898 C CA . MET B 1 84 ? 9.281 -0.22 17.312 1 93.25 84 MET B CA 1
ATOM 2899 C C . MET B 1 84 ? 8.953 -0.43 18.781 1 93.25 84 MET B C 1
ATOM 2901 O O . MET B 1 84 ? 8.375 0.451 19.422 1 93.25 84 MET B O 1
ATOM 2905 N N . ARG B 1 85 ? 9.328 -1.518 19.297 1 94.25 85 ARG B N 1
ATOM 2906 C CA . ARG B 1 85 ? 9.125 -1.785 20.703 1 94.25 85 ARG B CA 1
ATOM 2907 C C . ARG B 1 85 ? 9.867 -0.77 21.578 1 94.25 85 ARG B C 1
ATOM 2909 O O . ARG B 1 85 ? 9.312 -0.236 22.531 1 94.25 85 ARG B O 1
ATOM 2916 N N . ASP B 1 86 ? 11.062 -0.523 21.172 1 94.81 86 ASP B N 1
ATOM 2917 C CA . ASP B 1 86 ? 11.859 0.453 21.906 1 94.81 86 ASP B CA 1
ATOM 2918 C C . ASP B 1 86 ? 11.203 1.832 21.875 1 94.81 86 ASP B C 1
ATOM 2920 O O . ASP B 1 86 ? 11.188 2.539 22.891 1 94.81 86 ASP B O 1
ATOM 2924 N N . LEU B 1 87 ? 10.703 2.164 20.75 1 94.56 87 LEU B N 1
ATOM 2925 C CA . LEU B 1 87 ? 10.023 3.447 20.578 1 94.56 87 LEU B CA 1
ATOM 2926 C C . LEU B 1 87 ? 8.836 3.566 21.531 1 94.56 87 LEU B C 1
ATOM 2928 O O . LEU B 1 87 ? 8.695 4.57 22.234 1 94.56 87 LEU B O 1
ATOM 2932 N N . VAL B 1 88 ? 8.031 2.578 21.609 1 94.5 88 VAL B N 1
ATOM 2933 C CA . VAL B 1 88 ? 6.801 2.592 22.391 1 94.5 88 VAL B CA 1
ATOM 2934 C C . VAL B 1 88 ? 7.137 2.527 23.875 1 94.5 88 VAL B C 1
ATOM 2936 O O . VAL B 1 88 ? 6.523 3.221 24.688 1 94.5 88 VAL B O 1
ATOM 2939 N N . GLU B 1 89 ? 8.18 1.827 24.203 1 93.31 89 GLU B N 1
ATOM 2940 C CA . GLU B 1 89 ? 8.5 1.581 25.609 1 93.31 89 GLU B CA 1
ATOM 2941 C C . GLU B 1 89 ? 9.297 2.74 26.203 1 93.31 89 GLU B C 1
ATOM 2943 O O . GLU B 1 89 ? 9.398 2.867 27.422 1 93.31 89 GLU B O 1
ATOM 2948 N N . SER B 1 90 ? 9.914 3.5 25.391 1 89.75 90 SER B N 1
ATOM 2949 C CA . SER B 1 90 ? 10.711 4.609 25.891 1 89.75 90 SER B CA 1
ATOM 2950 C C . SER B 1 90 ? 9.867 5.562 26.734 1 89.75 90 SER B C 1
ATOM 2952 O O . SER B 1 90 ? 10.375 6.215 27.641 1 89.75 90 SER B O 1
ATOM 2954 N N . ASP B 1 91 ? 8.641 5.699 26.484 1 85.25 91 ASP B N 1
ATOM 2955 C CA . ASP B 1 91 ? 7.68 6.559 27.156 1 85.25 91 ASP B CA 1
ATOM 2956 C C . ASP B 1 91 ? 8.18 8 27.219 1 85.25 91 ASP B C 1
ATOM 2958 O O . ASP B 1 91 ? 7.777 8.766 28.094 1 85.25 91 ASP B O 1
ATOM 2962 N N . LEU B 1 92 ? 9.109 8.359 26.422 1 85.88 92 LEU B N 1
ATOM 2963 C CA . LEU B 1 92 ? 9.68 9.703 26.375 1 85.88 92 LEU B CA 1
ATOM 2964 C C . LEU B 1 92 ? 8.641 10.719 25.906 1 85.88 92 LEU B C 1
ATOM 2966 O O . LEU B 1 92 ? 8.523 11.805 26.469 1 85.88 92 LEU B O 1
ATOM 2970 N N . LEU B 1 93 ? 8.008 10.453 24.906 1 94.5 93 LEU B N 1
ATOM 2971 C CA . LEU B 1 93 ? 6.965 11.258 24.281 1 94.5 93 LEU B CA 1
ATOM 2972 C C . LEU B 1 93 ? 5.781 10.391 23.859 1 94.5 93 LEU B C 1
ATOM 2974 O O . LEU B 1 93 ? 5.926 9.172 23.703 1 94.5 93 LEU B O 1
ATOM 2978 N N . PRO B 1 94 ? 4.602 11.016 23.797 1 96.69 94 PRO B N 1
ATOM 2979 C CA . PRO B 1 94 ? 3.504 10.227 23.234 1 96.69 94 PRO B CA 1
ATOM 2980 C C . PRO B 1 94 ? 3.771 9.797 21.797 1 96.69 94 PRO B C 1
ATOM 2982 O O . PRO B 1 94 ? 4.523 10.461 21.078 1 96.69 94 PRO B O 1
ATOM 2985 N N . VAL B 1 95 ? 3.096 8.688 21.422 1 98.38 95 VAL B N 1
ATOM 2986 C CA . VAL B 1 95 ? 3.379 8.094 20.109 1 98.38 95 VAL B CA 1
ATOM 2987 C C . VAL B 1 95 ? 2.172 8.258 19.188 1 98.38 95 VAL B C 1
ATOM 2989 O O . VAL B 1 95 ? 1.026 8.109 19.625 1 98.38 95 VAL B O 1
ATOM 2992 N N . GLU B 1 96 ? 2.393 8.656 17.984 1 98.62 96 GLU B N 1
ATOM 2993 C CA . GLU B 1 96 ? 1.42 8.508 16.906 1 98.62 96 GLU B CA 1
ATOM 2994 C C . GLU B 1 96 ? 1.613 7.188 16.172 1 98.62 96 GLU B C 1
ATOM 2996 O O . GLU B 1 96 ? 2.631 6.984 15.5 1 98.62 96 GLU B O 1
ATOM 3001 N N . ALA B 1 97 ? 0.621 6.348 16.266 1 98.19 97 ALA B N 1
ATOM 3002 C CA . ALA B 1 97 ? 0.699 5.023 15.656 1 98.19 97 ALA B CA 1
ATOM 3003 C C . ALA B 1 97 ? 0.331 5.078 14.18 1 98.19 97 ALA B C 1
ATOM 3005 O O . ALA B 1 97 ? -0.688 5.668 13.805 1 98.19 97 ALA B O 1
ATOM 3006 N N . ASN B 1 98 ? 1.169 4.398 13.414 1 97.19 98 ASN B N 1
ATOM 3007 C CA . ASN B 1 98 ? 0.919 4.41 11.977 1 97.19 98 ASN B CA 1
ATOM 3008 C C . ASN B 1 98 ? 0.826 2.994 11.414 1 97.19 98 ASN B C 1
ATOM 3010 O O . ASN B 1 98 ? 0.722 2.811 10.203 1 97.19 98 ASN B O 1
ATOM 3014 N N . ASP B 1 99 ? 0.879 1.988 12.289 1 92.31 99 ASP B N 1
ATOM 3015 C CA . ASP B 1 99 ? 0.684 0.598 11.891 1 92.31 99 ASP B CA 1
ATOM 3016 C C . ASP B 1 99 ? 0.0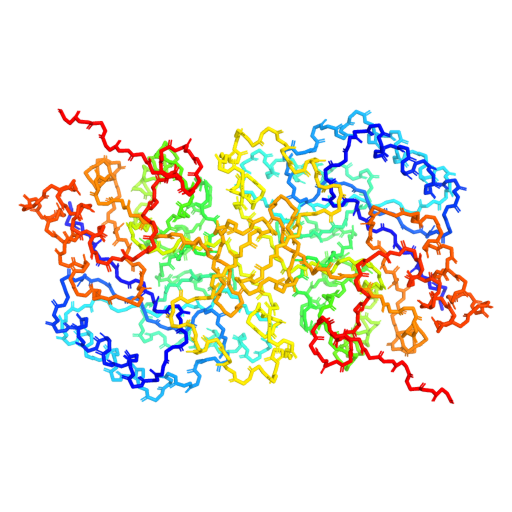22 -0.206 13.008 1 92.31 99 ASP B C 1
ATOM 3018 O O . ASP B 1 99 ? 0.071 0.186 14.172 1 92.31 99 ASP B O 1
ATOM 3022 N N . MET B 1 100 ? -0.478 -1.343 12.602 1 87.12 100 MET B N 1
ATOM 3023 C CA . MET B 1 100 ? -1.244 -2.16 13.539 1 87.12 100 MET B CA 1
ATOM 3024 C C . MET B 1 100 ? -0.342 -2.729 14.625 1 87.12 100 MET B C 1
ATOM 3026 O O . MET B 1 100 ? -0.779 -2.924 15.766 1 87.12 100 MET B O 1
ATOM 3030 N N . GLY B 1 101 ? 0.913 -2.982 14.297 1 87.81 101 GLY B N 1
ATOM 3031 C CA . GLY B 1 101 ? 1.838 -3.465 15.312 1 87.81 101 GLY B CA 1
ATOM 3032 C C . GLY B 1 101 ? 2.072 -2.469 16.438 1 87.81 101 GLY B C 1
ATOM 3033 O O . GLY B 1 101 ? 2.111 -2.844 17.609 1 87.81 101 GLY B O 1
ATOM 3034 N N . ALA B 1 102 ? 2.236 -1.232 16 1 94.19 102 ALA B N 1
ATOM 3035 C CA . ALA B 1 102 ? 2.389 -0.18 17 1 94.19 102 ALA B CA 1
ATOM 3036 C C . ALA B 1 102 ? 1.144 -0.07 17.875 1 94.19 102 ALA B C 1
ATOM 3038 O O . ALA B 1 102 ? 1.246 0.067 19.094 1 94.19 102 ALA B O 1
ATOM 3039 N N . LEU B 1 103 ? -0.033 -0.173 17.266 1 93.88 103 LEU B N 1
ATOM 3040 C CA . LEU B 1 103 ? -1.285 -0.084 18.016 1 93.88 103 LEU B CA 1
ATOM 3041 C C . LEU B 1 103 ? -1.38 -1.195 19.047 1 93.88 103 LEU B C 1
ATOM 3043 O O . LEU B 1 103 ? -1.849 -0.967 20.172 1 93.88 103 LEU B O 1
ATOM 3047 N N . ALA B 1 104 ? -0.92 -2.342 18.656 1 89.88 104 ALA B N 1
ATOM 3048 C CA . ALA B 1 104 ? -0.957 -3.465 19.594 1 89.88 104 ALA B CA 1
ATOM 3049 C C . ALA B 1 104 ? -0.09 -3.186 20.812 1 89.88 104 ALA B C 1
ATOM 3051 O O . ALA B 1 104 ? -0.507 -3.438 21.953 1 89.88 104 ALA B O 1
ATOM 3052 N N . LEU B 1 105 ? 1.064 -2.617 20.609 1 93.12 105 LEU B N 1
ATOM 3053 C CA . LEU B 1 105 ? 2.006 -2.334 21.688 1 93.12 105 LEU B CA 1
ATOM 3054 C C . LEU B 1 105 ? 1.507 -1.185 22.547 1 93.12 105 LEU B C 1
ATOM 3056 O O . LEU B 1 105 ? 1.85 -1.102 23.734 1 93.12 105 LEU B O 1
ATOM 3060 N N . LEU B 1 106 ? 0.669 -0.355 21.984 1 96.69 106 LEU B N 1
ATOM 3061 C CA . LEU B 1 106 ? 0.25 0.873 22.656 1 96.69 106 LEU B CA 1
ATOM 3062 C C . LEU B 1 106 ? -1.054 0.659 23.422 1 96.69 106 LEU B C 1
ATOM 3064 O O . LEU B 1 106 ? -1.603 1.602 24 1 96.69 106 LEU B O 1
ATOM 3068 N N . GLU B 1 107 ? -1.537 -0.545 23.391 1 94.5 107 GLU B N 1
ATOM 3069 C CA . GLU B 1 107 ? -2.805 -0.812 24.062 1 94.5 107 GLU B CA 1
ATOM 3070 C C . GLU B 1 107 ? -2.773 -0.332 25.516 1 94.5 107 GLU B C 1
ATOM 3072 O O . GLU B 1 107 ? -1.854 -0.668 26.266 1 94.5 107 GLU B O 1
ATOM 3077 N N . GLY B 1 108 ? -3.775 0.481 25.828 1 95.38 108 GLY B N 1
ATOM 3078 C CA . GLY B 1 108 ? -3.9 0.98 27.188 1 95.38 108 GLY B CA 1
ATOM 3079 C C . GLY B 1 108 ? -3.078 2.23 27.438 1 95.38 108 GLY B C 1
ATOM 3080 O O . GLY B 1 108 ? -3.178 2.838 28.5 1 95.38 108 GLY B O 1
ATOM 3081 N N . ARG B 1 109 ? -2.27 2.607 26.5 1 95.88 109 ARG B N 1
ATOM 3082 C CA . ARG B 1 109 ? -1.448 3.809 26.609 1 95.88 109 ARG B CA 1
ATOM 3083 C C . ARG B 1 109 ? -2.031 4.949 25.781 1 95.88 109 ARG B C 1
ATOM 3085 O O . ARG B 1 109 ? -2.604 4.723 24.719 1 95.88 109 ARG B O 1
ATOM 3092 N N . ARG B 1 110 ? -1.845 6.125 26.344 1 97 110 ARG B N 1
ATOM 3093 C CA . ARG B 1 110 ? -2.232 7.309 25.578 1 97 110 ARG B CA 1
ATOM 3094 C C . ARG B 1 110 ? -1.463 7.398 24.266 1 97 110 ARG B C 1
ATOM 3096 O O . ARG B 1 110 ? -0.231 7.348 24.266 1 97 110 ARG B O 1
ATOM 3103 N N . HIS B 1 111 ? -2.146 7.5 23.156 1 98.44 111 HIS B N 1
ATOM 3104 C CA . HIS B 1 111 ? -1.496 7.598 21.859 1 98.44 111 HIS B CA 1
ATOM 3105 C C . HIS B 1 111 ? -2.414 8.25 20.828 1 98.44 111 HIS B C 1
ATOM 3107 O O . HIS B 1 111 ? -3.607 8.438 21.094 1 98.44 111 HIS B O 1
ATOM 3113 N N . ALA B 1 112 ? -1.854 8.711 19.766 1 98.62 112 ALA B N 1
ATOM 3114 C CA . ALA B 1 112 ? -2.598 9.172 18.594 1 98.62 112 ALA B CA 1
ATOM 3115 C C . ALA B 1 112 ? -2.521 8.148 17.469 1 98.62 112 ALA B C 1
ATOM 3117 O O . ALA B 1 112 ? -1.652 7.277 17.469 1 98.62 112 ALA B O 1
ATOM 3118 N N . VAL B 1 113 ? -3.48 8.25 16.594 1 98.56 113 VAL B N 1
ATOM 3119 C CA . VAL B 1 113 ? -3.514 7.402 15.406 1 98.56 113 VAL B CA 1
ATOM 3120 C C . VAL B 1 113 ? -3.314 8.25 14.156 1 98.56 113 VAL B C 1
ATOM 3122 O O . VAL B 1 113 ? -4.074 9.195 13.906 1 98.56 113 VAL B O 1
ATOM 3125 N N . GLY B 1 114 ? -2.314 7.895 13.414 1 98.19 114 GLY B N 1
ATOM 3126 C CA . GLY B 1 114 ? -1.976 8.68 12.242 1 98.19 114 GLY B CA 1
ATOM 3127 C C . GLY B 1 114 ? -2.805 8.32 11.023 1 98.19 114 GLY B C 1
ATOM 3128 O O . GLY B 1 114 ? -3.633 7.406 11.078 1 98.19 114 GLY B O 1
ATOM 3129 N N . PRO B 1 115 ? -2.559 9.062 9.945 1 96.88 115 PRO B N 1
ATOM 3130 C CA . PRO B 1 115 ? -3.393 8.945 8.742 1 96.88 115 PRO B CA 1
ATOM 3131 C C . PRO B 1 115 ? -3.094 7.684 7.938 1 96.88 115 PRO B C 1
ATOM 3133 O O . PRO B 1 115 ? -3.758 7.414 6.934 1 96.88 115 PRO B O 1
ATOM 3136 N N . PHE B 1 116 ? -2.188 6.879 8.383 1 95.38 116 PHE B N 1
ATOM 3137 C CA . PHE B 1 116 ? -1.786 5.691 7.641 1 95.38 116 PHE B CA 1
ATOM 3138 C C . PHE B 1 116 ? -2.533 4.461 8.141 1 95.38 116 PHE B C 1
ATOM 3140 O O . PHE B 1 116 ? -2.42 3.379 7.566 1 95.38 116 PHE B O 1
ATOM 3147 N N . ILE B 1 117 ? -3.238 4.688 9.219 1 92.88 117 ILE B N 1
ATOM 3148 C CA . ILE B 1 117 ? -4.176 3.676 9.695 1 92.88 117 ILE B CA 1
ATOM 3149 C C . ILE B 1 117 ? -5.52 3.848 8.992 1 92.88 117 ILE B C 1
ATOM 3151 O O . ILE B 1 117 ? -6.02 4.969 8.852 1 92.88 117 ILE B O 1
ATOM 3155 N N . ASN B 1 118 ? -6.105 2.758 8.562 1 87.38 118 ASN B N 1
ATOM 3156 C CA . ASN B 1 118 ? -7.355 2.783 7.801 1 87.38 118 ASN B CA 1
ATOM 3157 C C . ASN B 1 118 ? -8.562 2.988 8.719 1 87.38 118 ASN B C 1
ATOM 3159 O O . ASN B 1 118 ? -9.367 2.08 8.891 1 87.38 118 ASN B O 1
ATOM 3163 N N . SER B 1 119 ? -8.742 4.199 9.133 1 93.31 119 SER B N 1
ATOM 3164 C CA . SER B 1 119 ? -9.867 4.543 10 1 93.31 119 SER B CA 1
ATOM 3165 C C . SER B 1 119 ? -11.047 5.062 9.188 1 93.31 119 SER B C 1
ATOM 3167 O O . SER B 1 119 ? -11.273 6.27 9.102 1 93.31 119 SER B O 1
ATOM 3169 N N . TYR B 1 120 ? -11.922 4.129 8.742 1 90.69 120 TYR B N 1
ATOM 3170 C CA . TYR B 1 120 ? -12.93 4.516 7.758 1 90.69 120 TYR B CA 1
ATOM 3171 C C . TYR B 1 120 ? -14.328 4.461 8.352 1 90.69 120 TYR B C 1
ATOM 3173 O O . TYR B 1 120 ? -15.289 4.938 7.746 1 90.69 120 TYR B O 1
ATOM 3181 N N . ASN B 1 121 ? -14.445 3.854 9.57 1 89.81 121 ASN B N 1
ATOM 3182 C CA . ASN B 1 121 ? -15.805 3.664 10.07 1 89.81 121 ASN B CA 1
ATOM 3183 C C . ASN B 1 121 ? -15.875 3.818 11.586 1 89.81 121 ASN B C 1
ATOM 3185 O O . ASN B 1 121 ? -14.844 3.865 12.258 1 89.81 121 ASN B O 1
ATOM 3189 N N . GLU B 1 122 ? -17.078 3.807 12.039 1 94 122 GLU B N 1
ATOM 3190 C CA . GLU B 1 122 ? -17.359 4.09 13.445 1 94 122 GLU B CA 1
ATOM 3191 C C . GLU B 1 122 ? -16.844 2.975 14.352 1 94 122 GLU B C 1
ATOM 3193 O O . GLU B 1 122 ? -16.344 3.238 15.445 1 94 122 GLU B O 1
ATOM 3198 N N . ALA B 1 123 ? -16.953 1.791 13.875 1 89.88 123 ALA B N 1
ATOM 3199 C CA . ALA B 1 123 ? -16.5 0.655 14.672 1 89.88 123 ALA B CA 1
ATOM 3200 C C . ALA B 1 123 ? -15 0.735 14.922 1 89.88 123 ALA B C 1
ATOM 3202 O O . ALA B 1 123 ? -14.531 0.444 16.031 1 89.88 123 ALA B O 1
ATOM 3203 N N . THR B 1 124 ? -14.305 1.128 13.922 1 92 124 THR B N 1
ATOM 3204 C CA . THR B 1 124 ? -12.859 1.284 14.062 1 92 124 THR B CA 1
ATOM 3205 C C . THR B 1 124 ? -12.531 2.373 15.086 1 92 124 THR B C 1
ATOM 3207 O O . THR B 1 124 ? -11.664 2.189 15.938 1 92 124 THR B O 1
ATOM 3210 N N . LEU B 1 125 ? -13.258 3.494 15.008 1 96.38 125 LEU B N 1
ATOM 3211 C CA . LEU B 1 125 ? -13.023 4.562 15.969 1 96.38 125 LEU B CA 1
ATOM 3212 C C . LEU B 1 125 ? -13.289 4.082 17.391 1 96.38 125 LEU B C 1
ATOM 3214 O O . LEU B 1 125 ? -12.523 4.395 18.312 1 96.38 125 LEU B O 1
ATOM 3218 N N . SER B 1 126 ? -14.367 3.297 17.531 1 96.25 126 SER B N 1
ATOM 3219 C CA . SER B 1 126 ? -14.688 2.754 18.844 1 96.25 126 SER B CA 1
ATOM 3220 C C . SER B 1 126 ? -13.578 1.838 19.359 1 96.25 126 SER B C 1
ATOM 3222 O O . SER B 1 126 ? -13.195 1.911 20.531 1 96.25 126 SER B O 1
ATOM 3224 N N . TRP B 1 127 ? -13.141 1.072 18.469 1 93.19 127 TRP B N 1
ATOM 3225 C CA . TRP B 1 127 ? -12.062 0.15 18.812 1 93.19 127 TRP B CA 1
ATOM 3226 C C . TRP B 1 127 ? -10.805 0.91 19.219 1 93.19 127 TRP B C 1
ATOM 3228 O O . TRP B 1 127 ? -10.18 0.589 20.234 1 93.19 127 TRP B O 1
ATOM 3238 N N . LEU B 1 128 ? -10.461 1.921 18.5 1 96.75 128 LEU B N 1
ATOM 3239 C CA . LEU B 1 128 ? -9.273 2.727 18.781 1 96.75 128 LEU B CA 1
ATOM 3240 C C . LEU B 1 128 ? -9.422 3.465 20.109 1 96.75 128 LEU B C 1
ATOM 3242 O O . LEU B 1 128 ? -8.5 3.467 20.938 1 96.75 128 LEU B O 1
ATOM 3246 N N . ALA B 1 129 ? -10.555 4.066 20.312 1 97.81 129 ALA B N 1
ATOM 3247 C CA . ALA B 1 129 ? -10.812 4.781 21.562 1 97.81 129 ALA B CA 1
ATOM 3248 C C . ALA B 1 129 ? -10.695 3.85 22.766 1 97.81 129 ALA B C 1
ATOM 3250 O O . ALA B 1 129 ? -10.102 4.211 23.781 1 97.81 129 ALA B O 1
ATOM 3251 N N . GLY B 1 130 ? -11.211 2.676 22.594 1 97.06 130 GLY B N 1
ATOM 3252 C CA . GLY B 1 130 ? -11.195 1.704 23.672 1 97.06 130 GLY B CA 1
ATOM 3253 C C . GLY B 1 130 ? -9.797 1.227 24.031 1 97.06 130 GLY B C 1
ATOM 3254 O O . GLY B 1 130 ? -9.586 0.623 25.078 1 97.06 130 GLY B O 1
ATOM 3255 N N . ARG B 1 131 ? -8.867 1.679 23.234 1 95.75 131 ARG B N 1
ATOM 3256 C CA . ARG B 1 131 ? -7.512 1.168 23.438 1 95.75 131 ARG B CA 1
ATOM 3257 C C . ARG B 1 131 ? -6.562 2.281 23.859 1 95.75 131 ARG B C 1
ATOM 3259 O O . ARG B 1 131 ? -5.352 2.074 23.953 1 95.75 131 ARG B O 1
ATOM 3266 N N . GLY B 1 132 ? -7.078 3.424 24 1 97.5 132 GLY B N 1
ATOM 3267 C CA . GLY B 1 132 ? -6.254 4.484 24.562 1 97.5 132 GLY B CA 1
ATOM 3268 C C . GLY B 1 132 ? -5.957 5.594 23.562 1 97.5 132 GLY B C 1
ATOM 3269 O O . GLY B 1 132 ? -5.273 6.566 23.906 1 97.5 132 GLY B O 1
ATOM 3270 N N . ALA B 1 133 ? -6.473 5.539 22.375 1 98.44 133 ALA B N 1
ATOM 3271 C CA . ALA B 1 133 ? -6.301 6.617 21.406 1 98.44 133 ALA B CA 1
ATOM 3272 C C . ALA B 1 133 ? -6.973 7.902 21.891 1 98.44 133 ALA B C 1
ATOM 3274 O O . ALA B 1 133 ? -8.078 7.859 22.438 1 98.44 133 ALA B O 1
ATOM 3275 N N . VAL B 1 134 ? -6.277 8.969 21.688 1 98.38 134 VAL B N 1
ATOM 3276 C CA . VAL B 1 134 ? -6.859 10.234 22.125 1 98.38 134 VAL B CA 1
ATOM 3277 C C . VAL B 1 134 ? -7.121 11.133 20.906 1 98.38 134 VAL B C 1
ATOM 3279 O O . VAL B 1 134 ? -7.871 12.102 21 1 98.38 134 VAL B O 1
ATOM 3282 N N . ALA B 1 135 ? -6.492 10.867 19.859 1 98.56 135 ALA B N 1
ATOM 3283 C CA . ALA B 1 135 ? -6.676 11.586 18.594 1 98.56 135 ALA B CA 1
ATOM 3284 C C . ALA B 1 135 ? -6.562 10.641 17.406 1 98.56 135 ALA B C 1
ATOM 3286 O O . ALA B 1 135 ? -5.793 9.672 17.438 1 98.56 135 ALA B O 1
ATOM 3287 N N . VAL B 1 136 ? -7.344 10.859 16.391 1 98.69 136 VAL B N 1
ATOM 3288 C CA . VAL B 1 136 ? -7.32 10.023 15.203 1 98.69 136 VAL B CA 1
ATOM 3289 C C . VAL B 1 136 ? -7.312 10.906 13.953 1 98.69 136 VAL B C 1
ATOM 3291 O O . VAL B 1 136 ? -8.172 11.773 13.789 1 98.69 136 VAL B O 1
ATOM 3294 N N . SER B 1 137 ? -6.32 10.734 13.148 1 98.75 137 SER B N 1
ATOM 3295 C CA . SER B 1 137 ? -6.285 11.375 11.836 1 98.75 137 SER B CA 1
ATOM 3296 C C . SER B 1 137 ? -7.051 10.562 10.805 1 98.75 137 SER B C 1
ATOM 3298 O O . SER B 1 137 ? -6.738 9.391 10.57 1 98.75 137 SER B O 1
ATOM 3300 N N . LEU B 1 138 ? -7.988 11.164 10.195 1 98 138 LEU B N 1
ATOM 3301 C CA . LEU B 1 138 ? -8.812 10.469 9.211 1 98 138 LEU B CA 1
ATOM 3302 C C . LEU B 1 138 ? -8.062 10.32 7.891 1 98 138 LEU B C 1
ATOM 3304 O O . LEU B 1 138 ? -7.211 11.141 7.555 1 98 138 LEU B O 1
ATOM 3308 N N . PRO B 1 139 ? -8.398 9.25 7.164 1 95.62 139 PRO B N 1
ATOM 3309 C CA . PRO B 1 139 ? -7.82 9.117 5.824 1 95.62 139 PRO B CA 1
ATOM 3310 C C . PRO B 1 139 ? -8.109 10.328 4.938 1 95.62 139 PRO B C 1
ATOM 3312 O O . PRO B 1 139 ? -9.211 10.883 4.98 1 95.62 139 PRO B O 1
ATOM 3315 N N . ALA B 1 140 ? -7.164 10.664 4.121 1 94.81 140 ALA B N 1
ATOM 3316 C CA . ALA B 1 140 ? -7.211 11.891 3.336 1 94.81 140 ALA B CA 1
ATOM 3317 C C . ALA B 1 140 ? -8.289 11.82 2.262 1 94.81 140 ALA B C 1
ATOM 3319 O O . ALA B 1 140 ? -8.758 12.844 1.762 1 94.81 140 ALA B O 1
ATOM 3320 N N . GLU B 1 141 ? -8.727 10.617 1.909 1 92.94 141 GLU B N 1
ATOM 3321 C CA . GLU B 1 141 ? -9.594 10.453 0.746 1 92.94 141 GLU B CA 1
ATOM 3322 C C . GLU B 1 141 ? -11.07 10.5 1.145 1 92.94 141 GLU B C 1
ATOM 3324 O O . GLU B 1 141 ? -11.953 10.352 0.297 1 92.94 141 GLU B O 1
ATOM 3329 N N . LEU B 1 142 ? -11.383 10.695 2.424 1 94.81 142 LEU B N 1
ATOM 3330 C CA . LEU B 1 142 ? -12.773 10.695 2.857 1 94.81 142 LEU B CA 1
ATOM 3331 C C . LEU B 1 142 ? -13.5 11.938 2.344 1 94.81 142 LEU B C 1
ATOM 3333 O O . LEU B 1 142 ? -13 13.055 2.48 1 94.81 142 LEU B O 1
ATOM 3337 N N . PRO B 1 143 ? -14.68 11.742 1.781 1 95.19 143 PRO B N 1
ATOM 3338 C CA . PRO B 1 143 ? -15.508 12.898 1.422 1 95.19 143 PRO B CA 1
ATOM 3339 C C . PRO B 1 143 ? -16.094 13.602 2.641 1 95.19 143 PRO B C 1
ATOM 3341 O O . PRO B 1 143 ? -16.156 13.016 3.727 1 95.19 143 PRO B O 1
ATOM 3344 N N . ALA B 1 144 ? -16.578 14.766 2.41 1 97.44 144 ALA B N 1
ATOM 3345 C CA . ALA B 1 144 ? -17.094 15.617 3.475 1 97.44 144 ALA B CA 1
ATOM 3346 C C . ALA B 1 144 ? -18.172 14.891 4.281 1 97.44 144 ALA B C 1
ATOM 3348 O O . ALA B 1 144 ? -18.203 14.977 5.512 1 97.44 144 ALA B O 1
ATOM 3349 N N . ALA B 1 145 ? -19.047 14.18 3.635 1 96.69 145 ALA B N 1
ATOM 3350 C CA . ALA B 1 145 ? -20.141 13.492 4.32 1 96.69 145 ALA B CA 1
ATOM 3351 C C . ALA B 1 145 ? -19.609 12.445 5.289 1 96.69 145 ALA B C 1
ATOM 3353 O O . ALA B 1 145 ? -20.109 12.32 6.41 1 96.69 145 ALA B O 1
ATOM 3354 N N . SER B 1 146 ? -18.609 11.727 4.875 1 96 146 SER B N 1
ATOM 3355 C CA . SER B 1 146 ? -17.984 10.719 5.727 1 96 146 SER B CA 1
ATOM 3356 C C . SER B 1 146 ? -17.219 11.352 6.879 1 96 146 SER B C 1
ATOM 3358 O O . SER B 1 146 ? -17.266 10.859 8.008 1 96 146 SER B O 1
ATOM 3360 N N . VAL B 1 147 ? -16.531 12.453 6.578 1 98.19 147 VAL B N 1
ATOM 3361 C CA . VAL B 1 147 ? -15.797 13.172 7.613 1 98.19 147 VAL B CA 1
ATOM 3362 C C . VAL B 1 147 ? -16.75 13.625 8.711 1 98.19 147 VAL B C 1
ATOM 3364 O O . VAL B 1 147 ? -16.453 13.484 9.898 1 98.19 147 VAL B O 1
ATOM 3367 N N . ALA B 1 148 ? -17.891 14.094 8.297 1 98.31 148 ALA B N 1
ATOM 3368 C CA . ALA B 1 148 ? -18.891 14.578 9.258 1 98.31 148 ALA B CA 1
ATOM 3369 C C . ALA B 1 148 ? -19.328 13.461 10.195 1 98.31 148 ALA B C 1
ATOM 3371 O O . ALA B 1 148 ? -19.406 13.648 11.414 1 98.31 148 ALA B O 1
ATOM 3372 N N . VAL B 1 149 ? -19.594 12.32 9.664 1 97.75 149 VAL B N 1
ATOM 3373 C CA . VAL B 1 149 ? -20.031 11.164 10.445 1 97.75 149 VAL B CA 1
ATOM 3374 C C . VAL B 1 149 ? -18.938 10.75 11.414 1 97.75 149 VAL B C 1
ATOM 3376 O O . VAL B 1 149 ? -19.188 10.508 12.594 1 97.75 149 VAL B O 1
ATOM 3379 N N . MET B 1 150 ? -17.75 10.711 10.891 1 97.94 150 MET B N 1
ATOM 3380 C CA . MET B 1 150 ? -16.625 10.281 11.703 1 97.94 150 MET B CA 1
ATOM 3381 C C . MET B 1 150 ? -16.328 11.297 12.812 1 97.94 150 MET B C 1
ATOM 3383 O O . MET B 1 150 ? -16 10.914 13.938 1 97.94 150 MET B O 1
ATOM 3387 N N . ALA B 1 151 ? -16.391 12.57 12.469 1 98.38 151 ALA B N 1
ATOM 3388 C CA . ALA B 1 151 ? -16.188 13.633 13.453 1 98.38 151 ALA B CA 1
ATOM 3389 C C . ALA B 1 151 ? -17.188 13.523 14.594 1 98.38 151 ALA B C 1
ATOM 3391 O O . ALA B 1 151 ? -16.812 13.625 15.766 1 98.38 151 ALA B O 1
ATOM 3392 N N . LYS B 1 152 ? -18.422 13.312 14.258 1 98.06 152 LYS B N 1
ATOM 3393 C CA . LYS B 1 152 ? -19.484 13.172 15.258 1 98.06 152 LYS B CA 1
ATOM 3394 C C . LYS B 1 152 ? -19.219 11.961 16.156 1 98.06 152 LYS B C 1
ATOM 3396 O O . LYS B 1 152 ? -19.328 12.055 17.375 1 98.06 152 LYS B O 1
ATOM 3401 N N . THR B 1 153 ? -18.906 10.867 15.531 1 97.94 153 THR B N 1
ATOM 3402 C CA . THR B 1 153 ? -18.625 9.648 16.281 1 97.94 153 THR B CA 1
ATOM 3403 C C . THR B 1 153 ? -17.422 9.852 17.203 1 97.94 153 THR B C 1
ATOM 3405 O O . THR B 1 153 ? -17.469 9.461 18.375 1 97.94 153 THR B O 1
ATOM 3408 N N . GLY B 1 154 ? -16.375 10.469 16.656 1 98.25 154 GLY B N 1
ATOM 3409 C CA . GLY B 1 154 ? -15.195 10.727 17.453 1 98.25 154 GLY B CA 1
ATOM 3410 C C . GLY B 1 154 ? -15.469 11.602 18.656 1 98.25 154 GLY B C 1
ATOM 3411 O O . GLY B 1 154 ? -14.992 11.328 19.766 1 98.25 154 GLY B O 1
ATOM 3412 N N . ALA B 1 155 ? -16.25 12.648 18.469 1 97.06 155 ALA B N 1
ATOM 3413 C CA . ALA B 1 155 ? -16.609 13.539 19.578 1 97.06 155 ALA B CA 1
ATOM 3414 C C . ALA B 1 155 ? -17.312 12.773 20.688 1 97.06 155 ALA B C 1
ATOM 3416 O O . ALA B 1 155 ? -17.031 12.969 21.859 1 97.06 155 ALA B O 1
ATOM 3417 N N . ALA B 1 156 ? -18.203 11.859 20.281 1 97.88 156 ALA B N 1
ATOM 3418 C CA . ALA B 1 156 ? -18.953 11.07 21.25 1 97.88 156 ALA B CA 1
ATOM 3419 C C . ALA B 1 156 ? -18.031 10.125 22.031 1 97.88 156 ALA B C 1
ATOM 3421 O O . ALA B 1 156 ? -18.312 9.797 23.188 1 97.88 156 ALA B O 1
ATOM 3422 N N . LEU B 1 157 ? -16.953 9.758 21.438 1 98 157 LEU B N 1
ATOM 3423 C CA . LEU B 1 157 ? -16.031 8.805 22.031 1 98 157 LEU B CA 1
ATOM 3424 C C . LEU B 1 157 ? -14.914 9.539 22.781 1 98 157 LEU B C 1
ATOM 3426 O O . LEU B 1 157 ? -14.031 8.898 23.359 1 98 157 LEU B O 1
ATOM 3430 N N . GLY B 1 158 ? -14.914 10.875 22.672 1 97.5 158 GLY B N 1
ATOM 3431 C CA . GLY B 1 158 ? -13.875 11.664 23.328 1 97.5 158 GLY B CA 1
ATOM 3432 C C . GLY B 1 158 ? -12.594 11.75 22.531 1 97.5 158 GLY B C 1
ATOM 3433 O O . GLY B 1 158 ? -11.531 12.047 23.078 1 97.5 158 GLY B O 1
ATOM 3434 N N . LEU B 1 159 ? -12.625 11.445 21.297 1 98.19 159 LEU B N 1
ATOM 3435 C CA . LEU B 1 159 ? -11.469 11.516 20.406 1 98.19 159 LEU B CA 1
ATOM 3436 C C . LEU B 1 159 ? -11.328 12.906 19.812 1 98.19 159 LEU B C 1
ATOM 3438 O O . LEU B 1 159 ? -12.328 13.539 19.438 1 98.19 159 LEU B O 1
ATOM 3442 N N . SER B 1 160 ? -10.133 13.43 19.75 1 98.31 160 SER B N 1
ATOM 3443 C CA . SER B 1 160 ? -9.852 14.594 18.922 1 98.31 160 SER B CA 1
ATOM 3444 C C . SER B 1 160 ? -9.641 14.203 17.469 1 98.31 160 SER B C 1
ATOM 3446 O O . SER B 1 160 ? -8.648 13.562 17.125 1 98.31 160 SER B O 1
ATOM 3448 N N . MET B 1 161 ? -10.555 14.602 16.609 1 98.62 161 MET B N 1
ATOM 3449 C CA . MET B 1 161 ? -10.531 14.156 15.219 1 98.62 161 MET B CA 1
ATOM 3450 C C . MET B 1 161 ? -9.688 15.094 14.367 1 98.62 161 MET B C 1
ATOM 3452 O O . MET B 1 161 ? -9.75 16.312 14.531 1 98.62 161 MET B O 1
ATOM 3456 N N . GLU B 1 162 ? -8.93 14.492 13.492 1 98.81 162 GLU B N 1
ATOM 3457 C CA . GLU B 1 162 ? -7.973 15.242 12.688 1 98.81 162 GLU B CA 1
ATOM 3458 C C . GLU B 1 162 ? -8.172 14.984 11.203 1 98.81 162 GLU B C 1
ATOM 3460 O O . GLU B 1 162 ? -8.492 13.867 10.797 1 98.81 162 GLU B O 1
ATOM 3465 N N . VAL B 1 163 ? -7.961 16.016 10.383 1 98.81 163 VAL B N 1
ATOM 3466 C CA . VAL B 1 163 ? -7.973 15.922 8.922 1 98.81 163 VAL B CA 1
ATOM 3467 C C . VAL B 1 163 ? -6.719 16.578 8.359 1 98.81 163 VAL B C 1
ATOM 3469 O O . VAL B 1 163 ? -6.324 17.656 8.797 1 98.81 163 VAL B O 1
ATOM 3472 N N . GLN B 1 164 ? -6.059 15.883 7.461 1 98.81 164 GLN B N 1
ATOM 3473 C CA . GLN B 1 164 ? -4.996 16.531 6.711 1 98.81 164 GLN B CA 1
ATOM 3474 C C . GLN B 1 164 ? -5.555 17.641 5.812 1 98.81 164 GLN B C 1
ATOM 3476 O O . GLN B 1 164 ? -6.469 17.391 5.02 1 98.81 164 GLN B O 1
ATOM 3481 N N . VAL B 1 165 ? -4.926 18.797 5.891 1 98.88 165 VAL B N 1
ATOM 3482 C CA . VAL B 1 165 ? -5.512 19.922 5.148 1 98.88 165 VAL B CA 1
ATOM 3483 C C . VAL B 1 165 ? -4.484 20.484 4.172 1 98.88 165 VAL B C 1
ATOM 3485 O O . VAL B 1 165 ? -4.805 21.344 3.352 1 98.88 165 VAL B O 1
ATOM 3488 N N . PHE B 1 166 ? -3.285 19.938 4.258 1 98.88 166 PHE B N 1
ATOM 3489 C CA . PHE B 1 166 ? -2.287 20.391 3.297 1 98.88 166 PHE B CA 1
ATOM 3490 C C . PHE B 1 166 ? -1.22 19.328 3.074 1 98.88 166 PHE B C 1
ATOM 3492 O O . PHE B 1 166 ? -0.806 18.656 4.016 1 98.88 166 PHE B O 1
ATOM 3499 N N . GLY B 1 167 ? -0.758 19.25 1.814 1 98.62 167 GLY B N 1
ATOM 3500 C CA . GLY B 1 167 ? 0.342 18.375 1.432 1 98.62 167 GLY B CA 1
ATOM 3501 C C . GLY B 1 167 ? -0.106 17.172 0.633 1 98.62 167 GLY B C 1
ATOM 3502 O O . GLY B 1 167 ? -1.305 16.922 0.501 1 98.62 167 GLY B O 1
ATOM 3503 N N . ARG B 1 168 ? 0.811 16.438 0.117 1 98.19 168 ARG B N 1
ATOM 3504 C CA . ARG B 1 168 ? 0.468 15.273 -0.698 1 98.19 168 ARG B CA 1
ATOM 3505 C C . ARG B 1 168 ? -0.319 14.25 0.112 1 98.19 168 ARG B C 1
ATOM 3507 O O . ARG B 1 168 ? 0.019 13.969 1.265 1 98.19 168 ARG B O 1
ATOM 3514 N N . ALA B 1 169 ? -1.377 13.781 -0.485 1 97.12 169 ALA B N 1
ATOM 3515 C CA . ALA B 1 169 ? -2.146 12.703 0.129 1 97.12 169 ALA B CA 1
ATOM 3516 C C . ALA B 1 169 ? -1.406 11.375 0.019 1 97.12 169 ALA B C 1
ATOM 3518 O O . ALA B 1 169 ? -0.94 11 -1.061 1 97.12 169 ALA B O 1
ATOM 3519 N N . PRO B 1 170 ? -1.279 10.711 1.182 1 96.06 170 PRO B N 1
ATOM 3520 C CA . PRO B 1 170 ? -0.707 9.367 1.088 1 96.06 170 PRO B CA 1
ATOM 3521 C C . PRO B 1 170 ? -1.635 8.383 0.383 1 96.06 170 PRO B C 1
ATOM 3523 O O . PRO B 1 170 ? -2.855 8.445 0.558 1 96.06 170 PRO B O 1
ATOM 3526 N N . LEU B 1 171 ? -0.982 7.531 -0.424 1 94.88 171 LEU B N 1
ATOM 3527 C CA . LEU B 1 171 ? -1.812 6.578 -1.155 1 94.88 171 LEU B CA 1
ATOM 3528 C C . LEU B 1 171 ? -1.542 5.152 -0.689 1 94.88 171 LEU B C 1
ATOM 3530 O O . LEU B 1 171 ? -2.473 4.418 -0.351 1 94.88 171 LEU B O 1
ATOM 3534 N N . ALA B 1 172 ? -0.286 4.746 -0.723 1 96.12 172 ALA B N 1
ATOM 3535 C CA . ALA B 1 172 ? 0.023 3.383 -0.305 1 96.12 172 ALA B CA 1
ATOM 3536 C C . ALA B 1 172 ? 1.463 3.273 0.188 1 96.12 172 ALA B C 1
ATOM 3538 O O . ALA B 1 172 ? 2.285 4.152 -0.078 1 96.12 172 ALA B O 1
ATOM 3539 N N . ILE B 1 173 ? 1.744 2.246 0.972 1 96.5 173 ILE B N 1
ATOM 3540 C CA . ILE B 1 173 ? 3.078 1.859 1.422 1 96.5 173 ILE B CA 1
ATOM 3541 C C . ILE B 1 173 ? 3.398 0.448 0.934 1 96.5 173 ILE B C 1
ATOM 3543 O O . ILE B 1 173 ? 2.5 -0.385 0.794 1 96.5 173 ILE B O 1
ATOM 3547 N N . SER B 1 174 ? 4.664 0.199 0.607 1 94.31 174 SER B N 1
ATOM 3548 C CA . SER B 1 174 ? 5.125 -1.078 0.071 1 94.31 174 SER B CA 1
ATOM 3549 C C . SER B 1 174 ? 6.348 -1.587 0.827 1 94.31 174 SER B C 1
ATOM 3551 O O . SER B 1 174 ? 7.145 -0.795 1.33 1 94.31 174 SER B O 1
ATOM 3553 N N . ALA B 1 175 ? 6.438 -2.891 0.857 1 91.62 175 ALA B N 1
ATOM 3554 C CA . ALA B 1 175 ? 7.684 -3.475 1.349 1 91.62 175 ALA B CA 1
ATOM 3555 C C . ALA B 1 175 ? 8.797 -3.35 0.31 1 91.62 175 ALA B C 1
ATOM 3557 O O . ALA B 1 175 ? 9.969 -3.566 0.619 1 91.62 175 ALA B O 1
ATOM 3558 N N . ARG B 1 176 ? 8.477 -3.023 -0.918 1 91.31 176 ARG B N 1
ATOM 3559 C CA . ARG B 1 176 ? 9.406 -2.832 -2.023 1 91.31 176 ARG B CA 1
ATOM 3560 C C . ARG B 1 176 ? 9.609 -1.35 -2.318 1 91.31 176 ARG B C 1
ATOM 3562 O O . ARG B 1 176 ? 8.664 -0.561 -2.232 1 91.31 176 ARG B O 1
ATOM 3569 N N . CYS B 1 177 ? 10.828 -0.996 -2.604 1 96.25 177 CYS B N 1
ATOM 3570 C CA . CYS B 1 177 ? 11.156 0.415 -2.768 1 96.25 177 CYS B CA 1
ATOM 3571 C C . CYS B 1 177 ? 10.969 0.855 -4.215 1 96.25 177 CYS B C 1
ATOM 3573 O O . CYS B 1 177 ? 11.672 0.38 -5.109 1 96.25 177 CYS B O 1
ATOM 3575 N N . TYR B 1 178 ? 10.148 1.829 -4.43 1 96.69 178 TYR B N 1
ATOM 3576 C CA . TYR B 1 178 ? 9.867 2.365 -5.758 1 96.69 178 TYR B CA 1
ATOM 3577 C C . TYR B 1 178 ? 11.078 3.111 -6.309 1 96.69 178 TYR B C 1
ATOM 3579 O O . TYR B 1 178 ? 11.391 3.006 -7.496 1 96.69 178 TYR B O 1
ATOM 3587 N N . HIS B 1 179 ? 11.789 3.895 -5.438 1 96.81 179 HIS B N 1
ATOM 3588 C CA . HIS B 1 179 ? 12.961 4.637 -5.891 1 96.81 179 HIS B CA 1
ATOM 3589 C C . HIS B 1 179 ? 14.062 3.691 -6.359 1 96.81 179 HIS B C 1
ATOM 3591 O O . HIS B 1 179 ? 14.648 3.891 -7.43 1 96.81 179 HIS B O 1
ATOM 3597 N N . ALA B 1 180 ? 14.32 2.723 -5.516 1 95.75 180 ALA B N 1
ATOM 3598 C CA . ALA B 1 180 ? 15.328 1.746 -5.918 1 95.75 180 ALA B CA 1
ATOM 3599 C C . ALA B 1 180 ? 14.969 1.105 -7.254 1 95.75 180 ALA B C 1
ATOM 3601 O O . ALA B 1 180 ? 15.812 1.002 -8.148 1 95.75 180 ALA B O 1
ATOM 3602 N N . ARG B 1 181 ? 13.773 0.714 -7.402 1 93.5 181 ARG B N 1
ATOM 3603 C CA . ARG B 1 181 ? 13.305 0.084 -8.633 1 93.5 181 ARG B CA 1
ATOM 3604 C C . ARG B 1 181 ? 13.484 1.011 -9.828 1 93.5 181 ARG B C 1
ATOM 3606 O O . ARG B 1 181 ? 13.977 0.589 -10.875 1 93.5 181 ARG B O 1
ATOM 3613 N N . ALA B 1 182 ? 13.102 2.254 -9.688 1 93.81 182 ALA B N 1
ATOM 3614 C CA . ALA B 1 182 ? 13.164 3.232 -10.766 1 93.81 182 ALA B CA 1
ATOM 3615 C C . ALA B 1 182 ? 14.602 3.436 -11.242 1 93.81 182 ALA B C 1
ATOM 3617 O O . ALA B 1 182 ? 14.836 3.822 -12.383 1 93.81 182 ALA B O 1
ATOM 3618 N N . HIS B 1 183 ? 15.547 3.178 -10.375 1 94.81 183 HIS B N 1
ATOM 3619 C CA . HIS B 1 183 ? 16.953 3.404 -10.695 1 94.81 183 HIS B CA 1
ATOM 3620 C C . HIS B 1 183 ? 17.688 2.084 -10.906 1 94.81 183 HIS B C 1
ATOM 3622 O O . HIS B 1 183 ? 18.922 2.039 -10.844 1 94.81 183 HIS B O 1
ATOM 3628 N N . ALA B 1 184 ? 16.906 0.996 -11.008 1 92.62 184 ALA B N 1
ATOM 3629 C CA . ALA B 1 184 ? 17.438 -0.339 -11.266 1 92.62 184 ALA B CA 1
ATOM 3630 C C . ALA B 1 184 ? 18.375 -0.784 -10.148 1 92.62 184 ALA B C 1
ATOM 3632 O O . ALA B 1 184 ? 19.453 -1.335 -10.414 1 92.62 184 ALA B O 1
ATOM 3633 N N . LEU B 1 185 ? 18 -0.431 -8.945 1 93.25 185 LEU B N 1
ATOM 3634 C CA . LEU B 1 185 ? 18.75 -0.823 -7.758 1 93.25 185 LEU B CA 1
ATOM 3635 C C . LEU B 1 185 ? 17.922 -1.768 -6.887 1 93.25 185 LEU B C 1
ATOM 3637 O O . LEU B 1 185 ? 16.703 -1.838 -7.02 1 93.25 185 LEU B O 1
ATOM 3641 N N . HIS B 1 186 ? 18.656 -2.461 -6.066 1 90.69 186 HIS B N 1
ATOM 3642 C CA . HIS B 1 186 ? 18.047 -3.234 -4.996 1 90.69 186 HIS B CA 1
ATOM 3643 C C . HIS B 1 186 ? 17.797 -2.373 -3.76 1 90.69 186 HIS B C 1
ATOM 3645 O O . HIS B 1 186 ? 18.578 -1.463 -3.475 1 90.69 186 HIS B O 1
ATOM 3651 N N . LYS B 1 187 ? 16.766 -2.695 -3.027 1 88.81 187 LYS B N 1
ATOM 3652 C CA . LYS B 1 187 ? 16.422 -1.911 -1.844 1 88.81 187 LYS B CA 1
ATOM 3653 C C . LYS B 1 187 ? 17.594 -1.864 -0.861 1 88.81 187 LYS B C 1
ATOM 3655 O O . LYS B 1 187 ? 17.875 -0.817 -0.274 1 88.81 187 LYS B O 1
ATOM 3660 N N . ASP B 1 188 ? 18.281 -2.959 -0.666 1 89.44 188 ASP B N 1
ATOM 3661 C CA . ASP B 1 188 ? 19.375 -3.016 0.311 1 89.44 188 ASP B CA 1
ATOM 3662 C C . ASP B 1 188 ? 20.609 -2.271 -0.194 1 89.44 188 ASP B C 1
ATOM 3664 O O . ASP B 1 188 ? 21.5 -1.933 0.588 1 89.44 188 ASP B O 1
ATOM 3668 N N . GLY B 1 189 ? 20.734 -2.102 -1.472 1 93.5 189 GLY B N 1
ATOM 3669 C CA . GLY B 1 189 ? 21.797 -1.314 -2.084 1 93.5 189 GLY B CA 1
ATOM 3670 C C . GLY B 1 189 ? 21.281 -0.061 -2.771 1 93.5 189 GLY B C 1
ATOM 3671 O O . GLY B 1 189 ? 21.75 0.295 -3.852 1 93.5 189 GLY B O 1
ATOM 3672 N N . CYS B 1 190 ? 20.312 0.556 -2.154 1 96.38 190 CYS B N 1
ATOM 3673 C CA . CYS B 1 190 ? 19.547 1.583 -2.855 1 96.38 190 CYS B CA 1
ATOM 3674 C C . CYS B 1 190 ? 20.328 2.883 -2.947 1 96.38 190 CYS B C 1
ATOM 3676 O O . CYS B 1 190 ? 19.938 3.803 -3.67 1 96.38 190 CYS B O 1
ATOM 3678 N N . GLN B 1 191 ? 21.438 3.016 -2.158 1 96.69 191 GLN B N 1
ATOM 3679 C CA . GLN B 1 191 ? 22.312 4.188 -2.152 1 96.69 191 GLN B CA 1
ATOM 3680 C C . GLN B 1 191 ? 21.547 5.434 -1.705 1 96.69 191 GLN B C 1
ATOM 3682 O O . GLN B 1 191 ? 21.922 6.555 -2.057 1 96.69 191 GLN B O 1
ATOM 3687 N N . PHE B 1 192 ? 20.359 5.211 -1.046 1 97.94 192 PHE B N 1
ATOM 3688 C CA . PHE B 1 192 ? 19.516 6.297 -0.556 1 97.94 192 PHE B CA 1
ATOM 3689 C C . PHE B 1 192 ? 19.188 7.27 -1.679 1 97.94 192 PHE B C 1
ATOM 3691 O O . PHE B 1 192 ? 19.172 8.484 -1.474 1 97.94 192 PHE B O 1
ATOM 3698 N N . VAL B 1 193 ? 18.938 6.719 -2.865 1 97.88 193 VAL B N 1
ATOM 3699 C CA . VAL B 1 193 ? 18.734 7.496 -4.086 1 97.88 193 VAL B CA 1
ATOM 3700 C C . VAL B 1 193 ? 17.484 8.359 -3.951 1 97.88 193 VAL B C 1
ATOM 3702 O O . VAL B 1 193 ? 17.328 9.344 -4.676 1 97.88 193 VAL B O 1
ATOM 3705 N N . CYS B 1 194 ? 16.609 8.047 -3.02 1 98.19 194 CYS B N 1
ATOM 3706 C CA . CYS B 1 194 ? 15.398 8.828 -2.799 1 98.19 194 CYS B CA 1
ATOM 3707 C C . CYS B 1 194 ? 15.742 10.234 -2.322 1 98.19 194 CYS B C 1
ATOM 3709 O O . CYS B 1 194 ? 14.906 11.141 -2.391 1 98.19 194 CYS B O 1
ATOM 3711 N N . ALA B 1 195 ? 16.938 10.492 -1.84 1 98.06 195 ALA B N 1
ATOM 3712 C CA . ALA B 1 195 ? 17.391 11.812 -1.413 1 98.06 195 ALA B CA 1
ATOM 3713 C C . ALA B 1 195 ? 17.469 12.773 -2.594 1 98.06 195 ALA B C 1
ATOM 3715 O O . ALA B 1 195 ? 17.469 13.992 -2.408 1 98.06 195 ALA B O 1
ATOM 3716 N N . ASN B 1 196 ? 17.531 12.203 -3.805 1 97.12 196 ASN B N 1
ATOM 3717 C CA . ASN B 1 196 ? 17.578 13.031 -5.004 1 97.12 196 ASN B CA 1
ATOM 3718 C C . ASN B 1 196 ? 16.234 13.734 -5.262 1 97.12 196 ASN B C 1
ATOM 3720 O O . ASN B 1 196 ? 16.172 14.672 -6.055 1 97.12 196 ASN B O 1
ATOM 3724 N N . ASP B 1 197 ? 15.203 13.289 -4.648 1 97.44 197 ASP B N 1
ATOM 3725 C CA . ASP B 1 197 ? 13.859 13.836 -4.832 1 97.44 197 ASP B CA 1
ATOM 3726 C C . ASP B 1 197 ? 13.281 14.328 -3.506 1 97.44 197 ASP B C 1
ATOM 3728 O O . ASP B 1 197 ? 12.461 13.648 -2.887 1 97.44 197 ASP B O 1
ATOM 3732 N N . PRO B 1 198 ? 13.625 15.516 -3.104 1 97.12 198 PRO B N 1
ATOM 3733 C CA . PRO B 1 198 ? 13.273 16.031 -1.777 1 97.12 198 PRO B CA 1
ATOM 3734 C C . PRO B 1 198 ? 11.773 16.203 -1.593 1 97.12 198 PRO B C 1
ATOM 3736 O O . PRO B 1 198 ? 11.305 16.438 -0.475 1 97.12 198 PRO B O 1
ATOM 3739 N N . ASP B 1 199 ? 11.023 16.172 -2.674 1 96.88 199 ASP B N 1
ATOM 3740 C CA . ASP B 1 199 ? 9.57 16.234 -2.598 1 96.88 199 ASP B CA 1
ATOM 3741 C C . ASP B 1 199 ? 8.93 15.07 -3.359 1 96.88 199 ASP B C 1
ATOM 3743 O O . ASP B 1 199 ? 7.875 15.227 -3.969 1 96.88 199 ASP B O 1
ATOM 3747 N N . GLY B 1 200 ? 9.594 13.945 -3.438 1 97.12 200 GLY B N 1
ATOM 3748 C CA . GLY B 1 200 ? 9.109 12.773 -4.141 1 97.12 200 GLY B CA 1
ATOM 3749 C C . GLY B 1 200 ? 9.438 12.789 -5.621 1 97.12 200 GLY B C 1
ATOM 3750 O O . GLY B 1 200 ? 9.68 13.852 -6.199 1 97.12 200 GLY B O 1
ATOM 3751 N N . MET B 1 201 ? 9.453 11.656 -6.203 1 97.44 201 MET B N 1
ATOM 3752 C CA . MET B 1 201 ? 9.695 11.492 -7.633 1 97.44 201 MET B CA 1
ATOM 3753 C C . MET B 1 201 ? 8.383 11.398 -8.398 1 97.44 201 MET B C 1
ATOM 3755 O O . MET B 1 201 ? 7.574 10.508 -8.148 1 97.44 201 MET B O 1
ATOM 3759 N N . PRO B 1 202 ? 8.18 12.305 -9.352 1 96.38 202 PRO B N 1
ATOM 3760 C CA . PRO B 1 202 ? 6.945 12.227 -10.141 1 96.38 202 PRO B CA 1
ATOM 3761 C C . PRO B 1 202 ? 6.922 11.023 -11.086 1 96.38 202 PRO B C 1
ATOM 3763 O O . PRO B 1 202 ? 7.969 10.617 -11.594 1 96.38 202 PRO B O 1
ATOM 3766 N N . VAL B 1 203 ? 5.789 10.461 -11.266 1 95.88 203 VAL B N 1
ATOM 3767 C CA . VAL B 1 203 ? 5.539 9.398 -12.234 1 95.88 203 VAL B CA 1
ATOM 3768 C C . VAL B 1 203 ? 4.371 9.789 -13.133 1 95.88 203 VAL B C 1
ATOM 3770 O O . VAL B 1 203 ? 3.443 10.477 -12.703 1 95.88 203 VAL B O 1
ATOM 3773 N N . SER B 1 204 ? 4.469 9.367 -14.398 1 95.5 204 SER B N 1
ATOM 3774 C CA . SER B 1 204 ? 3.461 9.734 -15.383 1 95.5 204 SER B CA 1
ATOM 3775 C C . SER B 1 204 ? 2.818 8.5 -16 1 95.5 204 SER B C 1
ATOM 3777 O O . SER B 1 204 ? 3.381 7.402 -15.938 1 95.5 204 SER B O 1
ATOM 3779 N N . THR B 1 205 ? 1.64 8.672 -16.5 1 92.44 205 THR B N 1
ATOM 3780 C CA . THR B 1 205 ? 1.104 7.66 -17.406 1 92.44 205 THR B CA 1
ATOM 3781 C C . THR B 1 205 ? 1.946 7.562 -18.672 1 92.44 205 THR B C 1
ATOM 3783 O O . THR B 1 205 ? 2.828 8.391 -18.906 1 92.44 205 THR B O 1
ATOM 3786 N N . VAL B 1 206 ? 1.688 6.539 -19.469 1 89.31 206 VAL B N 1
ATOM 3787 C CA . VAL B 1 206 ? 2.477 6.312 -20.672 1 89.31 206 VAL B CA 1
ATOM 3788 C C . VAL B 1 206 ? 2.256 7.461 -21.656 1 89.31 206 VAL B C 1
ATOM 3790 O O . VAL B 1 206 ? 3.139 7.773 -22.453 1 89.31 206 VAL B O 1
ATOM 3793 N N . ASP B 1 207 ? 1.105 8.188 -21.562 1 90.44 207 ASP B N 1
ATOM 3794 C CA . ASP B 1 207 ? 0.81 9.305 -22.453 1 90.44 207 ASP B CA 1
ATOM 3795 C C . ASP B 1 207 ? 1.395 10.609 -21.906 1 90.44 207 ASP B C 1
ATOM 3797 O O . ASP B 1 207 ? 1.159 11.68 -22.469 1 90.44 207 ASP B O 1
ATOM 3801 N N . GLY B 1 208 ? 2.047 10.523 -20.766 1 90.62 208 GLY B N 1
ATOM 3802 C CA . GLY B 1 208 ? 2.795 11.672 -20.266 1 90.62 208 GLY B CA 1
ATOM 3803 C C . GLY B 1 208 ? 2.012 12.508 -19.281 1 90.62 208 GLY B C 1
ATOM 3804 O O . GLY B 1 208 ? 2.475 13.562 -18.844 1 90.62 208 GLY B O 1
ATOM 3805 N N . GLN B 1 209 ? 0.933 12.055 -18.875 1 91.38 209 GLN B N 1
ATOM 3806 C CA . GLN B 1 209 ? 0.136 12.797 -17.906 1 91.38 209 GLN B CA 1
ATOM 3807 C C . GLN B 1 209 ? 0.652 12.57 -16.484 1 91.38 209 GLN B C 1
ATOM 3809 O O . GLN B 1 209 ? 0.879 11.43 -16.078 1 91.38 209 GLN B O 1
ATOM 3814 N N . PRO B 1 210 ? 0.815 13.742 -15.758 1 91.69 210 PRO B N 1
ATOM 3815 C CA . PRO B 1 210 ? 1.177 13.562 -14.352 1 91.69 210 PRO B CA 1
ATOM 3816 C C . PRO B 1 210 ? 0.184 12.68 -13.594 1 91.69 210 PRO B C 1
ATOM 3818 O O . PRO B 1 210 ? -1.029 12.836 -13.758 1 91.69 210 PRO B O 1
ATOM 3821 N N . PHE B 1 211 ? 0.735 11.852 -12.773 1 93.94 211 PHE B N 1
ATOM 3822 C CA . PHE B 1 211 ? -0.138 10.828 -12.219 1 93.94 211 PHE B CA 1
ATOM 3823 C C . PHE B 1 211 ? 0.041 10.711 -10.711 1 93.94 211 PHE B C 1
ATOM 3825 O O . PHE B 1 211 ? -0.85 11.086 -9.945 1 93.94 211 PHE B O 1
ATOM 3832 N N . LEU B 1 212 ? 1.171 10.273 -10.242 1 96 212 LEU B N 1
ATOM 3833 C CA . LEU B 1 212 ? 1.472 10.148 -8.82 1 96 212 LEU B CA 1
ATOM 3834 C C . LEU B 1 212 ? 2.922 10.523 -8.539 1 96 212 LEU B C 1
ATOM 3836 O O . LEU B 1 212 ? 3.668 10.875 -9.453 1 96 212 LEU B O 1
ATOM 3840 N N . SER B 1 213 ? 3.254 10.594 -7.254 1 97.19 213 SER B N 1
ATOM 3841 C CA . SER B 1 213 ? 4.633 10.719 -6.789 1 97.19 213 SER B CA 1
ATOM 3842 C C . SER B 1 213 ? 5.023 9.531 -5.91 1 97.19 213 SER B C 1
ATOM 3844 O O . SER B 1 213 ? 4.191 9 -5.168 1 97.19 213 SER B O 1
ATOM 3846 N N . VAL B 1 214 ? 6.258 9.141 -6.043 1 97.81 214 VAL B N 1
ATOM 3847 C CA . VAL B 1 214 ? 6.738 8.078 -5.16 1 97.81 214 VAL B CA 1
ATOM 3848 C C . VAL B 1 214 ? 7.816 8.633 -4.23 1 97.81 214 VAL B C 1
ATOM 3850 O O . VAL B 1 214 ? 8.508 9.594 -4.57 1 97.81 214 VAL B O 1
ATOM 3853 N N . ASN B 1 215 ? 7.957 8.109 -3.076 1 98 215 ASN B N 1
ATOM 3854 C CA . ASN B 1 215 ? 8.922 8.469 -2.045 1 98 215 ASN B CA 1
ATOM 3855 C C . ASN B 1 215 ? 9.375 7.238 -1.255 1 98 215 ASN B C 1
ATOM 3857 O O . ASN B 1 215 ? 8.789 6.91 -0.221 1 98 215 ASN B O 1
ATOM 3861 N N . GLY B 1 216 ? 10.578 6.668 -1.813 1 97.44 216 GLY B N 1
ATOM 3862 C CA . GLY B 1 216 ? 10.969 5.402 -1.22 1 97.44 216 GLY B CA 1
ATOM 3863 C C . GLY B 1 216 ? 9.945 4.301 -1.431 1 97.44 216 GLY B C 1
ATOM 3864 O O . GLY B 1 216 ? 9.648 3.936 -2.568 1 97.44 216 GLY B O 1
ATOM 3865 N N . THR B 1 217 ? 9.32 3.895 -0.284 1 97.12 217 THR B N 1
ATOM 3866 C CA . THR B 1 217 ? 8.375 2.779 -0.291 1 97.12 217 THR B CA 1
ATOM 3867 C C . THR B 1 217 ? 6.938 3.285 -0.317 1 97.12 217 THR B C 1
ATOM 3869 O O . THR B 1 217 ? 6 2.508 -0.14 1 97.12 217 THR B O 1
ATOM 3872 N N . GLN B 1 218 ? 6.773 4.551 -0.558 1 97.81 218 GLN B N 1
ATOM 3873 C CA . GLN B 1 218 ? 5.453 5.156 -0.471 1 97.81 218 GLN B CA 1
ATOM 3874 C C . GLN B 1 218 ? 5.023 5.734 -1.817 1 97.81 218 GLN B C 1
ATOM 3876 O O . GLN B 1 218 ? 5.84 6.305 -2.543 1 97.81 218 GLN B O 1
ATOM 3881 N N . THR B 1 219 ? 3.705 5.562 -2.119 1 97.5 219 THR B N 1
ATOM 3882 C CA . THR B 1 219 ? 3.094 6.34 -3.191 1 97.5 219 THR B CA 1
ATOM 3883 C C . THR B 1 219 ? 2.223 7.457 -2.621 1 97.5 219 THR B C 1
ATOM 3885 O O . THR B 1 219 ? 1.603 7.289 -1.569 1 97.5 219 THR B O 1
ATOM 3888 N N . MET B 1 220 ? 2.211 8.555 -3.314 1 97.88 220 MET B N 1
ATOM 3889 C CA . MET B 1 220 ? 1.454 9.734 -2.904 1 97.88 220 MET B CA 1
ATOM 3890 C C . MET B 1 220 ? 0.803 10.406 -4.105 1 97.88 220 MET B C 1
ATOM 3892 O O . MET B 1 220 ? 1.126 10.094 -5.254 1 97.88 220 MET B O 1
ATOM 3896 N N . SER B 1 221 ? -0.121 11.32 -3.812 1 97 221 SER B N 1
ATOM 3897 C CA . SER B 1 221 ? -0.696 12.133 -4.879 1 97 221 SER B CA 1
ATOM 3898 C C . SER B 1 221 ? 0.373 12.969 -5.57 1 97 221 SER B C 1
ATOM 3900 O O . SER B 1 221 ? 1.396 13.305 -4.969 1 97 221 SER B O 1
ATOM 3902 N N . HIS B 1 222 ? 0.099 13.273 -6.797 1 96.38 222 HIS B N 1
ATOM 3903 C CA . HIS B 1 222 ? 0.958 14.203 -7.52 1 96.38 222 HIS B CA 1
ATOM 3904 C C . HIS B 1 222 ? 0.832 15.617 -6.965 1 96.38 222 HIS B C 1
ATOM 3906 O O . HIS B 1 222 ? 1.834 16.25 -6.613 1 96.38 222 HIS B O 1
ATOM 3912 N N . GLY B 1 223 ? -0.374 16.078 -6.895 1 96.88 223 GLY B N 1
ATOM 3913 C CA . GLY B 1 223 ? -0.628 17.406 -6.371 1 96.88 223 GLY B CA 1
ATOM 3914 C C . GLY B 1 223 ? -0.678 17.453 -4.855 1 96.88 223 GLY B C 1
ATOM 3915 O O . GLY B 1 223 ? -0.585 16.422 -4.191 1 96.88 223 GLY B O 1
ATOM 3916 N N . TYR B 1 224 ? -0.775 18.688 -4.336 1 98.25 224 TYR B N 1
ATOM 3917 C CA . TYR B 1 224 ? -0.947 18.891 -2.902 1 98.25 224 TYR B CA 1
ATOM 3918 C C . TYR B 1 224 ? -2.424 19 -2.539 1 98.25 224 TYR B C 1
ATOM 3920 O O . TYR B 1 224 ? -3.154 19.812 -3.113 1 98.25 224 TYR B O 1
ATOM 3928 N N . LEU B 1 225 ? -2.812 18.172 -1.617 1 98.12 225 LEU B N 1
ATOM 3929 C CA . LEU B 1 225 ? -4.094 18.406 -0.953 1 98.12 225 LEU B CA 1
ATOM 3930 C C . LEU B 1 225 ? -4.105 19.75 -0.253 1 98.12 225 LEU B C 1
ATOM 3932 O O . LEU B 1 225 ? -3.146 20.109 0.435 1 98.12 225 LEU B O 1
ATOM 3936 N N . ALA B 1 226 ? -5.102 20.531 -0.488 1 98.38 226 ALA B N 1
ATOM 3937 C CA . ALA B 1 226 ? -5.266 21.828 0.181 1 98.38 226 ALA B CA 1
ATOM 3938 C C . ALA B 1 226 ? -6.73 22.094 0.49 1 98.38 226 ALA B C 1
ATOM 3940 O O . ALA B 1 226 ? -7.559 22.188 -0.421 1 98.38 226 ALA B O 1
ATOM 3941 N N . LEU B 1 227 ? -7.004 22.297 1.788 1 98.44 227 LEU B N 1
ATOM 3942 C CA . LEU B 1 227 ? -8.383 22.453 2.23 1 98.44 227 LEU B CA 1
ATOM 3943 C C . LEU B 1 227 ? -8.555 23.734 3.043 1 98.44 227 LEU B C 1
ATOM 3945 O O . LEU B 1 227 ? -9.32 23.766 4.008 1 98.44 227 LEU B O 1
ATOM 3949 N N . ALA B 1 228 ? -7.77 24.766 2.738 1 98.44 228 ALA B N 1
ATOM 3950 C CA . ALA B 1 228 ? -7.898 26.016 3.484 1 98.44 228 ALA B CA 1
ATOM 3951 C C . ALA B 1 228 ? -9.312 26.562 3.383 1 98.44 228 ALA B C 1
ATOM 3953 O O . ALA B 1 228 ? -9.859 27.078 4.363 1 98.44 228 ALA B O 1
ATOM 3954 N N . ALA B 1 229 ? -9.945 26.469 2.234 1 97.81 229 ALA B N 1
ATOM 3955 C CA . ALA B 1 229 ? -11.281 27 2.008 1 97.81 229 ALA B CA 1
ATOM 3956 C C . ALA B 1 229 ? -12.336 26.172 2.729 1 97.81 229 ALA B C 1
ATOM 3958 O O . ALA B 1 229 ? -13.469 26.625 2.922 1 97.81 229 ALA B O 1
ATOM 3959 N N . GLU B 1 230 ? -12 24.953 3.137 1 97.94 230 GLU B N 1
ATOM 3960 C CA . GLU B 1 230 ? -12.961 24.047 3.768 1 97.94 230 GLU B CA 1
ATOM 3961 C C . GLU B 1 230 ? -12.781 24.031 5.285 1 97.94 230 GLU B C 1
ATOM 3963 O O . GLU B 1 230 ? -13.477 23.297 5.988 1 97.94 230 GLU B O 1
ATOM 3968 N N . ILE B 1 231 ? -11.891 24.859 5.812 1 98.06 231 ILE B N 1
ATOM 3969 C CA . ILE B 1 231 ? -11.562 24.828 7.234 1 98.06 231 ILE B CA 1
ATOM 3970 C C . ILE B 1 231 ? -12.82 25.109 8.062 1 98.06 231 ILE B C 1
ATOM 3972 O O . ILE B 1 231 ? -13.102 24.406 9.031 1 98.06 231 ILE B O 1
ATOM 3976 N N . ASP B 1 232 ? -13.594 26.125 7.668 1 96.31 232 ASP B N 1
ATOM 3977 C CA . ASP B 1 232 ? -14.789 26.469 8.43 1 96.31 232 ASP B CA 1
ATOM 3978 C C . ASP B 1 232 ? -15.789 25.312 8.43 1 96.31 232 ASP B C 1
ATOM 3980 O O . ASP B 1 232 ? -16.406 25.031 9.461 1 96.31 232 ASP B O 1
ATOM 3984 N N . ARG B 1 233 ? -15.945 24.75 7.312 1 97 233 ARG B N 1
ATOM 3985 C CA . ARG B 1 233 ? -16.844 23.594 7.211 1 97 233 ARG B CA 1
ATOM 3986 C C . ARG B 1 233 ? -16.344 22.453 8.078 1 97 233 ARG B C 1
ATOM 3988 O O . ARG B 1 233 ? -17.141 21.812 8.773 1 97 233 ARG B O 1
ATOM 3995 N N . LEU B 1 234 ? -15.062 22.188 8.047 1 98.31 234 LEU B N 1
ATOM 3996 C CA . LEU B 1 234 ? -14.461 21.125 8.852 1 98.31 234 LEU B CA 1
ATOM 3997 C C . LEU B 1 234 ? -14.672 21.391 10.336 1 98.31 234 LEU B C 1
ATOM 3999 O O . LEU B 1 234 ? -15.016 20.484 11.094 1 98.31 234 LEU B O 1
ATOM 4003 N N . ARG B 1 235 ? -14.508 22.609 10.742 1 97.44 235 ARG B N 1
ATOM 4004 C CA . ARG B 1 235 ? -14.727 22.984 12.141 1 97.44 235 ARG B CA 1
ATOM 4005 C C . ARG B 1 235 ? -16.188 22.766 12.539 1 97.44 235 ARG B C 1
ATOM 4007 O O . ARG B 1 235 ? -16.469 22.266 13.633 1 97.44 235 ARG B O 1
ATOM 4014 N N . ALA B 1 236 ? -17.047 23.156 11.633 1 96.88 236 ALA B N 1
ATOM 4015 C CA . ALA B 1 236 ? -18.484 23 11.898 1 96.88 236 ALA B CA 1
ATOM 4016 C C . ALA B 1 236 ? -18.844 21.531 12.07 1 96.88 236 ALA B C 1
ATOM 4018 O O . ALA B 1 236 ? -19.766 21.203 12.82 1 96.88 236 ALA B O 1
ATOM 4019 N N . MET B 1 237 ? -18.094 20.656 11.469 1 97.38 237 MET B N 1
ATOM 4020 C CA . MET B 1 237 ? -18.344 19.219 11.539 1 97.38 237 MET B CA 1
ATOM 4021 C C . MET B 1 237 ? -17.828 18.656 12.859 1 97.38 237 MET B C 1
ATOM 4023 O O . MET B 1 237 ? -18.156 17.531 13.227 1 97.38 237 MET B O 1
ATOM 4027 N N . GLY B 1 238 ? -16.953 19.391 13.477 1 97.44 238 GLY B N 1
ATOM 4028 C CA . GLY B 1 238 ? -16.422 18.922 14.742 1 97.44 238 GLY B CA 1
ATOM 4029 C C . GLY B 1 238 ? -14.961 18.531 14.672 1 97.44 238 GLY B C 1
ATOM 4030 O O . GLY B 1 238 ? -14.414 17.969 15.625 1 97.44 238 GLY B O 1
ATOM 4031 N N . ILE B 1 239 ? -14.328 18.781 13.57 1 98.62 239 ILE B N 1
ATOM 4032 C CA . ILE B 1 239 ? -12.891 18.516 13.469 1 98.62 239 ILE B CA 1
ATOM 4033 C C . ILE B 1 239 ? -12.133 19.5 14.367 1 98.62 239 ILE B C 1
ATOM 4035 O O . ILE B 1 239 ? -12.406 20.703 14.367 1 98.62 239 ILE B O 1
ATOM 4039 N N . GLN B 1 240 ? -11.172 18.938 15.086 1 98.19 240 GLN B N 1
ATOM 4040 C CA . GLN B 1 240 ? -10.461 19.766 16.062 1 98.19 240 GLN B CA 1
ATOM 4041 C C . GLN B 1 240 ? -8.992 19.938 15.68 1 98.19 240 GLN B C 1
ATOM 4043 O O . GLN B 1 240 ? -8.312 20.844 16.156 1 98.19 240 GLN B O 1
ATOM 4048 N N . ARG B 1 241 ? -8.516 19.031 14.93 1 98.69 241 ARG B N 1
ATOM 4049 C CA . ARG B 1 241 ? -7.105 19.047 14.547 1 98.69 241 ARG B CA 1
ATOM 4050 C C . ARG B 1 241 ? -6.949 19.141 13.031 1 98.69 241 ARG B C 1
ATOM 4052 O O . ARG B 1 241 ? -7.645 18.438 12.289 1 98.69 241 ARG B O 1
ATOM 4059 N N . PHE B 1 242 ? -6.043 19.984 12.578 1 98.94 242 PHE B N 1
ATOM 4060 C CA . PHE B 1 242 ? -5.766 20.25 11.172 1 98.94 242 PHE B CA 1
ATOM 4061 C C . PHE B 1 242 ? -4.293 20 10.859 1 98.94 242 PHE B C 1
ATOM 4063 O O . PHE B 1 242 ? -3.416 20.703 11.352 1 98.94 242 PHE B O 1
ATOM 4070 N N . ARG B 1 243 ? -4.055 19.031 10.016 1 98.94 243 ARG B N 1
ATOM 4071 C CA . ARG B 1 243 ? -2.703 18.516 9.82 1 98.94 243 ARG B CA 1
ATOM 4072 C C . ARG B 1 243 ? -2.076 19.062 8.555 1 98.94 243 ARG B C 1
ATOM 4074 O O . ARG B 1 243 ? -2.689 19.031 7.484 1 98.94 243 ARG B O 1
ATOM 4081 N N . LEU B 1 244 ? -0.914 19.609 8.672 1 98.94 244 LEU B N 1
ATOM 4082 C CA . LEU B 1 244 ? -0.052 19.953 7.555 1 98.94 244 LEU B CA 1
ATOM 4083 C C . LEU B 1 244 ? 1.026 18.906 7.34 1 98.94 244 LEU B C 1
ATOM 4085 O O . LEU B 1 244 ? 1.759 18.562 8.273 1 98.94 244 LEU B O 1
ATOM 4089 N N . SER B 1 245 ? 1.023 18.328 6.168 1 98.81 245 SER B N 1
ATOM 4090 C CA . SER B 1 245 ? 2.129 17.453 5.809 1 98.81 245 SER B CA 1
ATOM 4091 C C . SER B 1 245 ? 3.285 18.234 5.195 1 98.81 245 SER B C 1
ATOM 4093 O O . SER B 1 245 ? 3.107 18.922 4.195 1 98.81 245 SER B O 1
ATOM 4095 N N . PRO B 1 246 ? 4.461 18.094 5.793 1 98.62 246 PRO B N 1
ATOM 4096 C CA . PRO B 1 246 ? 5.59 18.875 5.281 1 98.62 246 PRO B CA 1
ATOM 4097 C C . PRO B 1 246 ? 5.895 18.594 3.812 1 98.62 246 PRO B C 1
ATOM 4099 O O . PRO B 1 246 ? 5.867 17.422 3.393 1 98.62 246 PRO B O 1
ATOM 4102 N N . GLN B 1 247 ? 6.082 19.641 3.07 1 98.25 247 GLN B N 1
ATOM 4103 C CA . GLN B 1 247 ? 6.547 19.594 1.688 1 98.25 247 GLN B CA 1
ATOM 4104 C C . GLN B 1 247 ? 7.812 20.422 1.513 1 98.25 247 GLN B C 1
ATOM 4106 O O . GLN B 1 247 ? 8.25 21.109 2.443 1 98.25 247 GLN B O 1
ATOM 4111 N N . ASP B 1 248 ? 8.492 20.234 0.384 1 96.81 248 ASP B N 1
ATOM 4112 C CA . ASP B 1 248 ? 9.688 21.031 0.088 1 96.81 248 ASP B CA 1
ATOM 4113 C C . ASP B 1 248 ? 9.32 22.453 -0.31 1 96.81 248 ASP B C 1
ATOM 4115 O O . ASP B 1 248 ? 9.594 22.875 -1.437 1 96.81 248 ASP B O 1
ATOM 4119 N N . LEU B 1 249 ? 8.703 23.188 0.657 1 96.56 249 LEU B N 1
ATOM 4120 C CA . LEU B 1 249 ? 8.305 24.578 0.553 1 96.56 249 LEU B CA 1
ATOM 4121 C C . LEU B 1 249 ? 8.508 25.297 1.879 1 96.56 249 LEU B C 1
ATOM 4123 O O . LEU B 1 249 ? 9.016 24.719 2.84 1 96.56 249 LEU B O 1
ATOM 4127 N N . ASP B 1 250 ? 8.242 26.609 1.871 1 98.06 250 ASP B N 1
ATOM 4128 C CA . ASP B 1 250 ? 8.266 27.375 3.115 1 98.06 250 ASP B CA 1
ATOM 4129 C C . ASP B 1 250 ? 7.082 27 4.004 1 98.06 250 ASP B C 1
ATOM 4131 O O . ASP B 1 250 ? 6.043 27.672 3.98 1 98.06 250 ASP B O 1
ATOM 4135 N N . MET B 1 251 ? 7.328 26.016 4.867 1 98.75 251 MET B N 1
ATOM 4136 C CA . MET B 1 251 ? 6.23 25.484 5.668 1 98.75 251 MET B CA 1
ATOM 4137 C C . MET B 1 251 ? 5.863 26.438 6.793 1 98.75 251 MET B C 1
ATOM 4139 O O . MET B 1 251 ? 4.785 26.328 7.383 1 98.75 251 MET B O 1
ATOM 4143 N N . VAL B 1 252 ? 6.77 27.344 7.152 1 98.81 252 VAL B N 1
ATOM 4144 C CA . VAL B 1 252 ? 6.398 28.391 8.094 1 98.81 252 VAL B CA 1
ATOM 4145 C C . VAL B 1 252 ? 5.312 29.281 7.484 1 98.81 252 VAL B C 1
ATOM 4147 O O . VAL B 1 252 ? 4.312 29.578 8.133 1 98.81 252 VAL B O 1
ATOM 4150 N N . ALA B 1 253 ? 5.527 29.641 6.242 1 98.75 253 ALA B N 1
ATOM 4151 C CA . ALA B 1 253 ? 4.531 30.453 5.543 1 98.75 253 ALA B CA 1
ATOM 4152 C C . ALA B 1 253 ? 3.207 29.719 5.418 1 98.75 253 ALA B C 1
ATOM 4154 O O . ALA B 1 253 ? 2.141 30.297 5.629 1 98.75 253 ALA B O 1
ATOM 4155 N N . VAL B 1 254 ? 3.252 28.422 5.105 1 98.81 254 VAL B N 1
ATOM 4156 C CA . VAL B 1 254 ? 2.049 27.609 4.973 1 98.81 254 VAL B CA 1
ATOM 4157 C C . VAL B 1 254 ? 1.319 27.547 6.312 1 98.81 254 VAL B C 1
ATOM 4159 O O . VAL B 1 254 ? 0.112 27.781 6.383 1 98.81 254 VAL B O 1
ATOM 4162 N N . ALA B 1 255 ? 2.09 27.266 7.348 1 98.94 255 ALA B N 1
ATOM 4163 C CA . ALA B 1 255 ? 1.5 27.172 8.68 1 98.94 255 ALA B CA 1
ATOM 4164 C C . ALA B 1 255 ? 0.875 28.5 9.102 1 98.94 255 ALA B C 1
ATOM 4166 O O . ALA B 1 255 ? -0.214 28.531 9.68 1 98.94 255 ALA B O 1
ATOM 4167 N N . THR B 1 256 ? 1.556 29.547 8.812 1 98.81 256 THR B N 1
ATOM 4168 C CA . THR B 1 256 ? 1.06 30.875 9.156 1 98.81 256 THR B CA 1
ATOM 4169 C C . THR B 1 256 ? -0.245 31.172 8.422 1 98.81 256 THR B C 1
ATOM 4171 O O . THR B 1 256 ? -1.184 31.719 9.008 1 98.81 256 THR B O 1
ATOM 4174 N N . ALA B 1 257 ? -0.295 30.812 7.176 1 98.75 257 ALA B N 1
ATOM 4175 C CA . ALA B 1 257 ? -1.505 31.016 6.383 1 98.75 257 ALA B CA 1
ATOM 4176 C C . ALA B 1 257 ? -2.68 30.234 6.961 1 98.75 257 ALA B C 1
ATOM 4178 O O . ALA B 1 257 ? -3.76 30.781 7.176 1 98.75 257 ALA B O 1
ATOM 4179 N N . PHE B 1 258 ? -2.473 28.969 7.277 1 98.81 258 PHE B N 1
ATOM 4180 C CA . PHE B 1 258 ? -3.551 28.141 7.812 1 98.81 258 PHE B CA 1
ATOM 4181 C C . PHE B 1 258 ? -3.965 28.625 9.195 1 98.81 258 PHE B C 1
ATOM 4183 O O . PHE B 1 258 ? -5.152 28.609 9.531 1 98.81 258 PHE B O 1
ATOM 4190 N N . ARG B 1 259 ? -3.01 29.062 10.039 1 98.75 259 ARG B N 1
ATOM 4191 C CA . ARG B 1 259 ? -3.328 29.625 11.352 1 98.75 259 ARG B CA 1
ATOM 4192 C C . ARG B 1 259 ? -4.23 30.844 11.219 1 98.75 259 ARG B C 1
ATOM 4194 O O . ARG B 1 259 ? -5.188 31 11.977 1 98.75 259 ARG B O 1
ATOM 4201 N N . SER B 1 260 ? -3.951 31.703 10.234 1 98.5 260 SER B N 1
ATOM 4202 C CA . SER B 1 260 ? -4.746 32.906 10.047 1 98.5 260 SER B CA 1
ATOM 4203 C C . SER B 1 260 ? -6.199 32.562 9.727 1 98.5 260 SER B C 1
ATOM 4205 O O . SER B 1 260 ? -7.113 33.312 10.109 1 98.5 260 SER B O 1
ATOM 4207 N N . VAL B 1 261 ? -6.449 31.484 9 1 98.25 261 VAL B N 1
ATOM 4208 C CA . VAL B 1 261 ? -7.809 31.031 8.727 1 98.25 261 VAL B CA 1
ATOM 4209 C C . VAL B 1 261 ? -8.453 30.516 10.008 1 98.25 261 VAL B C 1
ATOM 4211 O O . VAL B 1 261 ? -9.586 30.891 10.336 1 98.25 261 VAL B O 1
ATOM 4214 N N . LEU B 1 262 ? -7.703 29.719 10.781 1 98.25 262 LEU B N 1
ATOM 4215 C CA . LEU B 1 262 ? -8.219 29.109 12 1 98.25 262 LEU B CA 1
ATOM 4216 C C . LEU B 1 262 ? -8.555 30.172 13.047 1 98.25 262 LEU B C 1
ATOM 4218 O O . LEU B 1 262 ? -9.484 29.984 13.836 1 98.25 262 LEU B O 1
ATOM 4222 N N . ASP B 1 263 ? -7.832 31.281 12.992 1 97.19 263 ASP B N 1
ATOM 4223 C CA . ASP B 1 263 ? -8.047 32.344 13.961 1 97.19 263 ASP B CA 1
ATOM 4224 C C . ASP B 1 263 ? -9.062 33.375 13.43 1 97.19 263 ASP B C 1
ATOM 4226 O O . ASP B 1 263 ? -9.391 34.344 14.117 1 97.19 263 ASP B O 1
ATOM 4230 N N . GLY B 1 264 ? -9.508 33.219 12.266 1 96.06 264 GLY B N 1
ATOM 4231 C CA . GLY B 1 264 ? -10.531 34.094 11.703 1 96.06 264 GLY B CA 1
ATOM 4232 C C . GLY B 1 264 ? -9.977 35.375 11.148 1 96.06 264 GLY B C 1
ATOM 4233 O O . GLY B 1 264 ? -10.727 36.344 10.961 1 96.06 264 GLY B O 1
ATOM 4234 N N . GLU B 1 265 ? -8.695 35.375 10.875 1 97.75 265 GLU B N 1
ATOM 4235 C CA . GLU B 1 265 ? -8.062 36.625 10.391 1 97.75 265 GLU B CA 1
ATOM 4236 C C . GLU B 1 265 ? -8.164 36.719 8.875 1 97.75 265 GLU B C 1
ATOM 4238 O O . GLU B 1 265 ? -8.195 37.844 8.328 1 97.75 265 GLU B O 1
ATOM 4243 N N . ARG B 1 266 ? -8.102 35.594 8.18 1 97.69 266 ARG B N 1
ATOM 4244 C CA . ARG B 1 266 ? -8.203 35.531 6.73 1 97.69 266 ARG B CA 1
ATOM 4245 C C . ARG B 1 266 ? -9.227 34.469 6.305 1 97.69 266 ARG B C 1
ATOM 4247 O O . ARG B 1 266 ? -9.492 33.531 7.047 1 97.69 266 ARG B O 1
ATOM 4254 N N . SER B 1 267 ? -9.75 34.719 5.094 1 97.19 267 SER B N 1
ATOM 4255 C CA . SER B 1 267 ? -10.625 33.688 4.547 1 97.19 267 SER B CA 1
ATOM 4256 C C . SER B 1 267 ? -9.828 32.531 3.973 1 97.19 267 SER B C 1
ATOM 4258 O O . SER B 1 267 ? -8.68 32.688 3.559 1 97.19 267 SER B O 1
ATOM 4260 N N . GLY B 1 268 ? -10.461 31.375 3.99 1 97.62 268 GLY B N 1
ATOM 4261 C CA . GLY B 1 268 ? -9.844 30.234 3.357 1 97.62 268 GLY B CA 1
ATOM 4262 C C . GLY B 1 268 ? -9.523 30.453 1.89 1 97.62 268 GLY B C 1
ATOM 4263 O O . GLY B 1 268 ? -8.516 29.969 1.387 1 97.62 268 GLY B O 1
ATOM 4264 N N . GLN B 1 269 ? -10.344 31.203 1.227 1 96.38 269 GLN B N 1
ATOM 4265 C CA . GLN B 1 269 ? -10.156 31.5 -0.191 1 96.38 269 GLN B CA 1
ATOM 4266 C C . GLN B 1 269 ? -8.906 32.344 -0.42 1 96.38 269 GLN B C 1
ATOM 4268 O O . GLN B 1 269 ? -8.164 32.125 -1.385 1 96.38 269 GLN B O 1
ATOM 4273 N N . GLU B 1 270 ? -8.719 33.281 0.444 1 97.19 270 GLU B N 1
ATOM 4274 C CA . GLU B 1 270 ? -7.508 34.094 0.367 1 97.19 270 GLU B CA 1
ATOM 4275 C C . GLU B 1 270 ? -6.258 33.25 0.52 1 97.19 270 GLU B C 1
ATOM 4277 O O . GLU B 1 270 ? -5.285 33.406 -0.217 1 97.19 270 GLU B O 1
ATOM 4282 N N . VAL B 1 271 ? -6.34 32.375 1.431 1 98 271 VAL B N 1
ATOM 4283 C CA . VAL B 1 271 ? -5.199 31.5 1.701 1 98 271 VAL B CA 1
ATOM 4284 C C . VAL B 1 271 ? 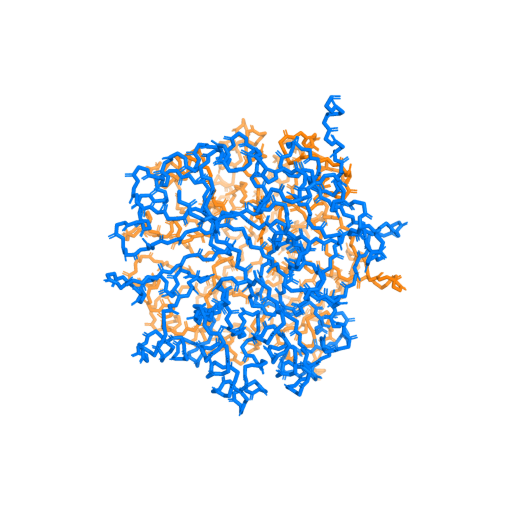-4.984 30.547 0.528 1 98 271 VAL B C 1
ATOM 4286 O O . VAL B 1 271 ? -3.844 30.266 0.146 1 98 271 VAL B O 1
ATOM 4289 N N . MET B 1 272 ? -6.043 30.047 -0.065 1 97.69 272 MET B N 1
ATOM 4290 C CA . MET B 1 272 ? -5.906 29.188 -1.241 1 97.69 272 MET B CA 1
ATOM 4291 C C . MET B 1 272 ? -5.18 29.922 -2.363 1 97.69 272 MET B C 1
ATOM 4293 O O . MET B 1 272 ? -4.332 29.328 -3.045 1 97.69 272 MET B O 1
ATOM 4297 N N . ALA B 1 273 ? -5.496 31.141 -2.582 1 96.25 273 ALA B N 1
ATOM 4298 C CA . ALA B 1 273 ? -4.832 31.953 -3.604 1 96.25 273 ALA B CA 1
ATOM 4299 C C . ALA B 1 273 ? -3.344 32.094 -3.301 1 96.25 273 ALA B C 1
ATOM 4301 O O . ALA B 1 273 ? -2.508 32 -4.203 1 96.25 273 ALA B O 1
ATOM 4302 N N . GLU B 1 274 ? -3.061 32.344 -2.098 1 97.56 274 GLU B N 1
ATOM 4303 C CA . GLU B 1 274 ? -1.67 32.469 -1.671 1 97.56 274 GLU B CA 1
ATOM 4304 C C . GLU B 1 274 ? -0.907 31.156 -1.902 1 97.56 274 GLU B C 1
ATOM 4306 O O . GLU B 1 274 ? 0.214 31.172 -2.416 1 97.56 274 GLU B O 1
ATOM 4311 N N . LEU B 1 275 ? -1.499 30.016 -1.526 1 97.62 275 LEU B N 1
ATOM 4312 C CA . LEU B 1 275 ? -0.866 28.703 -1.663 1 97.62 275 LEU B CA 1
ATOM 4313 C C . LEU B 1 275 ? -0.568 28.406 -3.127 1 97.62 275 LEU B C 1
ATOM 4315 O O . LEU B 1 275 ? 0.452 27.781 -3.439 1 97.62 275 LEU B O 1
ATOM 4319 N N . ARG B 1 276 ? -1.447 28.812 -3.992 1 95.94 276 ARG B N 1
ATOM 4320 C CA . ARG B 1 276 ? -1.242 28.594 -5.422 1 95.94 276 ARG B CA 1
ATOM 4321 C C . ARG B 1 276 ? 0.043 29.266 -5.898 1 95.94 276 ARG B C 1
ATOM 4323 O O . ARG B 1 276 ? 0.719 28.75 -6.793 1 95.94 276 ARG B O 1
ATOM 4330 N N . GLY B 1 277 ? 0.419 30.297 -5.281 1 95.81 277 GLY B N 1
ATOM 4331 C CA . GLY B 1 277 ? 1.626 31.016 -5.652 1 95.81 277 GLY B CA 1
ATOM 4332 C C . GLY B 1 277 ? 2.887 30.406 -5.059 1 95.81 277 GLY B C 1
ATOM 4333 O O . GLY B 1 277 ? 3.996 30.734 -5.488 1 95.81 277 GLY B O 1
ATOM 4334 N N . MET B 1 278 ? 2.719 29.484 -4.16 1 96.06 278 MET B N 1
ATOM 4335 C CA . MET B 1 278 ? 3.857 28.953 -3.416 1 96.06 278 MET B CA 1
ATOM 4336 C C . MET B 1 278 ? 4.344 27.641 -4.031 1 96.06 278 MET B C 1
ATOM 4338 O O . MET B 1 278 ? 5.375 27.109 -3.623 1 96.06 278 MET B O 1
ATOM 4342 N N . THR B 1 279 ? 3.6 27.078 -5 1 94.56 279 THR B N 1
ATOM 4343 C CA . THR B 1 279 ? 3.957 25.75 -5.496 1 94.56 279 THR B CA 1
ATOM 4344 C C . THR B 1 279 ? 3.721 25.656 -7 1 94.56 279 THR B C 1
ATOM 4346 O O . THR B 1 279 ? 2.902 26.391 -7.555 1 94.56 279 THR B O 1
ATOM 4349 N N . THR B 1 280 ? 4.449 24.719 -7.617 1 91.5 280 THR B N 1
ATOM 4350 C CA . THR B 1 280 ? 4.273 24.484 -9.047 1 91.5 280 THR B CA 1
ATOM 4351 C C . THR B 1 280 ? 3.385 23.266 -9.273 1 91.5 280 THR B C 1
ATOM 4353 O O . THR B 1 280 ? 2.895 23.047 -10.391 1 91.5 280 THR B O 1
ATOM 4356 N N . VAL B 1 281 ? 3.15 22.469 -8.227 1 94.25 281 VAL B N 1
ATOM 4357 C CA . VAL B 1 281 ? 2.268 21.328 -8.383 1 94.25 281 VAL B CA 1
ATOM 4358 C C . VAL B 1 281 ? 0.819 21.75 -8.148 1 94.25 281 VAL B C 1
ATOM 4360 O O . VAL B 1 281 ? 0.556 22.703 -7.406 1 94.25 281 VAL B O 1
ATOM 4363 N N . PRO B 1 282 ? -0.107 21.094 -8.758 1 95.56 282 PRO B N 1
ATOM 4364 C CA . PRO B 1 282 ? -1.51 21.469 -8.578 1 95.56 282 PRO B CA 1
ATOM 4365 C C . PRO B 1 282 ? -2.006 21.266 -7.152 1 95.56 282 PRO B C 1
ATOM 4367 O O . PRO B 1 282 ? -1.566 20.344 -6.469 1 95.56 282 PRO B O 1
ATOM 4370 N N . LEU B 1 283 ? -2.898 22.156 -6.738 1 97.25 283 LEU B N 1
ATOM 4371 C CA . LEU B 1 283 ? -3.635 21.953 -5.492 1 97.25 283 LEU B CA 1
ATOM 4372 C C . LEU B 1 283 ? -4.879 21.094 -5.734 1 97.25 283 LEU B C 1
ATOM 4374 O O . LEU B 1 283 ? -5.566 21.266 -6.742 1 97.25 283 LEU B O 1
ATOM 4378 N N . GLU B 1 284 ? -5.109 20.203 -4.828 1 96.94 284 GLU B N 1
ATOM 4379 C CA . GLU B 1 284 ? -6.203 19.25 -4.988 1 96.94 284 GLU B CA 1
ATOM 4380 C C . GLU B 1 284 ? -7.109 19.234 -3.76 1 96.94 284 GLU B C 1
ATOM 4382 O O . GLU B 1 284 ? -6.633 19.344 -2.629 1 96.94 284 GLU B O 1
ATOM 4387 N N . ASN B 1 285 ? -8.422 19.203 -3.961 1 97.25 285 ASN B N 1
ATOM 4388 C CA . ASN B 1 285 ? -9.367 19.031 -2.863 1 97.25 285 ASN B CA 1
ATOM 4389 C C . ASN B 1 285 ? -10.523 18.109 -3.248 1 97.25 285 ASN B C 1
ATOM 4391 O O . ASN B 1 285 ? -11.578 18.141 -2.613 1 97.25 285 ASN B O 1
ATOM 4395 N N . GLY B 1 286 ? -10.344 17.328 -4.34 1 96 286 GLY B N 1
ATOM 4396 C CA . GLY B 1 286 ? -11.391 16.516 -4.941 1 96 286 GLY B CA 1
ATOM 4397 C C . GLY B 1 286 ? -11.984 15.5 -3.98 1 96 286 GLY B C 1
ATOM 4398 O O . GLY B 1 286 ? -13.203 15.312 -3.938 1 96 286 GLY B O 1
ATOM 4399 N N . PHE B 1 287 ? -11.18 14.828 -3.156 1 94.44 287 PHE B N 1
ATOM 4400 C CA . PHE B 1 287 ? -11.672 13.812 -2.232 1 94.44 287 PHE B CA 1
ATOM 4401 C C . PHE B 1 287 ? -12.758 14.383 -1.328 1 94.44 287 PHE B C 1
ATOM 4403 O O . PHE B 1 287 ? -13.852 13.82 -1.222 1 94.44 287 PHE B O 1
ATOM 4410 N N . PHE B 1 288 ? -12.492 15.531 -0.739 1 96.81 288 PHE B N 1
ATOM 4411 C CA . PHE B 1 288 ? -13.414 16.156 0.202 1 96.81 288 PHE B CA 1
ATOM 4412 C C . PHE B 1 288 ? -14.742 16.469 -0.47 1 96.81 288 PHE B C 1
ATOM 4414 O O . PHE B 1 288 ? -15.797 16.391 0.162 1 96.81 288 PHE B O 1
ATOM 4421 N N . HIS B 1 289 ? -14.734 16.75 -1.727 1 95.94 289 HIS B N 1
ATOM 4422 C CA . HIS B 1 289 ? -15.922 17.156 -2.473 1 95.94 289 HIS B CA 1
ATOM 4423 C C . HIS B 1 289 ? -16.516 15.977 -3.238 1 95.94 289 HIS B C 1
ATOM 4425 O O . HIS B 1 289 ? -17.281 16.172 -4.191 1 95.94 289 HIS B O 1
ATOM 4431 N N . ASN B 1 290 ? -16.078 14.82 -2.891 1 92.81 290 ASN B N 1
ATOM 4432 C CA . ASN B 1 290 ? -16.594 13.602 -3.494 1 92.81 290 ASN B CA 1
ATOM 4433 C C . ASN B 1 290 ? -16.375 13.586 -5.004 1 92.81 290 ASN B C 1
ATOM 4435 O O . ASN B 1 290 ? -17.266 13.203 -5.758 1 92.81 290 ASN B O 1
ATOM 4439 N N . MET B 1 291 ? -15.219 14.133 -5.453 1 92.62 291 MET B N 1
ATOM 4440 C CA . MET B 1 291 ? -14.766 14.148 -6.844 1 92.62 291 MET B CA 1
ATOM 4441 C C . MET B 1 291 ? -13.477 13.344 -7.004 1 92.62 291 MET B C 1
ATOM 4443 O O . MET B 1 291 ? -13.023 12.695 -6.059 1 92.62 291 MET B O 1
ATOM 4447 N N . ALA B 1 292 ? -13.023 13.344 -8.242 1 89.88 292 ALA B N 1
ATOM 4448 C CA . ALA B 1 292 ? -11.703 12.75 -8.469 1 89.88 292 ALA B CA 1
ATOM 4449 C C . ALA B 1 292 ? -10.664 13.367 -7.539 1 89.88 292 ALA B C 1
ATOM 4451 O O . ALA B 1 292 ? -10.656 14.578 -7.324 1 89.88 292 ALA B O 1
ATOM 4452 N N . GLY B 1 293 ? -9.836 12.492 -6.945 1 86.94 293 GLY B N 1
ATOM 4453 C CA . GLY B 1 293 ? -8.852 12.984 -5.992 1 86.94 293 GLY B CA 1
ATOM 4454 C C . GLY B 1 293 ? -8.008 14.117 -6.531 1 86.94 293 GLY B C 1
ATOM 4455 O O . GLY B 1 293 ? -7.711 15.078 -5.816 1 86.94 293 GLY B O 1
ATOM 4456 N N . ALA B 1 294 ? -7.668 14.055 -7.781 1 87.81 294 ALA B N 1
ATOM 4457 C CA . ALA B 1 294 ? -6.754 15.016 -8.398 1 87.81 294 ALA B CA 1
ATOM 4458 C C . ALA B 1 294 ? -7.488 16.281 -8.805 1 87.81 294 ALA B C 1
ATOM 4460 O O . ALA B 1 294 ? -6.867 17.25 -9.242 1 87.81 294 ALA B O 1
ATOM 4461 N N . ALA B 1 295 ? -8.781 16.281 -8.578 1 88.38 295 ALA B N 1
ATOM 4462 C CA . ALA B 1 295 ? -9.578 17.422 -9.008 1 88.38 295 ALA B CA 1
ATOM 4463 C C . ALA B 1 295 ? -9.523 18.547 -7.973 1 88.38 295 ALA B C 1
ATOM 4465 O O . ALA B 1 295 ? -8.992 18.359 -6.871 1 88.38 295 ALA B O 1
ATOM 4466 N N . TYR B 1 296 ? -10 19.672 -8.422 1 91.19 296 TYR B N 1
ATOM 4467 C CA . TYR B 1 296 ? -10.172 20.828 -7.551 1 91.19 296 TYR B CA 1
ATOM 4468 C C . TYR B 1 296 ? -11.555 21.453 -7.734 1 91.19 296 TYR B C 1
ATOM 4470 O O . TYR B 1 296 ? -11.969 21.734 -8.859 1 91.19 296 TYR B O 1
ATOM 4478 N N . ALA B 1 297 ? -12.188 21.484 -6.684 1 87.56 297 ALA B N 1
ATOM 4479 C CA . ALA B 1 297 ? -13.484 22.156 -6.656 1 87.56 297 ALA B CA 1
ATOM 4480 C C . ALA B 1 297 ? -13.375 23.531 -6 1 87.56 297 ALA B C 1
ATOM 4482 O O . ALA B 1 297 ? -12.836 23.656 -4.898 1 87.56 297 ALA B O 1
ATOM 4483 N N . ASP B 1 298 ? -13.805 24.547 -6.672 1 82.31 298 ASP B N 1
ATOM 4484 C CA . ASP B 1 298 ? -13.82 25.891 -6.098 1 82.31 298 ASP B CA 1
ATOM 4485 C C . ASP B 1 298 ? -14.914 26.016 -5.035 1 82.31 298 ASP B C 1
ATOM 4487 O O . ASP B 1 298 ? -15.938 25.344 -5.102 1 82.31 298 ASP B O 1
ATOM 4491 N N . ALA B 1 299 ? -14.602 26.641 -3.953 1 65.38 299 ALA B N 1
ATOM 4492 C CA . ALA B 1 299 ? -15.633 26.922 -2.955 1 65.38 299 ALA B CA 1
ATOM 4493 C C . ALA B 1 299 ? -16.797 27.688 -3.574 1 65.38 299 ALA B C 1
ATOM 4495 O O . ALA B 1 299 ? -16.609 28.531 -4.445 1 65.38 299 ALA B O 1
ATOM 4496 N N . PRO B 1 300 ? -18.047 27.078 -3.293 1 49.47 300 PRO B N 1
ATOM 4497 C CA . PRO B 1 300 ? -19.141 27.891 -3.822 1 49.47 300 PRO B CA 1
ATOM 4498 C C . PRO B 1 300 ? -19 29.375 -3.439 1 49.47 300 PRO B C 1
ATOM 4500 O O . PRO B 1 300 ? -18.484 29.688 -2.367 1 49.47 300 PRO B O 1
ATOM 4503 N N . ALA B 1 301 ? -18.703 30.297 -4.512 1 43.66 301 ALA B N 1
ATOM 4504 C CA . ALA B 1 301 ? -18.812 31.719 -4.246 1 43.66 301 ALA B CA 1
ATOM 4505 C C . ALA B 1 301 ? -19.859 32 -3.176 1 43.66 301 ALA B C 1
ATOM 4507 O O . ALA B 1 301 ? -20.938 31.438 -3.197 1 43.66 301 ALA B O 1
ATOM 4508 N N . ALA B 1 302 ? -19.266 32.562 -1.995 1 38.66 302 ALA B N 1
ATOM 4509 C CA . ALA B 1 302 ? -20.25 33.094 -1.053 1 38.66 302 ALA B CA 1
ATOM 4510 C C . ALA B 1 302 ? -21.266 34 -1.764 1 38.66 302 ALA B C 1
ATOM 4512 O O . ALA B 1 302 ? -20.938 34.625 -2.76 1 38.66 302 ALA B O 1
#

pLDDT: mean 95.37, std 6.64, range [38.22, 98.94]

Nearest PDB structures (foldseek):
  3ajx-assembly1_B  TM=3.300E-01  e=2.830E-02  Mycobacterium gastri
  3ieb-assembly2_E  TM=3.244E-01  e=7.681E-02  Vibrio cholerae
  4dgh-assembly1_A  TM=5.277E-01  e=7.593E-01  Vibrio cholerae
  8qvc-assembly1_A  TM=2.980E-01  e=9.605E-01  Deinococcus aerius
  3gh1-assembly1_A  TM=2.492E-01  e=3.336E-01  Vibrio cholerae O1 biovar El Tor str. N16961

Foldseek 3Di:
DQFFEEEEEQAAQAQLVVNLVLLLCCLAQAPGAAYEYAHAADPVSRVRNVVCVVVSVVSNVVSNHQYEYEHHLDDDDPVNLVVLLCRLPVVPHAYAYNYPSNLVSCFPHAHAHDQNDADQDLVVLLVSLNRHYAEYEHAALAAQVSLLVNLVSCVVSNHQYEYEAKFWHWDDFAPAWPQCVVVVHGLVGSVSSSNVPSAFAWDADPVRHTAWGGHTRTITRQAMEHCLQCVVVSVVSNHRYYYYYDGPWDVSVVSVLSVCSSVVNDHSVVSVVVVVVGDPGDYFHQSHNVHDRRDDDDDPDD/DQFFEEEEEQAALAQLVVNLVLLLCCLPQAP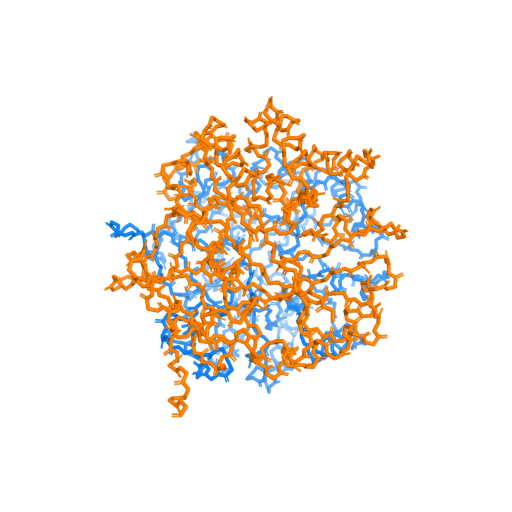GAEYEYAHAADPVSRVRNVVCVVVSVVSNVVSNHQYEYEHHLDDDDPVNLVVLLCRLVVVPHAYAYNYPSNLVSCFPHAHAHDQNDADQDLVVLLVSLNRHYAEYEHAALAAQVSLLVNLVSCVVSNHQYEYEAKFWHWDDFAPAWPQCVVVVHGLVGSVSSSNVPSAFAWDADPVRHTAWGGHTRTITRQAMEHCLQCVVVSVVSNHRYYYYYDGPWDVSVVSVLSVCSSVVNDHSVVSVVVVPVGDPGDYFHQSHNVHDRRDDDDDPDD

Radius of gyration: 24.24 Å; Cα contacts (8 Å, |Δi|>4): 1297; chains: 2; bounding box: 49×72×54 Å

Secondary structure (DSSP, 8-state):
-PPEEEE----S---HHHHHHHHHHHHHH---SEEEES--S-GGGHHHHHHHHHHHHHHHHHTT-EEEEEPPS---SHHHHHHHHHHHHT-SS-EEE-SHHHHHHTTTS-EEE-TTS---SHHHHHHHHTTTEEEEEPPTT--HHHHHHHHHHHHHTT-EEEEEEEEPPEEEE-SS-HHHHHTT--GGG-TTGGGG-TT-EEEEETT--EEEEEETTEEEESSEEE-GGGHHHHHHHT--EEEEPP-SS-HHHHHHHHHHHHTTSS-HHHHHHHHHHH-SSPEE-TTTTTS-TT--PPP---/-PPEEEE----S---HHHHHHHHHHHHHH---SEEEES--S-GGGHHHHHHHHHHHHHHHHHTT-EEEEEPPS---SHHHHHHHHHHHHT-SS-EEE-SHHHHHHTTTS-EEE-TTS---SHHHHHHHHTTTEEEEEPPTT--HHHHHHHHHHHHHHT-EEEEEEEEPPEEEE-SS-HHHHHTT--GGG-TTGGGG-TT-EEEEETT--EEEEEETTEEEESSEEE-GGGHHHHHHHT--EEEEPP-SS-HHHHHHHHHHHHTTSS-HHHHHHHHHTT-SSPEE-TTTTTS-TT--PPP---

Solvent-accessible surface area (backbone atoms only — not comparable to full-atom values): 30802 Å² total; per-residue (Å²): 132,83,70,39,35,30,34,44,38,58,70,52,50,59,57,48,67,58,48,47,50,50,47,51,46,41,31,75,67,25,68,50,45,32,37,34,41,50,57,33,64,47,75,85,56,38,71,64,40,55,86,49,44,66,60,46,53,51,47,27,44,72,55,66,28,47,61,31,39,41,42,42,49,74,75,72,49,68,68,48,46,50,51,50,50,50,59,66,67,60,65,80,52,47,37,28,27,16,26,71,69,51,48,62,74,36,54,74,34,72,26,33,35,31,55,69,33,91,54,74,46,66,66,52,51,52,53,42,42,73,31,28,36,45,29,42,26,34,42,69,67,49,24,50,72,56,46,35,54,49,20,48,52,28,54,76,66,64,31,45,24,25,40,66,35,30,26,58,38,81,49,36,62,32,95,54,38,52,42,18,44,74,68,67,22,24,68,94,65,30,80,67,56,40,44,79,26,56,72,36,43,64,30,13,37,77,89,62,45,84,54,32,20,37,48,39,24,28,38,27,40,54,33,28,32,48,37,50,63,44,45,66,59,43,44,74,38,48,42,37,32,41,28,35,39,62,60,84,56,67,57,43,59,52,37,42,46,52,42,32,36,77,70,66,75,41,54,22,61,60,40,47,56,52,52,58,73,69,48,91,59,53,65,14,40,7,18,43,68,70,35,15,52,79,32,67,71,76,73,77,78,128,131,84,73,39,37,30,36,44,38,58,71,53,53,59,58,48,67,58,49,46,50,51,48,50,46,41,31,76,68,24,69,50,46,33,37,33,43,50,55,33,64,47,76,85,57,37,71,63,41,56,85,49,44,64,61,46,52,51,46,27,44,73,56,66,29,47,61,30,38,41,40,44,50,73,75,71,49,70,67,48,47,50,51,49,49,49,60,65,68,61,64,80,52,48,39,28,27,16,27,72,69,50,46,62,74,36,54,75,34,73,26,33,35,31,54,70,34,91,54,72,45,66,68,51,51,50,54,42,42,75,30,27,37,45,31,40,28,36,42,70,67,48,25,51,72,55,47,36,53,48,20,47,50,28,55,76,67,63,31,45,25,26,41,65,35,31,26,58,39,81,48,35,63,33,94,56,38,53,41,19,43,72,68,67,22,23,67,93,64,28,81,66,56,40,45,79,28,56,72,35,42,63,28,13,36,78,89,63,45,83,53,31,20,34,47,39,24,29,37,28,40,53,33,28,31,48,37,50,65,44,44,66,59,41,44,73,39,49,42,38,32,41,29,34,40,62,61,83,57,68,56,44,60,53,37,42,46,53,40,32,35,77,70,68,74,42,54,22,62,60,41,47,58,53,52,58,72,70,48,91,57,53,66,13,40,7,18,44,70,70,36,16,53,79,32,66,69,78,73,78,79,126